Protein 4G7V (pdb70)

Structure (mmCIF, N/CA/C/O backbone):
data_4G7V
#
_entry.id   4G7V
#
_cell.length_a   120.250
_cell.length_b   120.250
_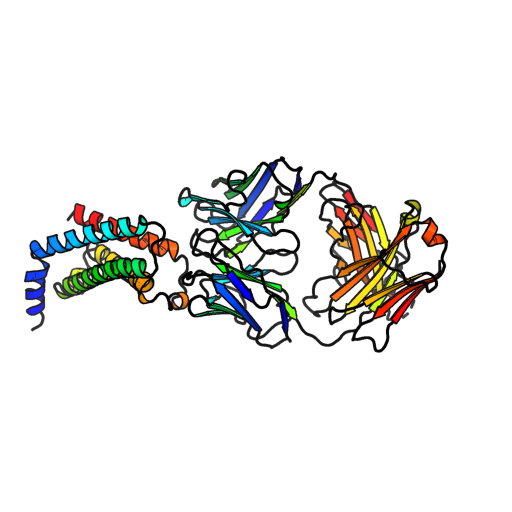cell.length_c   229.880
_cell.angle_alpha   90.00
_cell.angle_beta   90.00
_cell.angle_gamma   120.00
#
_symmetry.space_group_name_H-M   'P 65 2 2'
#
loop_
_entity.id
_entity.type
_entity.pdbx_description
1 polymer 'fragment antibody heavy chain'
2 polymer 'fragment antibody light chain'
3 polymer 'Voltage-sensor containing phosphatase'
4 non-polymer 'LAURYL DIMETHYLAMINE-N-OXIDE'
5 non-polymer 'CHLORIDE ION'
6 non-polymer 'SUCCINIC ACID'
7 water water
#
loop_
_atom_site.group_PDB
_atom_site.id
_atom_site.type_symbol
_atom_site.label_atom_id
_atom_site.label_alt_id
_atom_site.label_comp_id
_atom_site.label_asym_id
_atom_site.label_entity_id
_atom_site.label_seq_id
_atom_site.pdbx_PDB_ins_code
_atom_site.Cartn_x
_atom_site.Cartn_y
_atom_site.Cartn_z
_atom_site.occupancy
_atom_site.B_iso_or_equiv
_atom_site.auth_seq_id
_atom_site.auth_comp_id
_atom_site.auth_asym_id
_atom_site.auth_atom_id
_atom_site.pdbx_PDB_model_num
ATOM 1 N N . GLU A 1 1 ? 52.272 -10.000 7.849 1.00 57.88 1 GLU H N 1
ATOM 2 C CA . GLU A 1 1 ? 51.718 -8.975 6.967 1.00 51.53 1 GLU H CA 1
ATOM 3 C C . GLU A 1 1 ? 51.636 -9.442 5.497 1.00 49.57 1 GLU H C 1
ATOM 4 O O . GLU A 1 1 ? 51.141 -8.713 4.632 1.00 49.92 1 GLU H O 1
ATOM 10 N N . VAL A 1 2 ? 52.100 -10.665 5.234 1.00 43.81 2 VAL H N 1
ATOM 11 C CA . VAL A 1 2 ? 51.942 -11.304 3.927 1.00 42.31 2 VAL H CA 1
ATOM 12 C C . VAL A 1 2 ? 50.474 -11.566 3.557 1.00 41.02 2 VAL H C 1
ATOM 13 O O . VAL A 1 2 ? 49.731 -12.199 4.311 1.00 39.86 2 VAL H O 1
ATOM 17 N N . GLN A 1 3 ? 50.065 -11.078 2.387 1.00 42.99 3 GLN H N 1
ATOM 18 C CA . GLN A 1 3 ? 48.697 -11.266 1.905 1.00 42.29 3 GLN H CA 1
ATOM 19 C C . GLN A 1 3 ? 48.677 -11.560 0.410 1.00 37.36 3 GLN H C 1
ATOM 20 O O . GLN A 1 3 ? 49.502 -11.041 -0.349 1.00 34.87 3 GLN H O 1
ATOM 26 N N . LEU A 1 4 ? 47.727 -12.388 -0.005 1.00 36.10 4 LEU H N 1
ATOM 27 C CA . LEU A 1 4 ? 47.457 -12.625 -1.422 1.00 31.55 4 LEU H CA 1
ATOM 28 C C . LEU A 1 4 ? 45.959 -12.548 -1.592 1.00 38.96 4 LEU H C 1
ATOM 29 O O . LEU A 1 4 ? 45.218 -13.389 -1.050 1.00 41.78 4 LEU H O 1
ATOM 34 N N . VAL A 1 5 ? 45.505 -11.527 -2.316 1.00 38.14 5 VAL H N 1
ATOM 35 C CA . VAL A 1 5 ? 44.078 -11.325 -2.541 1.00 41.86 5 VAL H CA 1
ATOM 36 C C . VAL A 1 5 ? 43.744 -11.498 -4.015 1.00 42.40 5 VAL H C 1
ATOM 37 O O . VAL A 1 5 ? 44.070 -10.638 -4.843 1.00 42.16 5 VAL H O 1
ATOM 41 N N . GLU A 1 6 ? 43.108 -12.616 -4.348 1.00 42.30 6 GLU H N 1
ATOM 42 C CA . GLU A 1 6 ? 42.800 -12.885 -5.744 1.00 43.39 6 GLU H CA 1
ATOM 43 C C . GLU A 1 6 ? 41.362 -12.498 -6.121 1.00 42.12 6 GLU H C 1
ATOM 44 O O . GLU A 1 6 ? 40.464 -12.533 -5.278 1.00 45.48 6 GLU H O 1
ATOM 50 N N . SER A 1 7 ? 41.167 -12.086 -7.376 1.00 37.67 7 SER H N 1
ATOM 51 C CA . SER A 1 7 ? 39.838 -11.723 -7.880 1.00 39.49 7 SER H CA 1
ATOM 52 C C . SER A 1 7 ? 39.749 -11.949 -9.377 1.00 38.22 7 SER H C 1
ATOM 53 O O . SER A 1 7 ? 40.772 -12.128 -10.043 1.00 35.64 7 SER H O 1
ATOM 56 N N . GLY A 1 8 ? 38.531 -11.923 -9.908 1.00 37.08 8 GLY H N 1
ATOM 57 C CA . GLY A 1 8 ? 38.343 -12.037 -11.343 1.00 35.88 8 GLY H CA 1
ATOM 58 C C . GLY A 1 8 ? 37.697 -13.341 -11.765 1.00 39.38 8 GLY H C 1
ATOM 59 O O . GLY A 1 8 ? 37.410 -13.546 -12.949 1.00 43.58 8 GLY H O 1
ATOM 60 N N . GLY A 1 9 ? 37.454 -14.222 -10.798 1.00 36.45 9 GLY H N 1
ATOM 61 C CA . GLY A 1 9 ? 36.799 -15.485 -11.088 1.00 37.91 9 GLY H CA 1
ATOM 62 C C . GLY A 1 9 ? 35.339 -15.278 -11.445 1.00 43.70 9 GLY H C 1
ATOM 63 O O . GLY A 1 9 ? 34.830 -14.163 -11.345 1.00 52.35 9 GLY H O 1
ATOM 64 N N . GLY A 1 10 ? 34.657 -16.343 -11.862 1.00 41.03 10 GLY H N 1
ATOM 65 C CA . GLY A 1 10 ? 33.245 -16.242 -12.190 1.00 34.15 10 GLY H CA 1
ATOM 66 C C . GLY A 1 10 ? 32.751 -17.212 -13.251 1.00 34.90 10 GLY H C 1
ATOM 67 O O . GLY A 1 10 ? 33.480 -18.100 -13.699 1.00 38.17 10 GLY H O 1
ATOM 68 N N . LEU A 1 11 ? 31.489 -17.060 -13.635 1.00 35.43 11 LEU H N 1
ATOM 69 C CA . LEU A 1 11 ? 30.902 -17.887 -14.680 1.00 36.24 11 LEU H CA 1
ATOM 70 C C . LEU A 1 11 ? 31.401 -17.405 -16.038 1.00 38.65 11 LEU H C 1
ATOM 71 O O . LEU A 1 11 ? 31.440 -16.199 -16.306 1.00 38.96 11 LEU H O 1
ATOM 76 N N . VAL A 1 12 ? 31.797 -18.344 -16.888 1.00 32.79 12 VAL H N 1
ATOM 77 C CA . VAL A 1 12 ? 32.233 -18.015 -18.241 1.00 32.86 12 VAL H CA 1
ATOM 78 C C . VAL A 1 12 ? 31.787 -19.118 -19.200 1.00 35.27 12 VAL H C 1
ATOM 79 O O . VAL A 1 12 ? 31.660 -20.282 -18.803 1.00 36.43 12 VAL H O 1
ATOM 83 N N . GLN A 1 13 ? 31.517 -18.766 -20.452 1.00 36.34 13 GLN H N 1
ATOM 84 C CA . GLN A 1 13 ? 31.109 -19.779 -21.409 1.00 37.76 13 GLN H CA 1
ATOM 85 C C . GLN A 1 13 ? 32.327 -20.478 -21.983 1.00 36.45 13 GLN H C 1
ATOM 86 O O . GLN A 1 13 ? 33.391 -19.855 -22.108 1.00 35.86 13 GLN H O 1
ATOM 92 N N . PRO A 1 14 ? 32.177 -21.774 -22.324 1.00 35.98 14 PRO H N 1
ATOM 93 C CA . PRO A 1 14 ? 33.222 -22.526 -23.041 1.00 36.77 14 PRO H CA 1
ATOM 94 C C . PRO A 1 14 ? 33.677 -21.747 -24.293 1.00 38.29 14 PRO H C 1
ATOM 95 O O . PRO A 1 14 ? 32.829 -21.285 -25.071 1.00 38.78 14 PRO H O 1
ATOM 99 N N . GLY A 1 15 ? 34.987 -21.596 -24.469 1.00 34.49 15 GLY H N 1
ATOM 100 C CA . GLY A 1 15 ? 35.536 -20.801 -25.559 1.00 33.37 15 GLY H CA 1
ATOM 101 C C . GLY A 1 15 ? 35.835 -19.374 -25.120 1.00 35.82 15 GLY H C 1
ATOM 102 O O . GLY A 1 15 ? 36.652 -18.674 -25.735 1.00 32.26 15 GLY H O 1
ATOM 103 N N . GLY A 1 16 ? 35.163 -18.942 -24.054 1.00 31.73 16 GLY H N 1
ATOM 104 C CA . GLY A 1 16 ? 35.360 -17.613 -23.502 1.00 32.01 16 GLY H CA 1
ATOM 105 C C . GLY A 1 16 ? 36.670 -17.402 -22.742 1.00 33.98 16 GLY H C 1
ATOM 106 O O . GLY A 1 16 ? 37.535 -18.283 -22.670 1.00 26.67 16 GLY H O 1
ATOM 107 N N . SER A 1 17 ? 36.811 -16.213 -22.165 1.00 33.05 17 SER H N 1
ATOM 108 C CA . SER A 1 17 ? 38.074 -15.822 -21.560 1.00 34.86 17 SER H CA 1
ATOM 109 C C . SER A 1 17 ? 37.856 -15.152 -20.225 1.00 33.17 17 SER H C 1
ATOM 110 O O . SER A 1 17 ? 36.786 -14.593 -19.946 1.00 32.14 17 SER H O 1
ATOM 113 N N . LEU A 1 18 ? 38.902 -15.202 -19.413 1.00 30.80 18 LEU H N 1
ATOM 114 C CA . LEU A 1 18 ? 38.851 -14.698 -18.059 1.00 32.37 18 LEU H CA 1
ATOM 115 C C . LEU A 1 18 ? 40.255 -14.254 -17.641 1.00 30.47 18 LEU H C 1
ATOM 116 O O . LEU A 1 18 ? 41.257 -14.848 -18.063 1.00 32.33 18 LEU H O 1
ATOM 121 N N . ARG A 1 19 ? 40.331 -13.204 -16.831 1.00 27.52 19 ARG H N 1
ATOM 122 C CA . ARG A 1 19 ? 41.615 -12.730 -16.312 1.00 32.75 19 ARG H CA 1
ATOM 123 C C . ARG A 1 19 ? 41.573 -12.649 -14.770 1.00 34.61 19 AR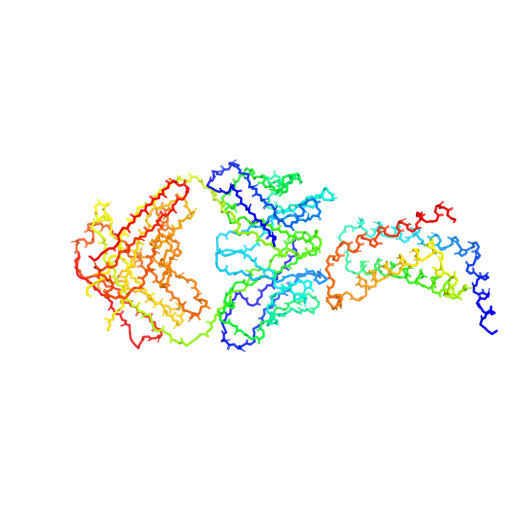G H C 1
ATOM 124 O O . ARG A 1 19 ? 40.836 -11.833 -14.202 1.00 32.06 19 ARG H O 1
ATOM 132 N N . LEU A 1 20 ? 42.336 -13.502 -14.091 1.00 31.51 20 LEU H N 1
ATOM 133 C CA . LEU A 1 20 ? 42.411 -13.411 -12.633 1.00 31.25 20 LEU H CA 1
ATOM 134 C C . LEU A 1 20 ? 43.558 -12.486 -12.247 1.00 32.53 20 LEU H C 1
ATOM 135 O O . LEU A 1 20 ? 44.504 -12.309 -13.021 1.00 31.74 20 LEU H O 1
ATOM 140 N N . SER A 1 21 ? 43.468 -11.887 -11.062 1.00 29.29 21 SER H N 1
ATOM 141 C CA . SER A 1 21 ? 44.560 -11.069 -10.549 1.00 34.60 21 SER H CA 1
ATOM 142 C C . SER A 1 21 ? 44.794 -11.375 -9.086 1.00 35.41 21 SER H C 1
ATOM 143 O O . SER A 1 21 ? 43.867 -11.775 -8.369 1.00 33.51 21 SER H O 1
ATOM 146 N N . CYS A 1 22 ? 46.044 -11.203 -8.662 1.00 34.27 22 CYS H N 1
ATOM 147 C CA . CYS A 1 22 ? 46.460 -11.528 -7.305 1.00 38.62 22 CYS H CA 1
ATOM 148 C C . CYS A 1 22 ? 47.221 -10.332 -6.748 1.00 38.14 22 CYS H C 1
ATOM 149 O O . CYS A 1 22 ? 48.358 -10.055 -7.163 1.00 39.04 22 CYS H O 1
ATOM 152 N N . ALA A 1 23 ? 46.600 -9.604 -5.826 1.00 36.46 23 ALA H N 1
ATOM 153 C CA . ALA A 1 23 ? 47.276 -8.453 -5.217 1.00 37.19 23 ALA H CA 1
ATOM 154 C C . ALA A 1 23 ? 48.159 -8.925 -4.072 1.00 35.10 23 ALA H C 1
ATOM 155 O O . ALA A 1 23 ? 47.648 -9.484 -3.102 1.00 36.17 23 ALA H O 1
ATOM 157 N N . ALA A 1 24 ? 49.468 -8.688 -4.182 1.00 35.61 24 ALA H N 1
ATOM 158 C CA . ALA A 1 24 ? 50.434 -9.072 -3.145 1.00 34.80 24 ALA H CA 1
ATOM 159 C C . ALA A 1 24 ? 50.774 -7.952 -2.145 1.00 41.72 24 ALA H C 1
ATOM 160 O O . ALA A 1 24 ? 51.100 -6.824 -2.547 1.00 37.33 24 ALA H O 1
ATOM 162 N N . SER A 1 25 ? 50.734 -8.289 -0.851 1.00 40.16 25 SER H N 1
ATOM 163 C CA . SER A 1 25 ? 51.200 -7.403 0.222 1.00 37.97 25 SER H CA 1
ATOM 164 C C . SER A 1 25 ? 52.244 -8.137 1.048 1.00 41.56 25 SER H C 1
ATOM 165 O O . SER A 1 25 ? 52.132 -9.345 1.251 1.00 41.64 25 SER H O 1
ATOM 168 N N . GLY A 1 26 ? 53.256 -7.420 1.533 1.00 45.44 26 GLY H N 1
ATOM 169 C CA . GLY A 1 26 ? 54.199 -8.001 2.476 1.00 39.20 26 GLY H CA 1
ATOM 170 C C . GLY A 1 26 ? 55.459 -8.603 1.886 1.00 43.21 26 GLY H C 1
ATOM 171 O O . GLY A 1 26 ? 56.313 -9.111 2.636 1.00 44.63 26 GLY H O 1
ATOM 172 N N . PHE A 1 27 ? 55.578 -8.558 0.555 1.00 38.54 27 PHE H N 1
ATOM 173 C CA . PHE A 1 27 ? 56.772 -9.055 -0.154 1.00 33.67 27 PHE H CA 1
ATOM 174 C C . PHE A 1 27 ? 56.749 -8.574 -1.604 1.00 38.67 27 PHE H C 1
ATOM 175 O O . PHE A 1 27 ? 55.695 -8.189 -2.130 1.00 37.40 27 PHE H O 1
ATOM 183 N N . ASN A 1 28 ? 57.900 -8.618 -2.263 1.00 38.43 28 ASN H N 1
ATOM 184 C CA . ASN A 1 28 ? 57.961 -8.180 -3.652 1.00 43.44 28 ASN H CA 1
ATOM 185 C C . ASN A 1 28 ? 57.775 -9.292 -4.672 1.00 39.21 28 ASN H C 1
ATOM 186 O O . ASN A 1 28 ? 58.583 -10.227 -4.751 1.00 39.72 28 ASN H O 1
ATOM 191 N N . VAL A 1 29 ? 56.719 -9.167 -5.463 1.00 33.01 29 VAL H N 1
ATOM 192 C CA . VAL A 1 29 ? 56.505 -10.058 -6.596 1.00 39.11 29 VAL H CA 1
ATOM 193 C C . VAL A 1 29 ? 57.745 -10.129 -7.498 1.00 37.07 29 VAL H C 1
ATOM 194 O O . VAL A 1 29 ? 58.070 -11.195 -8.026 1.00 37.73 29 VAL H O 1
ATOM 198 N N . SER A 1 30 ? 58.455 -9.005 -7.619 1.00 33.65 30 SER H N 1
ATOM 199 C CA . SER A 1 30 ? 59.612 -8.873 -8.514 1.00 39.85 30 SER H CA 1
ATOM 200 C C . SER A 1 30 ? 60.778 -9.805 -8.169 1.00 42.21 30 SER H C 1
ATOM 201 O O . SER A 1 30 ? 61.565 -10.180 -9.049 1.00 43.11 30 SER H O 1
ATOM 204 N N . SER A 1 31 ? 60.895 -10.167 -6.894 1.00 38.56 31 SER H N 1
ATOM 205 C CA . SER A 1 31 ? 62.012 -11.000 -6.441 1.00 42.85 31 SER H CA 1
ATOM 206 C C . SER A 1 31 ? 61.559 -12.350 -5.883 1.00 41.87 31 SER H C 1
ATOM 207 O O . SER A 1 31 ? 62.386 -13.129 -5.413 1.00 42.29 31 SER H O 1
ATOM 210 N N . SER A 1 32 ? 60.252 -12.614 -5.941 1.00 38.62 32 SER H N 1
ATOM 211 C CA . SER A 1 32 ? 59.668 -13.880 -5.475 1.00 38.55 32 SER H CA 1
ATOM 212 C C . SER A 1 32 ? 59.055 -14.702 -6.630 1.00 36.66 32 SER H C 1
ATOM 213 O O . SER A 1 32 ? 58.997 -14.234 -7.769 1.00 36.24 32 SER H O 1
ATOM 216 N N . SER A 1 33 ? 58.596 -15.917 -6.334 1.00 31.17 33 SER H N 1
ATOM 217 C CA . SER A 1 33 ? 57.855 -16.699 -7.320 1.00 31.52 33 SER H CA 1
ATOM 218 C C . SER A 1 33 ? 56.367 -16.665 -7.022 1.00 33.06 33 SER H C 1
ATOM 219 O O . SER A 1 33 ? 55.949 -16.862 -5.868 1.00 29.66 33 SER H O 1
ATOM 222 N N . ILE A 1 34 ? 55.560 -16.407 -8.052 1.00 27.32 34 ILE H N 1
ATOM 223 C CA . ILE A 1 34 ? 54.116 -16.512 -7.897 1.00 24.01 34 ILE H CA 1
ATOM 224 C C . ILE A 1 34 ? 53.600 -17.753 -8.623 1.00 29.13 34 ILE H C 1
ATOM 225 O O . ILE A 1 34 ? 54.098 -18.102 -9.704 1.00 31.90 34 ILE H O 1
ATOM 230 N N . HIS A 1 35 ? 52.618 -18.430 -8.027 1.00 27.20 35 HIS H N 1
ATOM 231 C CA . HIS A 1 35 ? 52.077 -19.659 -8.602 1.00 25.43 35 HIS H CA 1
ATOM 232 C C . HIS A 1 35 ? 50.560 -19.618 -8.671 1.00 27.91 35 HIS H C 1
ATOM 233 O O . HIS A 1 35 ? 49.898 -19.031 -7.806 1.00 28.44 35 HIS H O 1
ATOM 240 N N . TRP A 1 36 ? 49.998 -20.264 -9.684 1.00 25.78 36 TRP H N 1
ATOM 241 C CA . TRP A 1 36 ? 48.581 -20.555 -9.644 1.00 25.92 36 TRP H CA 1
ATOM 242 C C . TRP A 1 36 ? 48.414 -22.068 -9.543 1.00 27.72 36 TRP H C 1
ATOM 243 O O . TRP A 1 36 ? 49.092 -22.852 -10.243 1.00 25.14 36 TRP H O 1
ATOM 254 N N . VAL A 1 37 ? 47.543 -22.470 -8.628 1.00 23.61 37 VAL H N 1
ATOM 255 C CA . VAL A 1 37 ? 47.269 -23.876 -8.377 1.00 23.42 37 VAL H CA 1
ATOM 256 C C . VAL A 1 37 ? 45.760 -23.978 -8.401 1.00 26.25 37 VAL H C 1
ATOM 257 O O . VAL A 1 37 ? 45.062 -23.071 -7.913 1.00 30.20 37 VAL H O 1
ATOM 261 N N . ARG A 1 38 ? 45.230 -25.037 -9.000 1.00 24.81 38 ARG H N 1
ATOM 262 C CA . ARG A 1 38 ? 43.779 -25.157 -9.052 1.00 25.79 38 ARG H CA 1
ATOM 263 C C . ARG A 1 38 ? 43.260 -26.459 -8.445 1.00 29.25 38 ARG H C 1
ATOM 264 O O . ARG A 1 38 ? 43.976 -27.477 -8.365 1.00 27.12 38 ARG H O 1
ATOM 272 N N . GLN A 1 39 ? 41.997 -26.415 -8.033 1.00 27.88 39 GLN H N 1
ATOM 273 C CA . GLN A 1 39 ? 41.340 -27.548 -7.399 1.00 31.35 39 GLN H CA 1
ATOM 274 C C . GLN A 1 39 ? 39.919 -27.678 -7.954 1.00 28.55 39 GLN H C 1
ATOM 275 O O . GLN A 1 39 ? 39.048 -26.839 -7.672 1.00 27.00 39 GLN H O 1
ATOM 281 N N . ALA A 1 40 ? 39.683 -28.720 -8.746 1.00 26.52 40 ALA H N 1
ATOM 282 C CA . ALA A 1 40 ? 38.331 -29.006 -9.228 1.00 34.36 40 ALA H CA 1
ATOM 283 C C . ALA A 1 40 ? 37.488 -29.426 -8.020 1.00 37.76 40 ALA H C 1
ATOM 284 O O . ALA A 1 40 ? 38.017 -29.992 -7.054 1.00 34.09 40 ALA H O 1
ATOM 286 N N . PRO A 1 41 ? 36.180 -29.130 -8.051 1.00 44.40 41 PRO H N 1
ATOM 287 C CA . PRO A 1 41 ? 35.353 -29.413 -6.865 1.00 44.82 41 PRO H CA 1
ATOM 288 C C . PRO A 1 41 ? 35.416 -30.891 -6.468 1.00 47.34 41 PRO H C 1
ATOM 289 O O . PRO A 1 41 ? 35.205 -31.773 -7.315 1.00 45.77 41 PRO H O 1
ATOM 293 N N . GLY A 1 42 ? 35.752 -31.141 -5.199 1.00 51.08 42 GLY H N 1
ATOM 294 C CA . GLY A 1 42 ? 35.927 -32.489 -4.678 1.00 45.69 42 GLY H CA 1
ATOM 295 C C . GLY A 1 42 ? 37.138 -33.241 -5.221 1.00 47.69 42 GLY H C 1
ATOM 296 O O . GLY A 1 42 ? 37.104 -34.469 -5.352 1.00 48.42 42 GLY H O 1
ATOM 297 N N . LYS A 1 43 ? 38.209 -32.522 -5.550 1.00 42.53 43 LYS H N 1
ATOM 298 C CA . LYS A 1 43 ? 39.397 -33.181 -6.090 1.00 39.12 43 LYS H CA 1
ATOM 299 C C . LYS A 1 43 ? 40.660 -32.594 -5.500 1.00 35.48 43 LYS H C 1
ATOM 300 O O . LYS A 1 43 ? 40.600 -31.703 -4.648 1.00 31.76 43 LYS H O 1
ATOM 306 N N . GLY A 1 44 ? 41.803 -33.089 -5.964 1.00 33.30 44 GLY H N 1
ATOM 307 C CA . GLY A 1 44 ? 43.078 -32.664 -5.420 1.00 32.13 44 GLY H CA 1
ATOM 308 C C . GLY A 1 44 ? 43.594 -31.365 -6.008 1.00 35.35 44 GLY H C 1
ATOM 309 O O . GLY A 1 44 ? 42.840 -30.590 -6.618 1.00 32.56 44 GLY H O 1
ATOM 310 N N . LEU A 1 45 ? 44.892 -31.133 -5.832 1.00 31.28 45 LEU H N 1
ATOM 311 C CA . LEU A 1 45 ? 45.500 -29.874 -6.218 1.00 29.32 45 LEU H CA 1
ATOM 312 C C . LEU A 1 45 ? 46.290 -30.080 -7.502 1.00 31.37 45 LEU H C 1
ATOM 313 O O . LEU A 1 45 ? 46.962 -31.105 -7.666 1.00 31.98 45 LEU H O 1
ATOM 318 N N . GLU A 1 46 ? 46.200 -29.123 -8.424 1.00 25.99 46 GLU H N 1
ATOM 319 C CA . GLU A 1 46 ? 46.935 -29.226 -9.681 1.00 28.20 46 GLU H CA 1
ATOM 320 C C . GLU A 1 46 ? 47.660 -27.907 -9.953 1.00 26.05 46 GLU H C 1
ATOM 321 O O . GLU A 1 46 ? 47.014 -26.864 -10.125 1.00 25.51 46 GLU H O 1
ATOM 327 N N . TRP A 1 47 ? 48.994 -27.945 -9.965 1.00 24.93 47 TRP H N 1
ATOM 328 C CA . TRP A 1 47 ? 49.792 -26.770 -10.331 1.00 27.13 47 TRP H CA 1
ATOM 329 C C . TRP A 1 47 ? 49.491 -26.327 -11.787 1.00 30.30 47 TRP H C 1
ATOM 330 O O . TRP A 1 47 ? 49.445 -27.149 -12.707 1.00 30.79 47 TRP H O 1
ATOM 341 N N . VAL A 1 48 ? 49.270 -25.030 -11.975 1.00 27.37 48 VAL H N 1
ATOM 342 C CA . VAL A 1 48 ? 48.877 -24.490 -13.272 1.00 29.05 48 VAL H CA 1
ATOM 343 C C . VAL A 1 48 ? 50.029 -23.701 -13.913 1.00 26.63 48 VAL H C 1
ATOM 344 O O . VAL A 1 48 ? 50.367 -23.913 -15.082 1.00 28.51 48 VAL H O 1
ATOM 348 N N . ALA A 1 49 ? 50.638 -22.797 -13.150 1.00 23.86 49 ALA H N 1
ATOM 349 C CA . ALA A 1 49 ? 51.649 -21.906 -13.716 1.00 26.85 49 ALA H CA 1
ATOM 350 C C . ALA A 1 49 ? 52.495 -21.182 -12.666 1.00 27.65 49 ALA H C 1
ATOM 351 O O . ALA A 1 49 ? 52.064 -21.008 -11.524 1.00 25.33 49 ALA H O 1
ATOM 353 N N . SER A 1 50 ? 53.682 -20.732 -13.076 1.00 27.68 50 SER H N 1
ATOM 354 C CA . SER A 1 50 ? 54.569 -19.955 -12.206 1.00 31.59 50 SER H CA 1
ATOM 355 C C . SER A 1 50 ? 55.305 -18.853 -12.946 1.00 30.55 50 SER H C 1
ATOM 356 O O . SER A 1 50 ? 55.661 -19.009 -14.118 1.00 30.62 50 SER H O 1
ATOM 359 N N . ILE A 1 51 ? 55.558 -17.755 -12.243 1.00 27.95 51 ILE H N 1
ATOM 360 C CA . ILE A 1 51 ? 56.432 -16.714 -12.756 1.00 30.42 51 ILE H CA 1
ATOM 361 C C . ILE A 1 51 ? 57.450 -16.362 -11.687 1.00 31.12 51 ILE H C 1
ATOM 362 O O . ILE A 1 51 ? 57.090 -16.087 -10.546 1.00 30.72 51 ILE H O 1
ATOM 367 N N . SER A 1 52 ? 58.724 -16.404 -12.052 1.00 30.49 52 SER H N 1
ATOM 368 C CA . SER A 1 52 ? 59.772 -15.834 -11.222 1.00 28.65 52 SER H CA 1
ATOM 369 C C . SER A 1 52 ? 60.360 -14.692 -12.026 1.00 32.59 52 SER H C 1
ATOM 370 O O . SER A 1 52 ? 61.273 -14.900 -12.839 1.00 33.64 52 SER H O 1
ATOM 373 N N . SER A 1 53 ? 59.803 -13.497 -11.812 1.00 33.38 53 SER H N 1
ATOM 374 C CA . SER A 1 53 ? 60.120 -12.300 -12.597 1.00 37.77 53 SER H CA 1
ATOM 375 C C . SER A 1 53 ? 61.607 -11.986 -12.658 1.00 40.11 53 SER H C 1
ATOM 376 O O . SER A 1 53 ? 62.107 -11.499 -13.677 1.00 37.23 53 SER H O 1
ATOM 379 N N . TYR A 1 54 ? 62.303 -12.258 -11.557 1.00 36.61 54 TYR H N 1
ATOM 380 C CA . TYR A 1 54 ? 63.716 -11.963 -11.451 1.00 38.02 54 TYR H CA 1
ATOM 381 C C . TYR A 1 54 ? 64.560 -12.687 -12.517 1.00 43.19 54 TYR H C 1
ATOM 382 O O . TYR A 1 54 ? 65.646 -12.221 -12.882 1.00 38.34 54 TYR H O 1
ATOM 391 N N . TYR A 1 55 ? 64.063 -13.823 -13.009 1.00 39.74 55 TYR H N 1
ATOM 392 C CA . TYR A 1 55 ? 64.772 -14.597 -14.031 1.00 39.55 55 TYR H CA 1
ATOM 393 C C . TYR A 1 55 ? 64.143 -14.475 -15.422 1.00 35.49 55 TYR H C 1
ATOM 394 O O . TYR A 1 55 ? 64.593 -15.150 -16.352 1.00 38.85 55 TYR H O 1
ATOM 403 N N . GLY A 1 56 ? 63.107 -13.645 -15.562 1.00 33.86 56 GLY H N 1
ATOM 404 C CA . GLY A 1 56 ? 62.304 -13.614 -16.777 1.00 29.59 56 GLY H CA 1
ATOM 405 C C . GLY A 1 56 ? 61.738 -15.006 -17.032 1.00 42.32 56 GLY H C 1
ATOM 406 O O . GLY A 1 56 ? 61.690 -15.479 -18.176 1.00 47.98 56 GLY H O 1
ATOM 407 N N . TYR A 1 57 ? 61.306 -15.668 -15.959 1.00 36.26 57 TYR H N 1
ATOM 408 C CA . TYR A 1 57 ? 61.057 -17.101 -15.991 1.00 29.96 57 TYR H CA 1
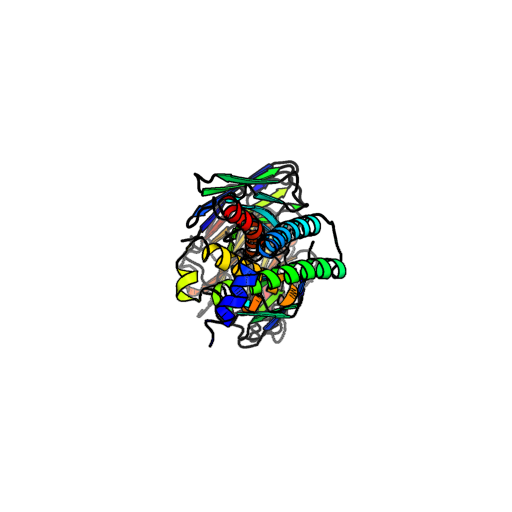ATOM 409 C C . TYR A 1 57 ? 59.603 -17.425 -15.677 1.00 32.56 57 TYR H C 1
ATOM 410 O O . TYR A 1 57 ? 59.151 -17.239 -14.545 1.00 35.48 57 TYR H O 1
ATOM 419 N N . THR A 1 58 ? 58.876 -17.904 -16.685 1.00 26.06 58 THR H N 1
ATOM 420 C CA . THR A 1 58 ? 57.543 -18.435 -16.475 1.00 29.20 58 THR H CA 1
ATOM 421 C C . THR A 1 58 ? 57.509 -19.877 -16.922 1.00 30.30 58 THR H C 1
ATOM 422 O O . THR A 1 58 ? 58.364 -20.334 -17.682 1.00 28.89 58 THR H O 1
ATOM 426 N N . SER A 1 59 ? 56.494 -20.585 -16.450 1.00 32.64 59 SER H N 1
ATOM 427 C CA . SER A 1 59 ? 56.422 -22.020 -16.596 1.00 29.62 59 SER H CA 1
ATOM 428 C C . SER A 1 59 ? 54.950 -22.428 -16.571 1.00 26.99 59 SER H C 1
ATOM 429 O O . SER A 1 59 ? 54.140 -21.773 -15.904 1.00 27.90 59 SER H O 1
ATOM 432 N N . TYR A 1 60 ? 54.598 -23.494 -17.292 1.00 25.30 60 TYR H N 1
ATOM 433 C CA . TYR A 1 60 ? 53.192 -23.888 -17.435 1.00 28.68 60 TYR H CA 1
ATOM 434 C C . TYR A 1 60 ? 53.011 -25.391 -17.404 1.00 30.57 60 TYR H C 1
ATOM 435 O O . TYR A 1 60 ? 53.878 -26.148 -17.868 1.00 31.18 60 TYR H O 1
ATOM 444 N N . ALA A 1 61 ? 51.878 -25.812 -16.855 1.00 23.62 61 ALA H N 1
ATOM 445 C CA . ALA A 1 61 ? 51.452 -27.201 -16.935 1.00 29.92 61 ALA H CA 1
ATOM 446 C C . ALA A 1 61 ? 50.969 -27.446 -18.361 1.00 31.54 61 ALA H C 1
ATOM 447 O O . ALA A 1 61 ? 50.383 -26.546 -18.975 1.00 30.43 61 ALA H O 1
ATOM 449 N N . ASP A 1 62 ? 51.195 -28.647 -18.888 1.00 32.34 62 ASP H N 1
ATOM 450 C CA . ASP A 1 62 ? 50.748 -28.963 -20.251 1.00 37.95 62 ASP H CA 1
ATOM 451 C C . ASP A 1 62 ? 49.244 -28.823 -20.444 1.00 34.11 62 ASP H C 1
ATOM 452 O O . ASP A 1 62 ? 48.779 -28.518 -21.539 1.00 34.61 62 ASP H O 1
ATOM 457 N N . SER A 1 63 ? 48.488 -29.013 -19.370 1.00 33.52 63 SER H N 1
ATOM 458 C CA . SER A 1 63 ? 47.025 -28.970 -19.455 1.00 33.55 63 SER H CA 1
ATOM 459 C C . SER A 1 63 ? 46.480 -27.575 -19.779 1.00 32.80 63 SER H C 1
ATOM 460 O O . SER A 1 63 ? 45.288 -27.432 -20.066 1.00 36.77 63 SER H O 1
ATOM 463 N N . VAL A 1 64 ? 47.339 -26.553 -19.716 1.00 30.35 64 VAL H N 1
ATOM 464 C CA . VAL A 1 64 ? 46.909 -25.170 -19.949 1.00 32.44 64 VAL H CA 1
ATOM 465 C C . VAL A 1 64 ? 47.845 -24.429 -20.906 1.00 29.96 64 VAL H C 1
ATOM 466 O O . VAL A 1 64 ? 47.623 -23.264 -21.243 1.00 31.54 64 VAL H O 1
ATOM 470 N N . LYS A 1 65 ? 48.898 -25.109 -21.331 1.00 28.81 65 LYS H N 1
ATOM 471 C CA . LYS A 1 65 ? 49.888 -24.521 -22.224 1.00 32.99 65 LYS H CA 1
ATOM 472 C C . LYS A 1 65 ? 49.236 -24.003 -23.512 1.00 39.14 65 LYS H C 1
ATOM 473 O O . LYS A 1 65 ? 48.416 -24.705 -24.124 1.00 35.81 65 LYS H O 1
ATOM 479 N N . GLY A 1 66 ? 49.575 -22.769 -23.900 1.00 35.40 66 GLY H N 1
ATOM 480 C CA . GLY A 1 66 ? 48.970 -22.150 -25.066 1.00 33.57 66 GLY H CA 1
ATOM 481 C C . GLY A 1 66 ? 47.687 -21.378 -24.787 1.00 39.40 66 GLY H C 1
ATOM 482 O O . GLY A 1 66 ? 47.356 -20.443 -25.519 1.00 41.38 66 GLY H O 1
ATOM 483 N N . ARG A 1 67 ? 46.953 -21.761 -23.744 1.00 38.39 67 ARG H N 1
ATOM 484 C CA . ARG A 1 67 ? 45.703 -21.072 -23.415 1.00 32.52 67 ARG H CA 1
ATOM 485 C C . ARG A 1 67 ? 45.835 -20.099 -22.242 1.00 32.97 67 ARG H C 1
ATOM 486 O O . ARG A 1 67 ? 45.181 -19.061 -22.228 1.00 32.44 67 ARG H O 1
ATOM 494 N N . PHE A 1 68 ? 46.673 -20.436 -21.261 1.00 33.01 68 PHE H N 1
ATOM 495 C CA . PHE A 1 68 ? 46.865 -19.570 -20.098 1.00 31.52 68 PHE H CA 1
ATOM 496 C C . PHE A 1 68 ? 48.199 -18.859 -20.197 1.00 30.07 68 PHE H C 1
ATOM 497 O O . PHE A 1 68 ? 49.123 -19.340 -20.854 1.00 33.40 68 PHE H O 1
ATOM 505 N N . THR A 1 69 ? 48.288 -17.709 -19.534 1.00 30.23 69 THR H N 1
ATOM 506 C CA . THR A 1 69 ? 49.487 -16.891 -19.543 1.00 26.66 69 THR H CA 1
ATOM 507 C C . THR A 1 69 ? 49.572 -16.229 -18.193 1.00 26.36 69 THR H C 1
ATOM 508 O O . THR A 1 69 ? 48.611 -15.591 -17.743 1.00 29.94 69 THR H O 1
ATOM 512 N N . ILE A 1 70 ? 50.709 -16.393 -17.531 1.00 26.96 70 ILE H N 1
ATOM 513 C CA . ILE A 1 70 ? 50.900 -15.795 -16.218 1.00 29.05 70 ILE H CA 1
ATOM 514 C C . ILE A 1 70 ? 51.813 -14.587 -16.382 1.00 28.89 70 ILE H C 1
ATOM 515 O O . ILE A 1 70 ? 52.703 -14.595 -17.234 1.00 29.71 70 ILE H O 1
ATOM 520 N N . SER A 1 71 ? 51.591 -13.541 -15.595 1.00 25.21 71 SER H N 1
ATOM 521 C CA . SER A 1 71 ? 52.474 -12.391 -15.665 1.00 29.54 71 SER H CA 1
ATOM 522 C C . SER A 1 71 ? 52.374 -11.560 -14.412 1.00 32.35 71 SER H C 1
ATOM 523 O O . SER A 1 71 ? 51.524 -11.814 -13.551 1.00 32.79 71 SER H O 1
ATOM 526 N N . ALA A 1 72 ? 53.233 -10.549 -14.330 1.00 33.42 72 ALA H N 1
ATOM 527 C CA . ALA A 1 72 ? 53.273 -9.692 -13.160 1.00 37.80 72 ALA H CA 1
ATOM 528 C C . ALA A 1 72 ? 53.537 -8.239 -13.517 1.00 38.01 72 ALA H C 1
ATOM 529 O O . ALA A 1 72 ? 54.292 -7.942 -14.452 1.00 36.34 72 ALA H O 1
ATOM 531 N N . ASP A 1 73 ? 52.894 -7.354 -12.757 1.00 39.93 73 ASP H N 1
ATOM 532 C CA . ASP A 1 73 ? 53.179 -5.925 -12.755 1.00 39.01 73 ASP H CA 1
ATOM 533 C C . ASP A 1 73 ? 53.891 -5.629 -11.436 1.00 44.24 73 ASP H C 1
ATOM 534 O O . ASP A 1 73 ? 53.253 -5.524 -10.381 1.00 42.53 73 ASP H O 1
ATOM 539 N N . THR A 1 74 ? 55.214 -5.515 -11.505 1.00 43.59 74 THR H N 1
ATOM 540 C CA . THR A 1 74 ? 56.054 -5.277 -10.334 1.00 43.20 74 THR H CA 1
ATOM 541 C C . THR A 1 74 ? 55.716 -3.953 -9.621 1.00 53.65 74 THR H C 1
ATOM 542 O O . THR A 1 74 ? 55.879 -3.831 -8.400 1.00 51.86 74 THR H O 1
ATOM 546 N N . SER A 1 75 ? 55.229 -2.975 -10.386 1.00 49.19 75 SER H N 1
ATOM 547 C CA . SER A 1 75 ? 54.858 -1.667 -9.840 1.00 47.20 75 SER H CA 1
ATOM 548 C C . SER A 1 75 ? 53.544 -1.704 -9.072 1.00 48.67 75 SER H C 1
ATOM 549 O O . SER A 1 75 ? 53.358 -0.967 -8.106 1.00 50.39 75 SER H O 1
ATOM 552 N N . LYS A 1 76 ? 52.617 -2.547 -9.505 1.00 47.56 76 LYS H N 1
ATOM 553 C CA . LYS A 1 76 ? 51.391 -2.723 -8.747 1.00 42.26 76 LYS H CA 1
ATOM 554 C C . LYS A 1 76 ? 51.537 -3.835 -7.707 1.00 42.96 76 LYS H C 1
ATOM 555 O O . LYS A 1 76 ? 50.619 -4.071 -6.918 1.00 41.48 76 LYS H O 1
ATOM 561 N N . ASN A 1 77 ? 52.681 -4.522 -7.726 1.00 42.67 77 ASN H N 1
ATOM 562 C CA . ASN A 1 77 ? 52.885 -5.719 -6.913 1.00 40.13 77 ASN H CA 1
ATOM 563 C C . ASN A 1 77 ? 51.733 -6.713 -7.078 1.00 39.23 77 ASN H C 1
ATOM 564 O O . ASN A 1 77 ? 51.145 -7.182 -6.087 1.00 39.57 77 ASN H O 1
ATOM 569 N N . THR A 1 78 ? 51.415 -7.026 -8.331 1.00 35.50 78 THR H N 1
ATOM 570 C CA . THR A 1 78 ? 50.247 -7.849 -8.662 1.00 36.91 78 THR H CA 1
ATOM 571 C C . THR A 1 78 ? 50.605 -8.918 -9.706 1.00 34.74 78 THR H C 1
ATOM 572 O O . THR A 1 78 ? 51.407 -8.670 -10.620 1.00 32.26 78 THR H O 1
ATOM 576 N N . ALA A 1 79 ? 50.043 -10.116 -9.571 1.00 31.37 79 ALA H N 1
ATOM 577 C CA . ALA A 1 79 ? 50.248 -11.114 -10.620 1.00 28.29 79 ALA H CA 1
ATOM 578 C C . ALA A 1 79 ? 48.941 -11.336 -11.391 1.00 26.99 79 ALA H C 1
ATOM 579 O O . ALA A 1 79 ? 47.860 -10.942 -10.931 1.00 24.98 79 ALA H O 1
ATOM 581 N N . TYR A 1 80 ? 49.040 -11.948 -12.566 1.00 27.49 80 TYR H N 1
ATOM 582 C CA . TYR A 1 80 ? 47.871 -12.102 -13.436 1.00 27.45 80 TYR H CA 1
ATOM 583 C C . TYR A 1 80 ? 47.871 -13.462 -14.073 1.00 26.72 80 TYR H C 1
ATOM 584 O O . TYR A 1 80 ? 48.933 -13.985 -14.403 1.00 30.76 80 TYR H O 1
ATOM 593 N N . LEU A 1 81 ? 46.681 -14.032 -14.253 1.00 27.54 81 LEU H N 1
ATOM 594 C CA . LEU A 1 81 ? 46.524 -15.246 -15.044 1.00 28.65 81 LEU H CA 1
ATOM 595 C C . LEU A 1 81 ? 45.504 -14.987 -16.145 1.00 32.65 81 LEU H C 1
ATOM 596 O O . LEU A 1 81 ? 44.289 -14.919 -15.883 1.00 33.74 81 LEU H O 1
ATOM 601 N N . GLN A 1 82 ? 45.979 -14.834 -17.376 1.00 28.26 82 GLN H N 1
ATOM 602 C CA . GLN A 1 82 ? 45.052 -14.673 -18.500 1.00 29.50 82 GLN H CA 1
ATOM 603 C C . GLN A 1 82 ? 44.625 -16.048 -19.010 1.00 31.10 82 GLN H C 1
ATOM 604 O O . GLN A 1 82 ? 45.474 -16.858 -19.421 1.00 31.63 82 GLN H O 1
ATOM 610 N N . MET A 1 83 ? 43.319 -16.311 -19.004 1.00 30.71 83 MET H N 1
ATOM 611 C CA . MET A 1 83 ? 42.801 -17.640 -19.362 1.00 30.46 83 MET H CA 1
ATOM 612 C C . MET A 1 83 ? 41.910 -17.618 -20.613 1.00 29.41 83 MET H C 1
ATOM 613 O O . MET A 1 83 ? 40.784 -17.117 -20.565 1.00 32.27 83 MET H O 1
ATOM 618 N N . ASN A 1 84 ? 42.398 -18.160 -21.725 1.00 28.39 84 ASN H N 1
ATOM 619 C CA . ASN A 1 84 ? 41.609 -18.168 -22.963 1.00 33.62 84 ASN H CA 1
ATOM 620 C C . ASN A 1 84 ? 41.115 -19.567 -23.361 1.00 34.52 84 ASN H C 1
ATOM 621 O O . ASN A 1 84 ? 41.639 -20.569 -22.877 1.00 38.70 84 ASN H O 1
ATOM 626 N N . SER A 1 85 ? 40.121 -19.623 -24.246 1.00 30.34 85 SER H N 1
ATOM 627 C CA . SER A 1 85 ? 39.595 -20.882 -24.749 1.00 35.76 85 SER H CA 1
ATOM 628 C C . SER A 1 85 ? 39.273 -21.807 -23.596 1.00 35.67 85 SER H C 1
ATOM 629 O O . SER A 1 85 ? 39.755 -22.945 -23.548 1.00 36.85 85 SER H O 1
ATOM 632 N N . LEU A 1 86 ? 38.487 -21.311 -22.654 1.00 33.79 86 LEU H N 1
ATOM 633 C CA . LEU A 1 86 ? 38.190 -22.085 -21.459 1.00 34.08 86 LEU H CA 1
ATOM 634 C C . LEU A 1 86 ? 37.325 -23.299 -21.790 1.00 36.42 86 LEU H C 1
ATOM 635 O O . LEU A 1 86 ? 36.540 -23.269 -22.744 1.00 30.42 86 LEU H O 1
ATOM 640 N N . ARG A 1 87 ? 37.495 -24.366 -21.010 1.00 35.69 87 ARG H N 1
ATOM 641 C CA . ARG A 1 87 ? 36.752 -25.609 -21.203 1.00 36.23 87 ARG H CA 1
ATOM 642 C C . ARG A 1 87 ? 36.110 -26.032 -19.895 1.00 37.28 87 ARG H C 1
ATOM 643 O O . ARG A 1 87 ? 36.552 -25.616 -18.814 1.00 34.42 87 ARG H O 1
ATOM 651 N N . ALA A 1 88 ? 35.089 -26.881 -20.004 1.00 36.41 88 ALA H N 1
ATOM 652 C CA . ALA A 1 88 ? 34.387 -27.447 -18.850 1.00 39.01 88 ALA H CA 1
ATOM 653 C C . ALA A 1 88 ? 35.337 -27.918 -17.745 1.00 35.80 88 ALA H C 1
ATOM 654 O O . ALA A 1 88 ? 35.155 -27.561 -16.574 1.00 32.86 88 ALA H O 1
ATOM 656 N N . GLU A 1 89 ? 36.357 -28.686 -18.143 1.00 37.94 89 GLU H N 1
ATOM 657 C CA . GLU A 1 89 ? 37.390 -29.221 -17.246 1.00 36.29 89 GLU H CA 1
ATOM 658 C C . GLU A 1 89 ? 38.260 -28.160 -16.561 1.00 36.72 89 GLU H C 1
ATOM 659 O O . GLU A 1 89 ? 39.080 -28.509 -15.720 1.00 39.08 89 GLU H O 1
ATOM 665 N N . ASP A 1 90 ? 38.149 -26.892 -16.957 1.00 34.21 90 ASP H N 1
ATOM 666 C CA . ASP A 1 90 ? 38.937 -25.829 -16.318 1.00 38.33 90 ASP H CA 1
ATOM 667 C C . ASP A 1 90 ? 38.232 -25.286 -15.075 1.00 32.25 90 ASP H C 1
ATOM 668 O O . ASP A 1 90 ? 38.804 -24.483 -14.326 1.00 31.74 90 ASP H O 1
ATOM 673 N N . THR A 1 91 ? 36.991 -25.725 -14.873 1.00 27.39 91 THR H N 1
ATOM 674 C CA . THR A 1 91 ? 36.228 -25.355 -13.680 1.00 31.47 91 THR H CA 1
ATOM 675 C C . THR A 1 91 ? 36.979 -25.767 -12.413 1.00 29.78 91 THR H C 1
ATOM 676 O O . THR A 1 91 ? 37.337 -26.935 -12.246 1.00 35.56 91 THR H O 1
ATOM 680 N N . ALA A 1 92 ? 37.243 -24.800 -11.538 1.00 29.89 92 ALA H N 1
ATOM 681 C CA . ALA A 1 92 ? 38.002 -25.051 -10.314 1.00 26.54 92 ALA H CA 1
ATOM 682 C C . ALA A 1 92 ? 38.068 -23.816 -9.451 1.00 28.70 92 ALA H C 1
ATOM 683 O O . ALA A 1 92 ? 37.718 -22.715 -9.898 1.00 29.74 92 ALA H O 1
ATOM 685 N N . VAL A 1 93 ? 38.535 -24.003 -8.218 1.00 27.90 93 VAL H N 1
ATOM 686 C CA . VAL A 1 93 ? 39.006 -22.885 -7.417 1.00 29.75 93 VAL H CA 1
ATOM 687 C C . VAL A 1 93 ? 40.453 -22.650 -7.804 1.00 24.36 93 VAL H C 1
ATOM 688 O O . VAL A 1 93 ? 41.256 -23.582 -7.791 1.00 25.99 93 VAL H O 1
ATOM 692 N N . TYR A 1 94 ? 40.779 -21.415 -8.178 1.00 24.13 94 TYR H N 1
ATOM 693 C CA . TYR A 1 94 ? 42.137 -21.067 -8.581 1.00 23.46 94 TYR H CA 1
ATOM 694 C C . TYR A 1 94 ? 42.805 -20.315 -7.443 1.00 31.45 94 TYR H C 1
ATOM 695 O O . TYR A 1 94 ? 42.297 -19.263 -7.001 1.00 30.42 94 TYR H O 1
ATOM 704 N N . TYR A 1 95 ? 43.911 -20.872 -6.945 1.00 24.23 95 TYR H N 1
ATOM 705 C CA . TYR A 1 95 ? 44.630 -20.246 -5.844 1.00 28.27 95 TYR H CA 1
ATOM 706 C C . TYR A 1 95 ? 45.866 -19.575 -6.381 1.00 25.47 95 TYR H C 1
ATOM 707 O O . TYR A 1 95 ? 46.584 -20.135 -7.208 1.00 30.37 95 TYR H O 1
ATOM 716 N N . CYS A 1 96 ? 46.110 -18.371 -5.896 1.00 23.14 96 CYS H N 1
ATOM 717 C CA . CYS A 1 96 ? 47.398 -17.722 -6.070 1.00 29.23 96 CYS H CA 1
ATOM 718 C C . CYS A 1 96 ? 48.258 -18.102 -4.851 1.00 25.79 96 CYS H C 1
ATOM 719 O O . CYS A 1 96 ? 47.751 -18.239 -3.744 1.00 23.04 96 CYS H O 1
ATOM 722 N N . ALA A 1 97 ? 49.549 -18.295 -5.057 1.00 24.49 97 ALA H N 1
ATOM 723 C CA . ALA A 1 97 ? 50.425 -18.689 -3.969 1.00 22.08 97 ALA H CA 1
ATOM 724 C C . ALA A 1 97 ? 51.840 -18.235 -4.267 1.00 26.49 97 ALA H C 1
ATOM 725 O O . ALA A 1 97 ? 52.161 -17.896 -5.412 1.00 28.65 97 ALA H O 1
ATOM 727 N N . ARG A 1 98 ? 52.685 -18.213 -3.241 1.00 27.07 98 ARG H N 1
ATOM 728 C CA . ARG A 1 98 ? 54.032 -17.682 -3.392 1.00 23.24 98 ARG H CA 1
ATOM 729 C C . ARG A 1 98 ? 55.057 -18.553 -2.703 1.00 29.33 98 ARG H C 1
ATOM 730 O O . ARG A 1 98 ? 54.760 -19.201 -1.688 1.00 31.63 98 ARG H O 1
ATOM 738 N N . SER A 1 99 ? 56.261 -18.578 -3.259 1.00 27.37 99 SER H N 1
ATOM 739 C CA . SER A 1 99 ? 57.401 -19.159 -2.566 1.00 27.68 99 SER H CA 1
ATOM 740 C C . SER A 1 99 ? 58.533 -18.149 -2.599 1.00 32.42 99 SER H C 1
ATOM 741 O O . SER A 1 99 ? 58.447 -17.147 -3.328 1.00 35.87 99 SER H O 1
ATOM 744 N N . TYR A 1 100 ? 59.589 -18.383 -1.824 1.00 31.49 100 TYR H N 1
ATOM 745 C CA . TYR A 1 100 ? 60.689 -17.423 -1.762 1.00 33.40 100 TYR H CA 1
ATOM 746 C C . TYR A 1 100 ? 61.380 -17.243 -3.131 1.00 36.74 100 TYR H C 1
ATOM 747 O O . TYR A 1 100 ? 61.852 -16.150 -3.479 1.00 32.67 100 TYR H O 1
ATOM 756 N N . SER A 1 101 ? 61.428 -18.335 -3.890 1.00 36.72 101 SER H N 1
ATOM 757 C CA . SER A 1 101 ? 61.919 -18.344 -5.263 1.00 32.17 101 SER H CA 1
ATOM 758 C C . SER A 1 101 ? 61.556 -19.702 -5.832 1.00 34.89 101 SER H C 1
ATOM 759 O O . SER A 1 101 ? 60.958 -20.520 -5.123 1.00 30.95 101 SER H O 1
ATOM 762 N N . TRP A 1 102 ? 61.921 -19.956 -7.088 1.00 33.80 102 TRP H N 1
ATOM 763 C CA . TRP A 1 102 ? 61.382 -21.116 -7.802 1.00 31.54 102 TRP H CA 1
ATOM 764 C C . TRP A 1 102 ? 61.762 -22.489 -7.250 1.00 30.16 102 TRP H C 1
ATOM 765 O O . TRP A 1 102 ? 61.028 -23.449 -7.452 1.00 31.52 102 TRP H O 1
ATOM 776 N N . SER A 1 103 ? 62.891 -22.593 -6.562 1.00 30.02 103 SER H N 1
ATOM 777 C CA . SER A 1 103 ? 63.294 -23.884 -6.010 1.00 30.06 103 SER H CA 1
ATOM 778 C C . SER A 1 103 ? 62.954 -23.990 -4.523 1.00 31.74 103 SER H C 1
ATOM 779 O O . SER A 1 103 ? 63.406 -24.913 -3.831 1.00 31.22 103 SER H O 1
ATOM 782 N N . TYR A 1 104 ? 62.145 -23.056 -4.035 1.00 27.41 104 TYR H N 1
ATOM 783 C CA . TYR A 1 104 ? 61.687 -23.100 -2.649 1.00 30.14 104 TYR H CA 1
ATOM 784 C C . TYR A 1 104 ? 60.226 -23.511 -2.543 1.00 27.95 104 TYR H C 1
ATOM 785 O O . TYR A 1 104 ? 59.425 -23.254 -3.441 1.00 30.99 104 TYR H O 1
ATOM 794 N N . ALA A 1 105 ? 59.881 -24.114 -1.412 1.00 32.22 105 ALA H N 1
ATOM 795 C CA . ALA A 1 105 ? 58.525 -24.569 -1.155 1.00 26.06 105 ALA H CA 1
ATOM 796 C C . ALA A 1 105 ? 57.556 -23.406 -1.150 1.00 26.67 105 ALA H C 1
ATOM 797 O O . ALA A 1 105 ? 57.854 -22.333 -0.598 1.00 27.59 105 ALA H O 1
ATOM 799 N N . ILE A 1 106 ? 56.391 -23.618 -1.757 1.00 26.22 106 ILE H N 1
ATOM 800 C CA . ILE A 1 106 ? 55.286 -22.668 -1.631 1.00 28.84 106 ILE H CA 1
ATOM 801 C C . ILE A 1 106 ? 54.914 -22.586 -0.155 1.00 29.01 106 ILE H C 1
ATOM 802 O O . ILE A 1 106 ? 54.667 -23.618 0.486 1.00 29.60 106 ILE H O 1
ATOM 807 N N . ASP A 1 107 ? 54.879 -21.370 0.385 1.00 30.17 107 ASP H N 1
ATOM 808 C CA . ASP A 1 107 ? 54.731 -21.183 1.826 1.00 27.77 107 ASP H CA 1
ATOM 809 C C . ASP A 1 107 ? 53.496 -20.378 2.239 1.00 27.81 107 ASP H C 1
ATOM 810 O O . ASP A 1 107 ? 53.164 -20.295 3.421 1.00 31.07 107 ASP H O 1
ATOM 815 N N . TYR A 1 108 ? 52.835 -19.765 1.265 1.00 30.79 108 TYR H N 1
ATOM 816 C CA . TYR A 1 108 ? 51.597 -19.031 1.518 1.00 27.61 108 TYR H CA 1
ATOM 817 C C . TYR A 1 108 ? 50.639 -19.149 0.338 1.00 26.80 108 TYR H C 1
ATOM 818 O O . TYR A 1 108 ? 51.061 -19.023 -0.811 1.00 31.79 108 TYR H O 1
ATOM 827 N N . TRP A 1 109 ? 49.357 -19.384 0.620 1.00 28.96 109 TRP H N 1
ATOM 828 C CA . TRP A 1 109 ? 48.320 -19.445 -0.419 1.00 29.01 109 TRP H CA 1
ATOM 829 C C . TRP A 1 109 ? 47.190 -18.477 -0.091 1.00 31.66 109 TRP H C 1
ATOM 830 O O . TRP A 1 109 ? 46.782 -18.368 1.075 1.00 31.89 109 TRP H O 1
ATOM 841 N N . GLY A 1 110 ? 46.660 -17.809 -1.112 1.00 28.08 110 GLY H N 1
ATOM 842 C CA . GLY A 1 110 ? 45.456 -17.010 -0.949 1.00 31.61 110 GLY H CA 1
ATOM 843 C C . GLY A 1 110 ? 44.229 -17.910 -0.860 1.00 31.72 110 GLY H C 1
ATOM 844 O O . GLY A 1 110 ? 44.329 -19.110 -1.117 1.00 31.95 110 GLY H O 1
ATOM 845 N N . GLN A 1 111 ? 43.073 -17.347 -0.519 1.00 27.25 111 GLN H N 1
ATOM 846 C CA . GLN A 1 111 ? 41.856 -18.142 -0.373 1.00 30.61 111 GLN H CA 1
ATOM 847 C C . GLN A 1 111 ? 41.220 -18.527 -1.718 1.00 39.03 111 GLN H C 1
ATOM 848 O O . GLN A 1 111 ? 40.236 -19.282 -1.764 1.00 35.50 111 GLN H O 1
ATOM 854 N N . GLY A 1 112 ? 41.768 -18.007 -2.813 1.00 31.88 112 GLY H N 1
ATOM 855 C CA . GLY A 1 112 ? 41.365 -18.480 -4.122 1.00 33.03 112 GLY H CA 1
ATOM 856 C C . GLY A 1 112 ? 40.118 -17.816 -4.690 1.00 37.00 112 GLY H C 1
ATOM 857 O O . GLY A 1 112 ? 39.402 -17.081 -3.994 1.00 37.86 112 GLY H O 1
ATOM 858 N N . THR A 1 113 ? 39.868 -18.064 -5.971 1.00 35.47 113 THR H N 1
ATOM 859 C CA . THR A 1 113 ? 38.665 -17.559 -6.629 1.00 34.42 113 THR H CA 1
ATOM 860 C C . THR A 1 113 ? 38.045 -18.649 -7.500 1.00 32.31 113 THR H C 1
ATOM 861 O O . THR A 1 113 ? 38.756 -19.358 -8.216 1.00 36.47 113 THR H O 1
ATOM 865 N N . LEU A 1 114 ? 36.729 -18.809 -7.422 1.00 29.02 114 LEU H N 1
ATOM 866 C CA . LEU A 1 114 ? 36.068 -19.892 -8.151 1.00 32.90 114 LEU H CA 1
ATOM 867 C C . LEU A 1 114 ? 35.783 -19.525 -9.615 1.00 35.99 114 LEU H C 1
ATOM 868 O O . LEU A 1 114 ? 35.191 -18.471 -9.901 1.00 36.58 114 LEU H O 1
ATOM 873 N N . VAL A 1 115 ? 36.203 -20.408 -10.522 1.00 30.52 115 VAL H N 1
ATOM 874 C CA . VAL A 1 115 ? 35.971 -20.270 -11.957 1.00 27.60 115 VAL H CA 1
ATOM 875 C C . VAL A 1 115 ? 35.039 -21.388 -12.460 1.00 33.34 115 VAL H C 1
ATOM 876 O O . VAL A 1 115 ? 35.342 -22.587 -12.324 1.00 29.78 115 VAL H O 1
ATOM 880 N N . THR A 1 116 ? 33.901 -20.992 -13.028 1.00 29.85 116 THR H N 1
ATOM 881 C CA . THR A 1 116 ? 32.903 -21.945 -13.501 1.00 29.22 116 THR H CA 1
ATOM 882 C C . THR A 1 116 ? 32.757 -21.783 -15.014 1.00 30.29 116 THR H C 1
ATOM 883 O O . THR A 1 116 ? 32.393 -20.705 -15.505 1.00 31.59 116 THR H O 1
ATOM 887 N N . VAL A 1 117 ? 33.076 -22.842 -15.753 1.00 31.24 117 VAL H N 1
ATOM 888 C CA . VAL A 1 117 ? 33.005 -22.805 -17.209 1.00 33.00 117 VAL H CA 1
ATOM 889 C C . VAL A 1 117 ? 31.764 -23.563 -17.640 1.00 34.78 117 VAL H C 1
ATOM 890 O O . VAL A 1 117 ? 31.703 -24.784 -17.517 1.00 34.91 117 VAL H O 1
ATOM 894 N N . SER A 1 118 ? 30.771 -22.845 -18.145 1.00 35.48 118 SER H N 1
ATOM 895 C CA . SER A 1 118 ? 29.485 -23.473 -18.415 1.00 39.76 118 SER H CA 1
ATOM 896 C C . SER A 1 118 ? 28.614 -22.611 -19.315 1.00 38.42 118 SER H C 1
ATOM 897 O O . SER A 1 118 ? 28.650 -21.374 -19.231 1.00 38.51 118 SER H O 1
ATOM 900 N N . SER A 1 119 ? 27.820 -23.266 -20.157 1.00 45.49 119 SER H N 1
ATOM 901 C CA . SER A 1 119 ? 26.869 -22.558 -21.027 1.00 52.78 119 SER H CA 1
ATOM 902 C C . SER A 1 119 ? 25.562 -22.218 -20.310 1.00 48.33 119 SER H C 1
ATOM 903 O O . SER A 1 119 ? 24.769 -21.420 -20.808 1.00 53.56 119 SER H O 1
ATOM 906 N N . ALA A 1 120 ? 25.338 -22.823 -19.145 1.00 47.24 120 ALA H N 1
ATOM 907 C CA . ALA A 1 120 ? 24.105 -22.594 -18.391 1.00 48.56 120 ALA H CA 1
ATOM 908 C C . ALA A 1 120 ? 24.008 -21.150 -17.890 1.00 45.70 120 ALA H C 1
ATOM 909 O O . ALA A 1 120 ? 25.024 -20.528 -17.574 1.00 44.95 120 ALA H O 1
ATOM 911 N N . SER A 1 121 ? 22.786 -20.626 -17.801 1.00 43.80 121 SER H N 1
ATOM 912 C CA . SER A 1 121 ? 22.582 -19.241 -17.379 1.00 48.46 121 SER H CA 1
ATOM 913 C C . SER A 1 121 ? 22.599 -19.076 -15.862 1.00 46.58 121 SER H C 1
ATOM 914 O O . SER A 1 121 ? 22.198 -19.971 -15.118 1.00 46.51 121 SER H O 1
ATOM 917 N N . THR A 1 122 ? 23.068 -17.915 -15.426 1.00 43.57 122 THR H N 1
ATOM 918 C CA . THR A 1 122 ? 22.950 -17.465 -14.050 1.00 41.64 122 THR H CA 1
ATOM 919 C C . THR A 1 122 ? 21.482 -17.474 -13.610 1.00 47.91 122 THR H C 1
ATOM 920 O O . THR A 1 122 ? 20.595 -17.105 -14.386 1.00 47.90 122 THR H O 1
ATOM 924 N N . LYS A 1 123 ? 21.222 -17.914 -12.379 1.00 44.83 123 LYS H N 1
ATOM 925 C CA . LYS A 1 123 ? 19.870 -17.880 -11.821 1.00 43.81 123 LYS H CA 1
ATOM 926 C C . LYS A 1 123 ? 19.897 -17.677 -10.316 1.00 43.79 123 LYS H C 1
ATOM 927 O O . LYS A 1 123 ? 20.515 -18.457 -9.595 1.00 48.43 123 LYS H O 1
ATOM 933 N N . GLY A 1 124 ? 19.229 -16.633 -9.838 1.00 47.15 124 GLY H N 1
ATOM 934 C CA . GLY A 1 124 ? 19.159 -16.365 -8.409 1.00 42.98 124 GLY H CA 1
ATOM 935 C C . GLY A 1 124 ? 18.310 -17.398 -7.677 1.00 45.90 124 GLY H C 1
ATOM 936 O O . GLY A 1 124 ? 17.463 -18.065 -8.280 1.00 44.52 124 GLY H O 1
ATOM 937 N N . PRO A 1 125 ? 18.528 -17.539 -6.366 1.00 44.75 125 PRO H N 1
ATOM 938 C CA . PRO A 1 125 ? 17.782 -18.544 -5.598 1.00 48.47 125 PRO H CA 1
ATOM 939 C C . PRO A 1 125 ? 16.443 -18.027 -5.062 1.00 48.06 125 PRO H C 1
ATOM 940 O O . PRO A 1 125 ? 16.292 -16.820 -4.855 1.00 46.56 125 PRO H O 1
ATOM 944 N N . SER A 1 126 ? 15.485 -18.923 -4.839 1.00 40.78 126 SER H N 1
ATOM 945 C CA . SER A 1 126 ? 14.352 -18.582 -3.984 1.00 41.37 126 SER H CA 1
ATOM 946 C C . SER A 1 126 ? 14.697 -19.010 -2.552 1.00 44.17 126 SER H C 1
ATOM 947 O O . SER A 1 126 ? 15.283 -20.076 -2.350 1.00 44.43 126 SER H O 1
ATOM 950 N N . VAL A 1 127 ? 14.353 -18.192 -1.559 1.00 42.12 127 VAL H N 1
ATOM 951 C CA . VAL A 1 127 ? 14.629 -18.549 -0.165 1.00 42.71 127 VAL H CA 1
ATOM 952 C C . VAL A 1 127 ? 13.332 -18.870 0.568 1.00 44.39 127 VAL H C 1
ATOM 953 O O . VAL A 1 127 ? 12.379 -18.092 0.513 1.00 48.24 127 VAL H O 1
ATOM 957 N N . PHE A 1 128 ? 13.293 -20.018 1.241 1.00 42.69 128 PHE H N 1
ATOM 958 C CA . PHE A 1 128 ? 12.108 -20.424 1.994 1.00 40.71 128 PHE H CA 1
ATOM 959 C C . PHE A 1 128 ? 12.470 -20.723 3.441 1.00 44.72 128 PHE H C 1
ATOM 960 O O . PHE A 1 128 ? 13.537 -21.278 3.723 1.00 40.64 128 PHE H O 1
ATOM 968 N N . PRO A 1 129 ? 11.570 -20.370 4.366 1.00 42.33 129 PRO H N 1
ATOM 969 C CA . PRO A 1 129 ? 11.808 -20.630 5.789 1.00 43.45 129 PRO H CA 1
ATOM 970 C C . PRO A 1 129 ? 11.624 -22.103 6.152 1.00 44.54 129 PRO H C 1
ATOM 971 O O . PRO A 1 129 ? 10.732 -22.780 5.629 1.00 45.04 129 PRO H O 1
ATOM 975 N N . LEU A 1 130 ? 12.498 -22.598 7.021 1.00 40.57 130 LEU H N 1
ATOM 976 C CA . LEU A 1 130 ? 12.257 -23.838 7.734 1.00 39.10 130 LEU H CA 1
ATOM 977 C C . LEU A 1 130 ? 11.830 -23.396 9.138 1.00 40.54 130 LEU H C 1
ATOM 978 O O . LEU A 1 130 ? 12.681 -23.118 9.991 1.00 35.25 130 LEU H O 1
ATOM 983 N N . ALA A 1 131 ? 10.517 -23.290 9.363 1.00 38.26 131 ALA H N 1
ATOM 984 C CA . ALA A 1 131 ? 9.992 -22.777 10.631 1.00 41.48 131 ALA H CA 1
ATOM 985 C C . ALA A 1 131 ? 10.196 -23.769 11.776 1.00 42.97 131 ALA H C 1
ATOM 986 O O . ALA A 1 131 ? 10.076 -24.987 11.590 1.00 41.60 131 ALA H O 1
ATOM 988 N N . PRO A 1 132 ? 10.479 -23.245 12.974 1.00 41.91 132 PRO H N 1
ATOM 989 C CA . PRO A 1 132 ? 10.601 -24.101 14.161 1.00 43.57 132 PRO H CA 1
ATOM 990 C C . PRO A 1 132 ? 9.264 -24.752 14.541 1.00 50.97 132 PRO H C 1
ATOM 991 O O . PRO A 1 132 ? 8.215 -24.107 14.437 1.00 52.43 132 PRO H O 1
ATOM 995 N N . SER A 1 133 ? 9.318 -26.016 14.960 1.00 55.23 133 SER H N 1
ATOM 996 C CA . SER A 1 133 ? 8.145 -26.795 15.399 1.00 67.71 133 SER H CA 1
ATOM 997 C C . SER A 1 133 ? 7.497 -26.254 16.703 1.00 76.29 133 SER H C 1
ATOM 998 O O . SER A 1 133 ? 7.902 -25.207 17.224 1.00 68.31 133 SER H O 1
ATOM 1001 N N . SER A 1 134 ? 6.495 -26.968 17.224 1.00 78.65 134 SER H N 1
ATOM 1002 C CA . SER A 1 134 ? 5.842 -26.589 18.483 1.00 79.65 134 SER H CA 1
ATOM 1003 C C . SER A 1 134 ? 5.972 -27.675 19.555 1.00 76.32 134 SER H C 1
ATOM 1004 O O . SER A 1 134 ? 7.056 -28.220 19.789 1.00 73.62 134 SER H O 1
ATOM 1007 N N . GLY A 1 139 ? 13.847 -27.262 29.755 1.00 86.14 139 GLY H N 1
ATOM 1008 C CA . GLY A 1 139 ? 14.292 -26.104 28.997 1.00 89.52 139 GLY H CA 1
ATOM 1009 C C . GLY A 1 139 ? 13.754 -26.086 27.574 1.00 90.22 139 GLY H C 1
ATOM 1010 O O . GLY A 1 139 ? 12.588 -25.721 27.344 1.00 87.22 139 GLY H O 1
ATOM 1011 N N . GLY A 1 140 ? 14.609 -26.469 26.621 1.00 79.97 140 GLY H N 1
ATOM 1012 C CA . GLY A 1 140 ? 14.218 -26.595 25.226 1.00 68.27 140 GLY H CA 1
ATOM 1013 C C . GLY A 1 140 ? 15.228 -26.108 24.195 1.00 63.12 140 GLY H C 1
ATOM 1014 O O . GLY A 1 140 ? 15.803 -25.022 24.317 1.00 55.91 140 GLY H O 1
ATOM 1015 N N . THR A 1 141 ? 15.431 -26.923 23.163 1.00 64.35 141 THR H N 1
ATOM 1016 C CA . THR A 1 141 ? 16.246 -26.547 22.011 1.00 56.97 141 THR H CA 1
ATOM 1017 C C . THR A 1 141 ? 15.421 -26.677 20.732 1.00 53.48 141 THR H C 1
ATOM 1018 O O . THR A 1 141 ? 14.961 -27.768 20.403 1.00 55.64 141 THR H O 1
ATOM 1022 N N . ALA A 1 142 ? 15.227 -25.576 20.013 1.00 45.38 142 ALA H N 1
ATOM 1023 C CA . ALA A 1 142 ? 14.496 -25.636 18.748 1.00 48.32 142 ALA H CA 1
ATOM 1024 C C . ALA A 1 142 ? 15.446 -25.571 17.555 1.00 43.35 142 ALA H C 1
ATOM 1025 O O . ALA A 1 142 ? 16.558 -25.038 17.657 1.00 40.74 142 ALA H O 1
ATOM 1027 N N . ALA A 1 143 ? 15.014 -26.123 16.427 1.00 38.62 143 ALA H N 1
ATOM 1028 C CA . ALA A 1 143 ? 15.757 -25.949 15.182 1.00 37.55 143 ALA H CA 1
ATOM 1029 C C . ALA A 1 143 ? 14.941 -25.141 14.187 1.00 37.14 143 ALA H C 1
ATOM 1030 O O . ALA A 1 143 ? 13.731 -25.343 14.048 1.00 40.44 143 ALA H O 1
ATOM 1032 N N . LEU A 1 144 ? 15.614 -24.227 13.499 1.00 35.32 144 LEU H N 1
ATOM 1033 C CA . LEU A 1 144 ? 15.016 -23.478 12.402 1.00 36.12 144 LEU H CA 1
ATOM 1034 C C . LEU A 1 144 ? 16.067 -23.239 11.312 1.00 38.46 144 LEU H C 1
ATOM 1035 O O . LEU A 1 144 ? 17.275 -23.390 11.541 1.00 40.38 144 LEU H O 1
ATOM 1040 N N . GLY A 1 145 ? 15.620 -22.863 10.124 1.00 36.54 145 GLY H N 1
ATOM 1041 C CA . GLY A 1 145 ? 16.562 -22.631 9.053 1.00 36.83 145 GLY H CA 1
ATOM 1042 C C . GLY A 1 145 ? 15.954 -21.967 7.844 1.00 39.28 145 GLY H C 1
ATOM 1043 O O . GLY A 1 145 ? 14.806 -21.519 7.886 1.00 39.02 145 GLY H O 1
ATOM 1044 N N . CYS A 1 146 ? 16.730 -21.864 6.772 1.00 38.17 146 CYS H N 1
ATOM 1045 C CA . CYS A 1 146 ? 16.141 -21.498 5.498 1.00 40.84 146 CYS H CA 1
ATOM 1046 C C . CYS A 1 146 ? 16.636 -22.399 4.383 1.00 36.15 146 CYS H C 1
ATOM 1047 O O . CYS A 1 146 ? 17.740 -22.931 4.429 1.00 38.30 146 CYS H O 1
ATOM 1050 N N . LEU A 1 147 ? 15.780 -22.599 3.396 1.00 38.69 147 LEU H N 1
ATOM 1051 C CA . LEU A 1 147 ? 16.113 -23.442 2.271 1.00 38.62 147 LEU H CA 1
ATOM 1052 C C . LEU A 1 147 ? 16.397 -22.528 1.076 1.00 40.85 147 LEU H C 1
ATOM 1053 O O . LEU A 1 147 ? 15.552 -21.719 0.679 1.00 42.52 147 LEU H O 1
ATOM 1058 N N . VAL A 1 148 ? 17.601 -22.627 0.529 1.00 35.73 148 VAL H N 1
ATOM 1059 C CA . VAL A 1 148 ? 18.006 -21.773 -0.577 1.00 35.06 148 VAL H CA 1
ATOM 1060 C C . VAL A 1 148 ? 17.944 -22.597 -1.867 1.00 40.05 148 VAL H C 1
ATOM 1061 O O . VAL A 1 148 ? 18.768 -23.485 -2.091 1.00 41.26 148 VAL H O 1
ATOM 1065 N N . LYS A 1 149 ? 16.948 -22.322 -2.703 1.00 38.77 149 LYS H N 1
ATOM 1066 C CA . LYS A 1 149 ? 16.572 -23.265 -3.757 1.00 43.61 149 LYS H CA 1
ATOM 1067 C C . LYS A 1 149 ? 16.718 -22.733 -5.190 1.00 44.79 149 LYS H C 1
ATOM 1068 O O . LYS A 1 149 ? 16.412 -21.567 -5.478 1.00 44.08 149 LYS H O 1
ATOM 1074 N N . ASP A 1 150 ? 17.185 -23.610 -6.076 1.00 43.78 150 ASP H N 1
ATOM 1075 C CA . ASP A 1 150 ? 17.197 -23.358 -7.519 1.00 48.13 150 ASP H CA 1
ATOM 1076 C C . ASP A 1 150 ? 18.093 -22.210 -7.992 1.00 47.52 150 ASP H C 1
ATOM 1077 O O . ASP A 1 150 ? 17.607 -21.265 -8.614 1.00 50.49 150 ASP H O 1
ATOM 1082 N N . TYR A 1 151 ? 19.395 -22.310 -7.732 1.00 44.47 151 TYR H N 1
ATOM 1083 C CA . TYR A 1 151 ? 20.337 -21.282 -8.171 1.00 44.74 151 TYR H CA 1
ATOM 1084 C C . TYR A 1 151 ? 21.496 -21.837 -9.000 1.00 43.97 151 TYR H C 1
ATOM 1085 O O . TYR A 1 151 ? 21.817 -23.030 -8.943 1.00 43.19 151 TYR H O 1
ATOM 1094 N N . PHE A 1 152 ? 22.098 -20.951 -9.787 1.00 40.65 152 PHE H N 1
ATOM 1095 C CA . PHE A 1 152 ? 23.281 -21.269 -10.566 1.00 38.58 152 PHE H CA 1
ATOM 1096 C C . PHE A 1 152 ? 24.011 -19.971 -10.883 1.00 40.19 152 PHE H C 1
ATOM 1097 O O . PHE A 1 152 ? 23.378 -18.940 -11.114 1.00 44.19 152 PHE H O 1
ATOM 1105 N N . PRO A 1 153 ? 25.350 -19.996 -10.849 1.00 41.29 153 PRO H N 1
ATOM 1106 C CA . PRO A 1 153 ? 26.160 -21.120 -10.381 1.00 45.15 153 PRO H CA 1
ATOM 1107 C C . PRO A 1 153 ? 26.465 -20.962 -8.886 1.00 42.87 153 PRO H C 1
ATOM 1108 O O . PRO A 1 153 ? 25.885 -20.097 -8.204 1.00 32.54 153 PRO H O 1
ATOM 1112 N N . GLU A 1 154 ? 27.411 -21.751 -8.386 1.00 42.54 154 GLU H N 1
ATOM 1113 C CA . GLU A 1 154 ? 27.927 -21.571 -7.031 1.00 38.66 154 GLU H CA 1
ATOM 1114 C C . GLU A 1 154 ? 28.761 -20.291 -6.982 1.00 43.79 154 GLU H C 1
ATOM 1115 O O . GLU A 1 154 ? 29.282 -19.856 -8.009 1.00 44.37 154 GLU H O 1
ATOM 1121 N N . PRO A 1 155 ? 28.869 -19.667 -5.809 1.00 40.11 155 PRO H N 1
ATOM 1122 C CA . PRO A 1 155 ? 28.326 -20.209 -4.561 1.00 44.58 155 PRO H CA 1
ATOM 1123 C C . PRO A 1 155 ? 27.572 -19.156 -3.748 1.00 46.55 155 PRO H C 1
ATOM 1124 O O . PRO A 1 155 ? 27.807 -17.958 -3.909 1.00 44.10 155 PRO H O 1
ATOM 1128 N N . VAL A 1 156 ? 26.669 -19.616 -2.888 1.00 45.40 156 VAL H N 1
ATOM 1129 C CA . VAL A 1 156 ? 25.819 -18.749 -2.091 1.00 42.99 156 VAL H CA 1
ATOM 1130 C C . VAL A 1 156 ? 26.465 -18.635 -0.721 1.00 44.22 156 VAL H C 1
ATOM 1131 O O . VAL A 1 156 ? 27.048 -19.603 -0.233 1.00 45.00 156 VAL H O 1
ATOM 1135 N N . THR A 1 157 ? 26.401 -17.455 -0.114 1.00 40.06 157 THR H N 1
ATOM 1136 C CA . THR A 1 157 ? 26.759 -17.327 1.287 1.00 40.63 157 THR H CA 1
ATOM 1137 C C . THR A 1 157 ? 25.478 -17.110 2.083 1.00 47.95 157 THR H C 1
ATOM 1138 O O . THR A 1 157 ? 24.546 -16.448 1.600 1.00 45.27 157 THR H O 1
ATOM 1142 N N . VAL A 1 158 ? 25.425 -17.680 3.287 1.00 44.67 158 VAL H N 1
ATOM 1143 C CA . VAL A 1 158 ? 24.274 -17.509 4.163 1.00 35.89 158 VAL H CA 1
ATOM 1144 C C . VAL A 1 158 ? 24.808 -17.097 5.515 1.00 38.41 158 VAL H C 1
ATOM 1145 O O . VAL A 1 158 ? 25.725 -17.723 6.050 1.00 36.93 158 VAL H O 1
ATOM 1149 N N . SER A 1 159 ? 24.253 -16.030 6.067 1.00 37.80 159 SER H N 1
ATOM 1150 C CA . SER A 1 159 ? 24.578 -15.672 7.433 1.00 39.79 159 SER H CA 1
ATOM 1151 C C . SER A 1 159 ? 23.267 -15.552 8.176 1.00 37.51 159 SER H C 1
ATOM 1152 O O . SER A 1 159 ? 22.196 -15.489 7.561 1.00 35.53 159 SER H O 1
ATOM 1155 N N . TRP A 1 160 ? 23.351 -15.539 9.498 1.00 38.66 160 TRP H N 1
ATOM 1156 C CA . TRP A 1 160 ? 22.167 -15.415 10.335 1.00 39.09 160 TRP H CA 1
ATOM 1157 C C . TRP A 1 160 ? 22.274 -14.114 11.107 1.00 36.45 160 TRP H C 1
ATOM 1158 O O . TRP A 1 160 ? 23.325 -13.829 11.677 1.00 34.91 160 TRP H O 1
ATOM 1169 N N . ASN A 1 161 ? 21.201 -13.323 11.097 1.00 36.50 161 ASN H N 1
ATOM 1170 C CA . ASN A 1 161 ? 21.167 -12.042 11.802 1.00 38.61 161 ASN H CA 1
ATOM 1171 C C . ASN A 1 161 ? 22.357 -11.156 11.447 1.00 41.57 161 ASN H C 1
ATOM 1172 O O . ASN A 1 161 ? 22.977 -10.563 12.337 1.00 39.68 161 ASN H O 1
ATOM 1177 N N . SER A 1 162 ? 22.685 -11.106 10.154 1.00 43.86 162 SER H N 1
ATOM 1178 C CA . SER A 1 162 ? 23.794 -10.295 9.641 1.00 45.57 162 SER H CA 1
ATOM 1179 C C . SER A 1 162 ? 25.138 -10.665 10.270 1.00 45.83 162 SER H C 1
ATOM 1180 O O . SER A 1 162 ? 26.003 -9.803 10.471 1.00 46.99 162 SER H O 1
ATOM 1183 N N . GLY A 1 163 ? 25.300 -11.946 10.597 1.00 45.33 163 GLY H N 1
ATOM 1184 C CA . GLY A 1 163 ? 26.564 -12.455 11.100 1.00 39.03 163 GLY H CA 1
ATOM 1185 C C . GLY A 1 163 ? 26.658 -12.524 12.613 1.00 42.58 163 GLY H C 1
ATOM 1186 O O . GLY A 1 163 ? 27.595 -13.127 13.138 1.00 46.07 163 GLY H O 1
ATOM 1187 N N . ALA A 1 164 ? 25.699 -11.914 13.314 1.00 38.04 164 ALA H N 1
ATOM 1188 C CA . ALA A 1 164 ? 25.720 -11.887 14.782 1.00 41.55 164 ALA H CA 1
ATOM 1189 C C . ALA A 1 164 ? 25.444 -13.253 15.387 1.00 39.84 164 ALA H C 1
ATOM 1190 O O . ALA A 1 164 ? 25.866 -13.543 16.515 1.00 45.48 164 ALA H O 1
ATOM 1192 N N . LEU A 1 165 ? 24.710 -14.079 14.648 1.00 37.91 165 LEU H N 1
ATOM 1193 C CA . LEU A 1 165 ? 24.403 -15.438 15.088 1.00 39.07 165 LEU H CA 1
ATOM 1194 C C . LEU A 1 165 ? 25.223 -16.460 14.290 1.00 40.06 165 LEU H C 1
ATOM 1195 O O . LEU A 1 165 ? 25.014 -16.645 13.083 1.00 45.76 165 LEU H O 1
ATOM 1200 N N . THR A 1 166 ? 26.158 -17.114 14.976 1.00 34.93 166 THR H N 1
ATOM 1201 C CA . THR A 1 166 ? 27.048 -18.096 14.352 1.00 44.75 166 THR H CA 1
ATOM 1202 C C . THR A 1 166 ? 27.031 -19.438 15.097 1.00 46.89 166 THR H C 1
ATOM 1203 O O . THR A 1 166 ? 27.267 -20.502 14.513 1.00 46.19 166 THR H O 1
ATOM 1207 N N . SER A 1 167 ? 26.750 -19.373 16.393 1.00 43.43 167 SER H N 1
ATOM 1208 C CA . SER A 1 167 ? 26.749 -20.557 17.238 1.00 45.16 167 SER H CA 1
ATOM 1209 C C . SER A 1 167 ? 25.550 -21.473 16.942 1.00 47.35 167 SER H C 1
ATOM 1210 O O . SER A 1 167 ? 24.405 -21.020 16.901 1.00 45.37 167 SER H O 1
ATOM 1213 N N . GLY A 1 168 ? 25.813 -22.762 16.736 1.00 45.78 168 GLY H N 1
ATOM 1214 C CA . GLY A 1 168 ? 24.753 -23.703 16.400 1.00 42.60 168 GLY H CA 1
ATOM 1215 C C . GLY A 1 168 ? 24.373 -23.706 14.923 1.00 43.33 168 GLY H C 1
ATOM 1216 O O . GLY A 1 168 ? 23.475 -24.446 14.512 1.00 43.11 168 GLY H O 1
ATOM 1217 N N . VAL A 1 169 ? 25.054 -22.883 14.126 1.00 40.82 169 VAL H N 1
ATOM 1218 C CA . VAL A 1 169 ? 24.738 -22.752 12.706 1.00 39.00 169 VAL H CA 1
ATOM 1219 C C . VAL A 1 169 ? 25.404 -23.833 11.861 1.00 39.45 169 VAL H C 1
ATOM 1220 O O . VAL A 1 169 ? 26.617 -24.064 11.969 1.00 39.39 169 VAL H O 1
ATOM 1224 N N . HIS A 1 170 ? 24.616 -24.483 11.007 1.00 37.12 170 HIS H N 1
ATOM 1225 C CA . HIS A 1 170 ? 25.173 -25.388 10.004 1.00 34.16 170 HIS H CA 1
ATOM 1226 C C . HIS A 1 170 ? 24.635 -25.008 8.653 1.00 35.31 170 HIS H C 1
ATOM 1227 O O . HIS A 1 170 ? 23.427 -25.120 8.412 1.00 30.93 170 HIS H O 1
ATOM 1234 N N . THR A 1 171 ? 25.527 -24.548 7.776 1.00 38.06 171 THR H N 1
ATOM 1235 C CA . THR A 1 171 ? 25.176 -24.305 6.380 1.00 33.68 171 THR H CA 1
ATOM 1236 C C . THR A 1 171 ? 25.696 -25.458 5.528 1.00 35.81 171 THR H C 1
ATOM 1237 O O . THR A 1 171 ? 26.898 -25.724 5.480 1.00 40.64 171 THR H O 1
ATOM 1241 N N . PHE A 1 172 ? 24.787 -26.144 4.853 1.00 37.93 172 PHE H N 1
ATOM 1242 C CA . PHE A 1 172 ? 25.124 -27.400 4.192 1.00 33.95 172 PHE H CA 1
ATOM 1243 C C . PHE A 1 172 ? 25.680 -27.226 2.788 1.00 40.98 172 PHE H C 1
ATOM 1244 O O . PHE A 1 172 ? 25.343 -26.263 2.094 1.00 40.61 172 PHE H O 1
ATOM 1252 N N . PRO A 1 173 ? 26.532 -28.172 2.365 1.00 38.38 173 PRO H N 1
ATOM 1253 C CA . PRO A 1 173 ? 27.016 -28.145 0.985 1.00 36.29 173 PRO H CA 1
ATOM 1254 C C . PRO A 1 173 ? 25.822 -28.178 0.023 1.00 40.13 173 PRO H C 1
ATOM 1255 O O . PRO A 1 173 ? 24.855 -28.902 0.286 1.00 39.45 173 PRO H O 1
ATOM 1259 N N . ALA A 1 174 ? 25.874 -27.385 -1.046 1.00 38.59 174 ALA H N 1
ATOM 1260 C CA . ALA A 1 174 ? 24.846 -27.423 -2.088 1.00 42.50 174 ALA H CA 1
ATOM 1261 C C . ALA A 1 174 ? 24.792 -28.806 -2.745 1.00 42.48 174 ALA H C 1
ATOM 1262 O O . ALA A 1 174 ? 25.823 -29.463 -2.897 1.00 38.48 174 ALA H O 1
ATOM 1264 N N . VAL A 1 175 ? 23.593 -29.241 -3.127 1.00 39.87 175 VAL H N 1
ATOM 1265 C CA . VAL A 1 175 ? 23.438 -30.428 -3.959 1.00 43.73 175 VAL H CA 1
ATOM 1266 C C . VAL A 1 175 ? 22.942 -30.001 -5.345 1.00 42.22 175 VAL H C 1
ATOM 1267 O O . VAL A 1 175 ? 22.304 -28.955 -5.479 1.00 41.30 175 VAL H O 1
ATOM 1271 N N . LEU A 1 176 ? 23.339 -30.751 -6.376 1.00 44.38 176 LEU H N 1
ATOM 1272 C CA . LEU A 1 176 ? 23.025 -30.433 -7.783 1.00 45.34 176 LEU H CA 1
ATOM 1273 C C . LEU A 1 176 ? 21.578 -30.514 -8.323 1.00 52.16 176 LEU H C 1
ATOM 1274 O O . LEU A 1 176 ? 21.135 -29.607 -9.029 1.00 65.15 176 LEU H O 1
ATOM 1279 N N . GLN A 1 177 ? 20.852 -31.585 -8.005 1.00 39.13 177 GLN H N 1
ATOM 1280 C CA . GLN A 1 177 ? 19.492 -31.789 -8.536 1.00 47.39 177 GLN H CA 1
ATOM 1281 C C . GLN A 1 177 ? 19.457 -32.348 -9.977 1.00 49.56 177 GLN H C 1
ATOM 1282 O O . GLN A 1 177 ? 20.503 -32.620 -10.566 1.00 40.96 177 GLN H O 1
ATOM 1288 N N . SER A 1 178 ? 18.252 -32.503 -10.535 1.00 51.95 178 SER H N 1
ATOM 1289 C CA . SER A 1 178 ? 18.065 -32.872 -11.938 1.00 53.81 178 SER H CA 1
ATOM 1290 C C . SER A 1 178 ? 17.968 -31.673 -12.878 1.00 55.07 178 SER H C 1
ATOM 1291 O O . SER A 1 178 ? 18.303 -31.780 -14.057 1.00 58.60 178 SER H O 1
ATOM 1294 N N . SER A 1 179 ? 17.505 -30.538 -12.358 1.00 50.20 179 SER H N 1
ATOM 1295 C CA . SER A 1 179 ? 17.337 -29.329 -13.172 1.00 52.42 179 SER H CA 1
ATOM 1296 C C . SER A 1 179 ? 18.673 -28.722 -13.598 1.00 49.16 179 SER H C 1
ATOM 1297 O O . SER A 1 179 ? 18.726 -27.901 -14.517 1.00 50.35 179 SER H O 1
ATOM 1300 N N . GLY A 1 180 ? 19.7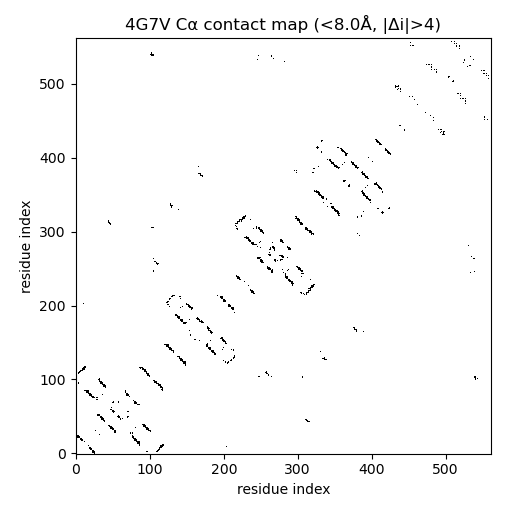49 -29.125 -12.929 1.00 44.16 180 GLY H N 1
ATOM 1301 C CA . GLY A 1 180 ? 21.053 -28.536 -13.171 1.00 42.48 180 GLY H CA 1
ATOM 1302 C C . GLY A 1 180 ? 21.210 -27.308 -12.298 1.00 41.92 180 GLY H C 1
ATOM 1303 O O . GLY A 1 180 ? 22.121 -26.518 -12.497 1.00 42.42 180 GLY H O 1
ATOM 1304 N N . LEU A 1 181 ? 20.302 -27.152 -11.336 1.00 43.73 181 LEU H N 1
ATOM 1305 C CA . LEU A 1 181 ? 20.323 -26.018 -10.412 1.00 47.24 181 LEU H CA 1
ATOM 1306 C C . LEU A 1 181 ? 20.653 -26.476 -8.982 1.00 44.13 181 LEU H C 1
ATOM 1307 O O . LEU A 1 181 ? 20.239 -27.545 -8.547 1.00 40.28 181 LEU H O 1
ATOM 1312 N N . TYR A 1 182 ? 21.371 -25.645 -8.244 1.00 42.67 182 TYR H N 1
ATOM 1313 C CA . TYR A 1 182 ? 21.743 -25.984 -6.884 1.00 37.59 182 TYR H CA 1
ATOM 1314 C C . TYR A 1 182 ? 20.642 -25.689 -5.875 1.00 41.94 182 TYR H C 1
ATOM 1315 O O . TYR A 1 182 ? 19.690 -24.951 -6.144 1.00 38.85 182 TYR H O 1
ATOM 1324 N N . SER A 1 183 ? 20.791 -26.286 -4.702 1.00 42.99 183 SER H N 1
ATOM 1325 C CA . SER A 1 183 ? 19.838 -26.128 -3.623 1.00 40.36 183 SER H CA 1
ATOM 1326 C C . SER A 1 183 ? 20.601 -26.404 -2.341 1.00 39.05 183 SER H C 1
ATOM 1327 O O . SER A 1 183 ? 21.398 -27.339 -2.287 1.00 42.75 183 SER H O 1
ATOM 1330 N N . LEU A 1 184 ? 20.401 -25.583 -1.318 1.00 42.57 184 LEU H N 1
ATOM 1331 C CA . LEU A 1 184 ? 20.967 -25.891 -0.005 1.00 38.14 184 LEU H CA 1
ATOM 1332 C C . LEU A 1 184 ? 20.076 -25.464 1.162 1.00 39.65 184 LEU H C 1
ATOM 1333 O O . LEU A 1 184 ? 19.060 -24.776 0.982 1.00 36.85 184 LEU H O 1
ATOM 1338 N N . SER A 1 185 ? 20.494 -25.863 2.360 1.00 38.73 185 SER H N 1
ATOM 1339 C CA . SER A 1 185 ? 19.829 -25.481 3.596 1.00 39.04 185 SER H CA 1
ATOM 1340 C C . SER A 1 185 ? 20.848 -24.924 4.560 1.00 34.62 185 SER H C 1
ATOM 1341 O O . SER A 1 185 ? 21.995 -25.387 4.619 1.00 31.53 185 SER H O 1
ATOM 1344 N N . SER A 1 186 ? 20.429 -23.917 5.308 1.00 33.47 186 SER H N 1
ATOM 1345 C CA . SER A 1 186 ? 21.196 -23.441 6.446 1.00 35.85 186 SER H CA 1
ATOM 1346 C C . SER A 1 186 ? 20.276 -23.579 7.655 1.00 37.02 186 SER H C 1
ATOM 1347 O O . SER A 1 186 ? 19.129 -23.133 7.622 1.00 35.20 186 SER H O 1
ATOM 1350 N N . VAL A 1 187 ? 20.763 -24.212 8.711 1.00 34.28 187 VAL H N 1
ATOM 1351 C CA . VAL A 1 187 ? 19.959 -24.381 9.916 1.00 37.77 187 VAL H CA 1
ATOM 1352 C C . VAL A 1 187 ? 20.701 -23.884 11.136 1.00 38.56 187 VAL H C 1
ATOM 1353 O O . VAL A 1 187 ? 21.937 -23.804 11.141 1.00 38.40 187 VAL H O 1
ATOM 1357 N N . VAL A 1 188 ? 19.934 -23.565 12.173 1.00 36.84 188 VAL H N 1
ATOM 1358 C CA . VAL A 1 188 ? 20.501 -23.141 13.436 1.00 38.37 188 VAL H CA 1
ATOM 1359 C C . VAL A 1 188 ? 19.637 -23.687 14.595 1.00 40.32 188 VAL H C 1
ATOM 1360 O O . VAL A 1 188 ? 18.410 -23.745 14.490 1.00 34.61 188 VAL H O 1
ATOM 1364 N N . THR A 1 189 ? 20.281 -24.130 15.673 1.00 33.50 189 THR H N 1
ATOM 1365 C CA . THR A 1 189 ? 19.546 -24.528 16.863 1.00 40.91 189 THR H CA 1
ATOM 1366 C C . THR A 1 189 ? 19.608 -23.417 17.896 1.00 43.49 189 THR H C 1
ATOM 1367 O O . THR A 1 189 ? 20.678 -22.881 18.189 1.00 42.06 189 THR H O 1
ATOM 1371 N N . VAL A 1 190 ? 18.441 -23.062 18.423 1.00 43.54 190 VAL H N 1
ATOM 1372 C CA . VAL A 1 190 ? 18.319 -21.955 19.362 1.00 46.52 190 VAL H CA 1
ATOM 1373 C C . VAL A 1 190 ? 17.508 -22.401 20.571 1.00 46.15 190 VAL H C 1
ATOM 1374 O O . VAL A 1 190 ? 16.784 -23.403 20.503 1.00 44.76 190 VAL H O 1
ATOM 1378 N N . PRO A 1 191 ? 17.648 -21.675 21.692 1.00 49.97 191 PRO H N 1
ATOM 1379 C CA . PRO A 1 191 ? 16.811 -21.977 22.862 1.00 51.71 191 PRO H CA 1
ATOM 1380 C C . PRO A 1 191 ? 15.340 -21.787 22.503 1.00 47.48 191 PRO H C 1
ATOM 1381 O O . PRO A 1 191 ? 15.000 -20.732 21.963 1.00 48.23 191 PRO H O 1
ATOM 1385 N N . SER A 1 192 ? 14.486 -22.768 22.788 1.00 45.89 192 SER H N 1
ATOM 1386 C CA . SER A 1 192 ? 13.073 -22.643 22.419 1.00 51.58 192 SER H CA 1
ATOM 1387 C C . SER A 1 192 ? 12.389 -21.452 23.109 1.00 49.03 192 SER H C 1
ATOM 1388 O O . SER A 1 192 ? 11.396 -20.920 22.608 1.00 48.60 192 SER H O 1
ATOM 1391 N N . SER A 1 193 ? 12.950 -21.011 24.232 1.00 44.76 193 SER H N 1
ATOM 1392 C CA . SER A 1 193 ? 12.418 -19.852 24.942 1.00 48.16 193 SER H CA 1
ATOM 1393 C C . SER A 1 193 ? 12.617 -18.531 24.175 1.00 51.80 193 SER H C 1
ATOM 1394 O O . SER A 1 193 ? 11.891 -17.562 24.410 1.00 51.52 193 SER H O 1
ATOM 1397 N N . SER A 1 194 ? 13.581 -18.493 23.252 1.00 49.98 194 SER H N 1
ATOM 1398 C CA . SER A 1 194 ? 13.836 -17.277 22.460 1.00 49.36 194 SER H CA 1
ATOM 1399 C C . SER A 1 194 ? 12.826 -17.045 21.321 1.00 51.58 194 SER H C 1
ATOM 1400 O O . SER A 1 194 ? 12.744 -15.945 20.772 1.00 49.53 194 SER H O 1
ATOM 1403 N N . LEU A 1 195 ? 12.080 -18.085 20.956 1.00 52.37 195 LEU H N 1
ATOM 1404 C CA . LEU A 1 195 ? 11.095 -17.985 19.880 1.00 52.95 195 LEU H CA 1
ATOM 1405 C C . LEU A 1 195 ? 10.000 -17.001 20.297 1.00 58.95 195 LEU H C 1
ATOM 1406 O O . LEU A 1 195 ? 9.572 -16.994 21.455 1.00 65.72 195 LEU H O 1
ATOM 1411 N N . GLY A 1 196 ? 9.566 -16.140 19.382 1.00 57.96 196 GLY H N 1
ATOM 1412 C CA . GLY A 1 196 ? 8.625 -15.092 19.763 1.00 70.76 196 GLY H CA 1
ATOM 1413 C C . GLY A 1 196 ? 9.266 -13.849 20.379 1.00 69.66 196 GLY H C 1
ATOM 1414 O O . GLY A 1 196 ? 8.815 -12.730 20.107 1.00 75.57 196 GLY H O 1
ATOM 1415 N N . THR A 1 197 ? 10.293 -14.045 21.215 1.00 58.07 197 THR H N 1
ATOM 1416 C CA . THR A 1 197 ? 11.154 -12.956 21.712 1.00 58.41 197 THR H CA 1
ATOM 1417 C C . THR A 1 197 ? 12.185 -12.454 20.681 1.00 59.98 197 THR H C 1
ATOM 1418 O O . THR A 1 197 ? 12.179 -11.282 20.284 1.00 61.33 197 THR H O 1
ATOM 1422 N N . GLN A 1 198 ? 13.082 -13.352 20.270 1.00 54.76 198 GLN H N 1
ATOM 1423 C CA . GLN A 1 198 ? 14.220 -13.014 19.417 1.00 45.09 198 GLN H CA 1
ATOM 1424 C C . GLN A 1 198 ? 13.932 -13.205 17.929 1.00 44.08 198 GLN H C 1
ATOM 1425 O O . GLN A 1 198 ? 13.357 -14.218 17.519 1.00 43.21 198 GLN H O 1
ATOM 1431 N N . THR A 1 199 ? 14.345 -12.231 17.122 1.00 42.69 199 THR H N 1
ATOM 1432 C CA . THR A 1 199 ? 14.152 -12.297 15.675 1.00 43.05 199 THR H CA 1
ATOM 1433 C C . THR A 1 199 ? 15.307 -13.034 14.971 1.00 44.36 199 THR H C 1
ATOM 1434 O O . THR A 1 199 ? 16.489 -12.751 15.212 1.00 44.16 199 THR H O 1
ATOM 1438 N N . TYR A 1 200 ? 14.954 -13.992 14.116 1.00 42.07 200 TYR H N 1
ATOM 1439 C CA . TYR A 1 200 ? 15.938 -14.727 13.324 1.00 43.12 200 TYR H CA 1
ATOM 1440 C C . TYR A 1 200 ? 15.748 -14.474 11.830 1.00 43.80 200 TYR H C 1
ATOM 1441 O O . TYR A 1 200 ? 14.668 -14.695 11.268 1.00 41.79 200 TYR H O 1
ATOM 1450 N N . ILE A 1 201 ? 16.805 -13.988 11.193 1.00 46.65 201 ILE H N 1
ATOM 1451 C CA . ILE A 1 201 ? 16.769 -13.677 9.771 1.00 42.76 201 ILE H CA 1
ATOM 1452 C C . ILE A 1 201 ? 17.939 -14.365 9.095 1.00 44.71 201 ILE H C 1
ATOM 1453 O O . ILE A 1 201 ? 19.074 -14.243 9.567 1.00 43.22 201 ILE H O 1
ATOM 1458 N N . CYS A 1 202 ? 17.687 -15.102 8.012 1.00 42.10 202 CYS H N 1
ATOM 1459 C CA . CYS A 1 202 ? 18.807 -15.570 7.208 1.00 45.65 202 CYS H CA 1
ATOM 1460 C C . CYS A 1 202 ? 19.102 -14.588 6.066 1.00 46.84 202 CYS H C 1
ATOM 1461 O O . CYS A 1 202 ? 18.199 -14.159 5.322 1.00 44.16 202 CYS H O 1
ATOM 1464 N N . ASN A 1 203 ? 20.372 -14.216 5.972 1.00 37.33 203 ASN H N 1
ATOM 1465 C CA . ASN A 1 203 ? 20.851 -13.327 4.934 1.00 39.88 203 ASN H CA 1
ATOM 1466 C C . ASN A 1 203 ? 21.542 -14.146 3.856 1.00 40.58 203 ASN H C 1
ATOM 1467 O O . ASN A 1 203 ? 22.619 -14.690 4.072 1.00 41.34 203 ASN H O 1
ATOM 1472 N N . VAL A 1 204 ? 20.897 -14.239 2.702 1.00 39.21 204 VAL H N 1
ATOM 1473 C CA . VAL A 1 204 ? 21.381 -15.033 1.587 1.00 41.90 204 VAL H CA 1
ATOM 1474 C C . VAL A 1 204 ? 21.981 -14.111 0.533 1.00 46.24 204 VAL H C 1
ATOM 1475 O O . VAL A 1 204 ? 21.364 -13.121 0.130 1.00 51.59 204 VAL H O 1
ATOM 1479 N N . ASN A 1 205 ? 23.190 -14.429 0.090 1.00 47.18 205 ASN H N 1
ATOM 1480 C CA . ASN A 1 205 ? 23.848 -13.621 -0.918 1.00 46.96 205 ASN H CA 1
ATOM 1481 C C . ASN A 1 205 ? 24.331 -14.523 -2.038 1.00 48.34 205 ASN H C 1
ATOM 1482 O O . ASN A 1 205 ? 25.144 -15.423 -1.812 1.00 52.41 205 ASN H O 1
ATOM 1487 N N . HIS A 1 206 ? 23.802 -14.302 -3.236 1.00 46.87 206 HIS H N 1
ATOM 1488 C CA . HIS A 1 206 ? 24.272 -14.987 -4.434 1.00 47.13 206 HIS H CA 1
ATOM 1489 C C . HIS A 1 206 ? 24.862 -13.936 -5.367 1.00 44.89 206 HIS H C 1
ATOM 1490 O O . HIS A 1 206 ? 24.160 -13.378 -6.209 1.00 43.54 206 HIS H O 1
ATOM 1497 N N . LYS A 1 207 ? 26.147 -13.659 -5.195 1.00 48.51 207 LYS H N 1
ATOM 1498 C CA . LYS A 1 207 ? 26.835 -12.661 -6.004 1.00 49.44 207 LYS H CA 1
ATOM 1499 C C . LYS A 1 207 ? 26.683 -12.800 -7.526 1.00 50.03 207 LYS H C 1
ATOM 1500 O O . LYS A 1 207 ? 26.383 -11.809 -8.192 1.00 52.65 207 LYS H O 1
ATOM 1506 N N . PRO A 1 208 ? 26.869 -14.017 -8.080 1.00 50.53 208 PRO H N 1
ATOM 1507 C CA . PRO A 1 208 ? 26.769 -14.130 -9.543 1.00 48.67 208 PRO H CA 1
ATOM 1508 C C . PRO A 1 208 ? 25.504 -13.499 -10.155 1.00 51.54 208 PRO H C 1
ATOM 1509 O O . PRO A 1 208 ? 25.553 -13.031 -11.292 1.00 55.18 208 PRO H O 1
ATOM 1513 N N . SER A 1 209 ? 24.405 -13.469 -9.410 1.00 48.01 209 SER H N 1
ATOM 1514 C CA . SER A 1 209 ? 23.158 -12.908 -9.919 1.00 49.44 209 SER H CA 1
ATOM 1515 C C . SER A 1 209 ? 22.794 -11.606 -9.222 1.00 48.87 209 SER H C 1
ATOM 1516 O O . SER A 1 209 ? 21.667 -11.133 -9.351 1.00 55.65 209 SER H O 1
ATOM 1519 N N . ASN A 1 210 ? 23.742 -11.032 -8.488 1.00 52.81 210 ASN H N 1
ATOM 1520 C CA . ASN A 1 210 ? 23.476 -9.838 -7.679 1.00 61.02 210 ASN H CA 1
ATOM 1521 C C . ASN A 1 210 ? 22.192 -9.959 -6.849 1.00 61.66 210 ASN H C 1
ATOM 1522 O O . ASN A 1 210 ? 21.386 -9.024 -6.791 1.00 61.01 210 ASN H O 1
ATOM 1527 N N . THR A 1 211 ? 21.999 -11.123 -6.229 1.00 55.92 211 THR H N 1
ATOM 1528 C CA . THR A 1 211 ? 20.803 -11.381 -5.428 1.00 58.05 211 THR H CA 1
ATOM 1529 C C . THR A 1 211 ? 21.149 -11.286 -3.943 1.00 57.54 211 THR H C 1
ATOM 1530 O O . THR A 1 211 ? 22.150 -11.839 -3.481 1.00 56.87 211 THR H O 1
ATOM 1534 N N . LYS A 1 212 ? 20.325 -10.559 -3.202 1.00 57.13 212 LYS H N 1
ATOM 1535 C CA . LYS A 1 212 ? 20.535 -10.375 -1.776 1.00 53.91 212 LYS H CA 1
ATOM 1536 C C . LYS A 1 212 ? 19.159 -10.483 -1.136 1.00 57.73 212 LYS H C 1
ATOM 1537 O O . LYS A 1 212 ? 18.325 -9.584 -1.298 1.00 58.05 212 LYS H O 1
ATOM 1543 N N . VAL A 1 213 ? 18.909 -11.594 -0.443 1.00 54.84 213 VAL H N 1
ATOM 1544 C CA . VAL A 1 213 ? 17.604 -11.840 0.168 1.00 48.01 213 VAL H CA 1
ATOM 1545 C C . VAL A 1 213 ? 17.724 -11.990 1.683 1.00 47.61 213 VAL H C 1
ATOM 1546 O O . VAL A 1 213 ? 18.633 -12.656 2.174 1.00 50.55 213 VAL H O 1
ATOM 1550 N N . ASP A 1 214 ? 16.824 -11.347 2.423 1.00 46.83 214 ASP H N 1
ATOM 1551 C CA . ASP A 1 214 ? 16.773 -11.498 3.877 1.00 47.45 214 ASP H CA 1
ATOM 1552 C C . ASP A 1 214 ? 15.437 -12.092 4.295 1.00 54.10 214 ASP H C 1
ATOM 1553 O O . ASP A 1 214 ? 14.377 -11.517 4.038 1.00 59.60 214 ASP H O 1
ATOM 1558 N N . LYS A 1 215 ? 15.486 -13.254 4.930 1.00 49.47 215 LYS H N 1
ATOM 1559 C CA . LYS A 1 215 ? 14.267 -13.970 5.267 1.00 49.83 215 LYS H CA 1
ATOM 1560 C C . LYS A 1 215 ? 14.087 -14.072 6.779 1.00 49.97 215 LYS H C 1
ATOM 1561 O O . LYS A 1 215 ? 14.896 -14.710 7.463 1.00 46.27 215 LYS H O 1
ATOM 1567 N N . LYS A 1 216 ? 13.038 -13.440 7.303 1.00 46.98 216 LYS H N 1
ATOM 1568 C CA . LYS A 1 216 ? 12.678 -13.635 8.701 1.00 44.26 216 LYS H CA 1
ATOM 1569 C C . LYS A 1 216 ? 12.046 -15.019 8.864 1.00 51.23 216 LYS H C 1
ATOM 1570 O O . LYS A 1 216 ? 11.061 -15.342 8.185 1.00 51.95 216 LYS H O 1
ATOM 1576 N N . VAL A 1 217 ? 12.639 -15.843 9.729 1.00 45.27 217 VAL H N 1
ATOM 1577 C CA . VAL A 1 217 ? 12.120 -17.180 9.999 1.00 49.73 217 VAL H CA 1
ATOM 1578 C C . VAL A 1 217 ? 11.458 -17.212 11.378 1.00 52.14 217 VAL H C 1
ATOM 1579 O O . VAL A 1 217 ? 12.074 -16.875 12.396 1.00 47.83 217 VAL H O 1
ATOM 1583 N N . GLU A 1 218 ? 10.196 -17.617 11.405 1.00 50.31 218 GLU H N 1
ATOM 1584 C CA . GLU A 1 218 ? 9.401 -17.520 12.621 1.00 56.54 218 GLU H CA 1
ATOM 1585 C C . GLU A 1 218 ? 8.465 -18.718 12.744 1.00 50.73 218 GLU H C 1
ATOM 1586 O O . GLU A 1 218 ? 8.245 -19.428 11.755 1.00 47.51 218 GLU H O 1
ATOM 1592 N N . PRO A 1 219 ? 7.921 -18.954 13.958 1.00 48.72 219 PRO H N 1
ATOM 1593 C CA . PRO A 1 219 ? 6.960 -20.055 14.141 1.00 46.47 219 PRO H CA 1
ATOM 1594 C C . PRO A 1 219 ? 5.695 -19.815 13.316 1.00 57.48 219 PRO H C 1
ATOM 1595 O O . PRO A 1 219 ? 5.133 -20.739 12.711 1.00 56.21 219 PRO H O 1
ATOM 1600 N N . ASP B 2 1 ? 55.843 -34.812 -14.381 1.00 60.02 1 ASP L N 1
ATOM 1601 C CA . ASP B 2 1 ? 55.216 -36.127 -14.420 1.00 47.13 1 ASP L CA 1
ATOM 1602 C C . ASP B 2 1 ? 55.740 -37.066 -13.305 1.00 48.63 1 ASP L C 1
ATOM 1603 O O . ASP B 2 1 ? 55.450 -38.273 -13.309 1.00 48.01 1 ASP L O 1
ATOM 1608 N N . ILE B 2 2 ? 56.510 -36.521 -12.358 1.00 41.38 2 ILE L N 1
ATOM 1609 C CA . ILE B 2 2 ? 56.791 -37.260 -11.130 1.00 42.49 2 ILE L CA 1
ATOM 1610 C C . ILE B 2 2 ? 55.456 -37.627 -10.494 1.00 38.16 2 ILE L C 1
ATOM 1611 O O . ILE B 2 2 ? 54.590 -36.766 -10.323 1.00 40.68 2 ILE L O 1
ATOM 1616 N N . GLN B 2 3 ? 55.266 -38.908 -10.192 1.00 42.22 3 GLN L N 1
ATOM 1617 C CA . GLN B 2 3 ? 54.056 -39.342 -9.502 1.00 41.33 3 GLN L CA 1
ATOM 1618 C C . GLN B 2 3 ? 54.374 -39.393 -8.019 1.00 40.76 3 GLN L C 1
ATOM 1619 O O . GLN B 2 3 ? 55.414 -39.938 -7.610 1.00 32.59 3 GLN L O 1
ATOM 1625 N N . MET B 2 4 ? 53.491 -38.785 -7.233 1.00 36.26 4 MET L N 1
ATOM 1626 C CA . MET B 2 4 ? 53.522 -38.880 -5.784 1.00 34.52 4 MET L CA 1
ATOM 1627 C C . MET B 2 4 ? 52.382 -39.806 -5.379 1.00 34.59 4 MET L C 1
ATOM 1628 O O . MET B 2 4 ? 51.196 -39.438 -5.456 1.00 36.55 4 MET L O 1
ATOM 1633 N N . THR B 2 5 ? 52.718 -41.019 -4.970 1.00 29.88 5 THR L N 1
ATOM 1634 C CA . THR B 2 5 ? 51.677 -41.956 -4.565 1.00 29.98 5 THR L CA 1
ATOM 1635 C C . THR B 2 5 ? 51.520 -41.929 -3.034 1.00 33.67 5 THR L C 1
ATOM 1636 O O . THR B 2 5 ? 52.426 -42.314 -2.272 1.00 29.59 5 THR L O 1
ATOM 1640 N N . GLN B 2 6 ? 50.359 -41.461 -2.599 1.00 27.08 6 GLN L N 1
ATOM 1641 C CA . GLN B 2 6 ? 50.122 -41.130 -1.207 1.00 33.41 6 GLN L CA 1
ATOM 1642 C C . GLN B 2 6 ? 49.090 -42.098 -0.631 1.00 36.87 6 GLN L C 1
ATOM 1643 O O . GLN B 2 6 ? 48.064 -42.371 -1.266 1.00 34.82 6 GLN L O 1
ATOM 1649 N N . SER B 2 7 ? 49.374 -42.639 0.551 1.00 29.10 7 SER L N 1
ATOM 1650 C CA . SER B 2 7 ? 48.436 -43.549 1.208 1.00 36.98 7 SER L CA 1
ATOM 1651 C C . SER B 2 7 ? 48.489 -43.366 2.718 1.00 29.90 7 SER L C 1
ATOM 1652 O O . SER B 2 7 ? 49.507 -42.931 3.243 1.00 32.92 7 SER L O 1
ATOM 1655 N N . PRO B 2 8 ? 47.392 -43.683 3.421 1.00 33.15 8 PRO L N 1
ATOM 1656 C CA . PRO B 2 8 ? 46.118 -44.154 2.846 1.00 31.40 8 PRO L CA 1
ATOM 1657 C C . PRO B 2 8 ? 45.347 -42.980 2.256 1.00 35.63 8 PRO L C 1
ATOM 1658 O O . PRO B 2 8 ? 45.774 -41.826 2.427 1.00 34.19 8 PRO L O 1
ATOM 1662 N N . SER B 2 9 ? 44.245 -43.261 1.567 1.00 30.33 9 SER L N 1
ATOM 1663 C CA . SER B 2 9 ? 43.447 -42.191 0.996 1.00 34.52 9 SER L CA 1
ATOM 1664 C C . SER B 2 9 ? 42.600 -41.542 2.096 1.00 33.30 9 SER L C 1
ATOM 1665 O O . SER B 2 9 ? 42.161 -40.393 1.977 1.00 32.97 9 SER L O 1
ATOM 1668 N N . SER B 2 10 ? 42.375 -42.279 3.173 1.00 29.73 10 SER L N 1
ATOM 1669 C CA . SER B 2 10 ? 41.683 -41.709 4.313 1.00 34.78 10 SER L CA 1
ATOM 1670 C C . SER B 2 10 ? 41.971 -42.545 5.547 1.00 34.39 10 SER L C 1
ATOM 1671 O O . SER B 2 10 ? 42.312 -43.730 5.447 1.00 33.72 10 SER L O 1
ATOM 1674 N N . LEU B 2 11 ? 41.869 -41.908 6.708 1.00 30.26 11 LEU L N 1
ATOM 1675 C CA . LEU B 2 11 ? 42.031 -42.608 7.965 1.00 33.42 11 LEU L CA 1
ATOM 1676 C C . LEU B 2 11 ? 41.238 -41.954 9.079 1.00 32.76 11 LEU L C 1
ATOM 1677 O O . LEU B 2 11 ? 40.814 -40.788 8.988 1.00 31.23 11 LEU L O 1
ATOM 1682 N N . SER B 2 12 ? 41.057 -42.722 10.140 1.00 33.22 12 SER L N 1
ATOM 1683 C CA . SER B 2 12 ? 40.251 -42.302 11.272 1.00 34.82 12 SER L CA 1
ATOM 1684 C C . SER B 2 12 ? 41.020 -42.679 12.536 1.00 32.82 12 SER L C 1
ATOM 1685 O O . SER B 2 12 ? 41.392 -43.839 12.710 1.00 36.68 12 SER L O 1
ATOM 1688 N N . ALA B 2 13 ? 41.286 -41.713 13.410 1.00 35.85 13 ALA L N 1
ATOM 1689 C CA . ALA B 2 13 ? 42.077 -41.998 14.611 1.00 32.85 13 ALA L CA 1
ATOM 1690 C C . ALA B 2 13 ? 41.631 -41.171 15.818 1.00 33.58 13 ALA L C 1
ATOM 1691 O O . ALA B 2 13 ? 41.039 -40.113 15.657 1.00 34.82 13 ALA L O 1
ATOM 1693 N N . SER B 2 14 ? 41.931 -41.650 17.021 1.00 34.21 14 SER L N 1
ATOM 1694 C CA . SER B 2 14 ? 41.529 -40.962 18.241 1.00 35.63 14 SER L CA 1
ATOM 1695 C C . SER B 2 14 ? 42.473 -39.813 18.611 1.00 35.50 14 SER L C 1
ATOM 1696 O O . SER B 2 14 ? 43.653 -39.787 18.200 1.00 29.09 14 SER L O 1
ATOM 1699 N N . VAL B 2 15 ? 41.950 -38.876 19.405 1.00 28.27 15 VAL L N 1
ATOM 1700 C CA . VAL B 2 15 ? 42.765 -37.826 20.006 1.00 29.72 15 VAL L CA 1
ATOM 1701 C C . VAL B 2 15 ? 43.928 -38.478 20.780 1.00 34.55 15 VAL L C 1
ATOM 1702 O O . VAL B 2 15 ? 43.723 -39.451 21.509 1.00 35.34 15 VAL L O 1
ATOM 1706 N N . GLY B 2 16 ? 45.150 -37.984 20.585 1.00 33.14 16 GLY L N 1
ATOM 1707 C CA . GLY B 2 16 ? 46.321 -38.562 21.230 1.00 25.55 16 GLY L CA 1
ATOM 1708 C C . GLY B 2 16 ? 47.008 -39.694 20.469 1.00 31.21 16 GLY L C 1
ATOM 1709 O O . GLY B 2 16 ? 48.124 -40.089 20.824 1.00 31.18 16 GLY L O 1
ATOM 1710 N N . ASP B 2 17 ? 46.362 -40.229 19.432 1.00 32.73 17 ASP L N 1
ATOM 1711 C CA . ASP B 2 17 ? 46.973 -41.296 18.617 1.00 34.79 17 ASP L CA 1
ATOM 1712 C C . ASP B 2 17 ? 48.123 -40.770 17.753 1.00 32.15 17 ASP L C 1
ATOM 1713 O O . ASP B 2 17 ? 48.178 -39.573 17.452 1.00 28.97 17 ASP L O 1
ATOM 1718 N N . ARG B 2 18 ? 49.053 -41.655 17.390 1.00 36.46 18 ARG L N 1
ATOM 1719 C CA . ARG B 2 18 ? 50.089 -41.341 16.399 1.00 36.36 18 ARG L CA 1
ATOM 1720 C C . ARG B 2 18 ? 49.569 -41.726 15.010 1.00 38.22 18 ARG L C 1
ATOM 1721 O O . ARG B 2 18 ? 49.133 -42.858 14.793 1.00 38.04 18 ARG L O 1
ATOM 1729 N N . VAL B 2 19 ? 49.597 -40.778 14.082 1.00 32.53 19 VAL L N 1
ATOM 1730 C CA . VAL B 2 19 ? 49.069 -40.991 12.744 1.00 33.47 19 VAL L CA 1
ATOM 1731 C C . VAL B 2 19 ? 50.213 -40.897 11.738 1.00 33.63 19 VAL L C 1
ATOM 1732 O O . VAL B 2 19 ? 51.066 -40.012 11.842 1.00 30.32 19 VAL L O 1
ATOM 1736 N N . THR B 2 20 ? 50.256 -41.810 10.775 1.00 31.81 20 THR L N 1
ATOM 1737 C CA . THR B 2 20 ? 51.302 -41.735 9.760 1.00 33.77 20 THR L CA 1
ATOM 1738 C C . THR B 2 20 ? 50.712 -41.720 8.367 1.00 30.46 20 THR L C 1
ATOM 1739 O O . THR B 2 20 ? 49.782 -42.480 8.059 1.00 27.24 20 THR L O 1
ATOM 1743 N N . ILE B 2 21 ? 51.242 -40.818 7.544 1.00 31.57 21 ILE L N 1
ATOM 1744 C CA . ILE B 2 21 ? 50.851 -40.707 6.145 1.00 26.65 21 ILE L CA 1
ATOM 1745 C C . ILE B 2 21 ? 52.105 -40.859 5.298 1.00 30.24 21 ILE L C 1
ATOM 1746 O O . ILE B 2 21 ? 53.143 -40.226 5.573 1.00 26.50 21 ILE L O 1
ATOM 1751 N N . THR B 2 22 ? 52.009 -41.707 4.277 1.00 31.50 22 THR L N 1
ATOM 1752 C CA . THR B 2 22 ? 53.159 -42.030 3.435 1.00 33.23 22 THR L CA 1
ATOM 1753 C C . THR B 2 22 ? 52.988 -41.520 2.006 1.00 35.96 22 THR L C 1
ATOM 1754 O O . THR B 2 22 ? 51.891 -41.579 1.431 1.00 34.82 22 THR L O 1
ATOM 1758 N N . CYS B 2 23 ? 54.079 -41.005 1.442 1.00 34.23 23 CYS L N 1
ATOM 1759 C CA . CYS B 2 23 ? 54.107 -40.602 0.042 1.00 40.25 23 CYS L CA 1
ATOM 1760 C C . CYS B 2 23 ? 55.304 -41.264 -0.621 1.00 36.17 23 CYS L C 1
ATOM 1761 O O . CYS B 2 23 ? 56.409 -41.239 -0.077 1.00 36.36 23 CYS L O 1
ATOM 1764 N N . ARG B 2 24 ? 55.103 -41.880 -1.776 1.00 36.73 24 ARG L N 1
ATOM 1765 C CA . ARG B 2 24 ? 56.245 -42.411 -2.507 1.00 35.99 24 ARG L CA 1
ATOM 1766 C C . ARG B 2 24 ? 56.416 -41.689 -3.850 1.00 38.47 24 ARG L C 1
ATOM 1767 O O . ARG B 2 24 ? 55.507 -41.676 -4.691 1.00 34.27 24 ARG L O 1
ATOM 1775 N N . ALA B 2 25 ? 57.5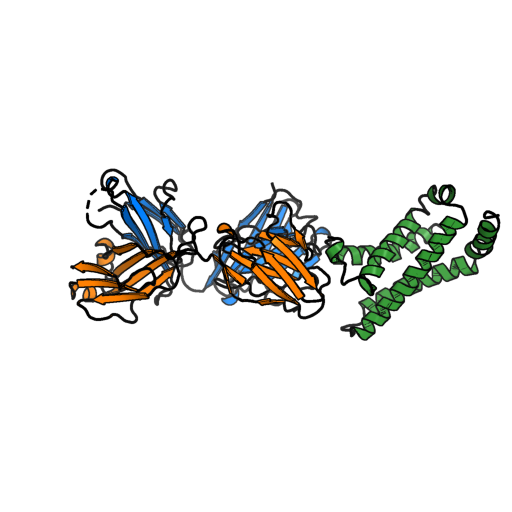74 -41.068 -4.033 1.00 36.53 25 ALA L N 1
ATOM 1776 C CA . ALA B 2 25 ? 57.899 -40.417 -5.300 1.00 37.75 25 ALA L CA 1
ATOM 1777 C C . ALA B 2 25 ? 58.333 -41.464 -6.330 1.00 34.83 25 ALA L C 1
ATOM 1778 O O . ALA B 2 25 ? 59.115 -42.371 -6.012 1.00 34.89 25 ALA L O 1
ATOM 1780 N N . SER B 2 26 ? 57.839 -41.321 -7.558 1.00 35.70 26 SER L N 1
ATOM 1781 C CA . SER B 2 26 ? 58.112 -42.273 -8.645 1.00 35.90 26 SER L CA 1
ATOM 1782 C C . SER B 2 26 ? 59.605 -42.392 -8.965 1.00 37.74 26 SER L C 1
ATOM 1783 O O . SER B 2 26 ? 60.051 -43.414 -9.494 1.00 42.42 26 SER L O 1
ATOM 1786 N N . GLN B 2 27 ? 60.364 -41.346 -8.644 1.00 35.52 27 GLN L N 1
ATOM 1787 C CA . GLN B 2 27 ? 61.828 -41.371 -8.731 1.00 41.61 27 GLN L CA 1
ATOM 1788 C C . GLN B 2 27 ? 62.383 -40.323 -7.753 1.00 34.77 27 GLN L C 1
ATOM 1789 O O . GLN B 2 27 ? 61.616 -39.572 -7.161 1.00 37.74 27 GLN L O 1
ATOM 1795 N N . SER B 2 28 ? 63.699 -40.275 -7.577 1.00 32.09 28 SER L N 1
ATOM 1796 C CA . SER B 2 28 ? 64.307 -39.407 -6.566 1.00 33.89 28 SER L CA 1
ATOM 1797 C C . SER B 2 28 ? 64.002 -37.916 -6.772 1.00 41.75 28 SER L C 1
ATOM 1798 O O . SER B 2 28 ? 63.984 -37.404 -7.910 1.00 38.04 28 SER L O 1
ATOM 1801 N N . VAL B 2 29 ? 63.757 -37.222 -5.663 1.00 41.28 29 VAL L N 1
ATOM 1802 C CA . VAL B 2 29 ? 63.483 -35.787 -5.704 1.00 35.28 29 VAL L CA 1
ATOM 1803 C C . VAL B 2 29 ? 64.311 -35.062 -4.649 1.00 36.01 29 VAL L C 1
ATOM 1804 O O . VAL B 2 29 ? 63.973 -33.947 -4.238 1.00 38.59 29 VAL L O 1
ATOM 1808 N N . SER B 2 30 ? 65.407 -35.697 -4.233 1.00 36.51 30 SER L N 1
ATOM 1809 C CA . SER B 2 30 ? 66.219 -35.197 -3.131 1.00 38.91 30 SER L CA 1
ATOM 1810 C C . SER B 2 30 ? 65.278 -35.026 -1.944 1.00 41.66 30 SER L C 1
ATOM 1811 O O . SER B 2 30 ? 64.435 -35.891 -1.695 1.00 37.38 30 SER L O 1
ATOM 1814 N N . SER B 2 31 ? 65.384 -33.896 -1.249 1.00 38.10 31 SER L N 1
ATOM 1815 C CA . SER B 2 31 ? 64.469 -33.589 -0.157 1.00 40.78 31 SER L CA 1
ATOM 1816 C C . SER B 2 31 ? 63.410 -32.541 -0.530 1.00 36.40 31 SER L C 1
ATOM 1817 O O . SER B 2 31 ? 62.740 -32.003 0.344 1.00 33.97 31 SER L O 1
ATOM 1820 N N . ALA B 2 32 ? 63.246 -32.250 -1.817 1.00 33.65 32 ALA L N 1
ATOM 1821 C CA . ALA B 2 32 ? 62.254 -31.252 -2.227 1.00 28.28 32 ALA L CA 1
ATOM 1822 C C . ALA B 2 32 ? 60.823 -31.809 -2.155 1.00 32.64 32 ALA L C 1
ATOM 1823 O O . ALA B 2 32 ? 60.135 -31.945 -3.178 1.00 29.11 32 ALA L O 1
ATOM 1825 N N . VAL B 2 33 ? 60.380 -32.119 -0.937 1.00 32.94 33 VAL L N 1
ATOM 1826 C CA . VAL B 2 33 ? 58.995 -32.492 -0.689 1.00 24.33 33 VAL L CA 1
ATOM 1827 C C . VAL B 2 33 ? 58.418 -31.585 0.398 1.00 27.05 33 VAL L C 1
ATOM 1828 O O . VAL B 2 33 ? 59.085 -31.277 1.401 1.00 30.48 33 VAL L O 1
ATOM 1832 N N . ALA B 2 34 ? 57.194 -31.125 0.178 1.00 26.05 34 ALA L N 1
ATOM 1833 C CA . ALA B 2 34 ? 56.499 -30.315 1.164 1.00 26.68 34 ALA L CA 1
ATOM 1834 C C . ALA B 2 34 ? 55.200 -31.018 1.552 1.00 27.43 34 ALA L C 1
ATOM 1835 O O . ALA B 2 34 ? 54.630 -31.774 0.746 1.00 28.65 34 ALA L O 1
ATOM 1837 N N . TRP B 2 35 ? 54.739 -30.778 2.781 1.00 23.55 35 TRP L N 1
ATOM 1838 C CA . TRP B 2 35 ? 53.430 -31.279 3.231 1.00 24.96 35 TRP L CA 1
ATOM 1839 C C . TRP B 2 35 ? 52.473 -30.142 3.535 1.00 20.42 35 TRP L C 1
ATOM 1840 O O . TRP B 2 35 ? 52.858 -29.160 4.173 1.00 21.27 35 TRP L O 1
ATOM 1851 N N . TYR B 2 36 ? 51.229 -30.276 3.092 1.00 21.58 36 TYR L N 1
ATOM 1852 C CA . TYR B 2 36 ? 50.227 -29.220 3.260 1.00 21.62 36 TYR L CA 1
ATOM 1853 C C . TYR B 2 36 ? 48.987 -29.755 3.950 1.00 25.57 36 TYR L C 1
ATOM 1854 O O . TYR B 2 36 ? 48.601 -30.913 3.746 1.00 23.85 36 TYR L O 1
ATOM 1863 N N . GLN B 2 37 ? 48.366 -28.905 4.761 1.00 21.55 37 GLN L N 1
ATOM 1864 C CA . GLN B 2 37 ? 47.127 -29.257 5.409 1.00 22.98 37 GLN L CA 1
ATOM 1865 C C . GLN B 2 37 ? 46.062 -28.348 4.822 1.00 26.14 37 GLN L C 1
ATOM 1866 O O . GLN B 2 37 ? 46.198 -27.118 4.829 1.00 27.96 37 GLN L O 1
ATOM 1872 N N . GLN B 2 38 ? 45.004 -28.943 4.299 1.00 22.38 38 GLN L N 1
ATOM 1873 C CA . GLN B 2 38 ? 43.899 -28.137 3.829 1.00 28.50 38 GLN L CA 1
ATOM 1874 C C . GLN B 2 38 ? 42.632 -28.457 4.605 1.00 24.90 38 GLN L C 1
ATOM 1875 O O . GLN B 2 38 ? 42.115 -29.571 4.534 1.00 27.26 38 GLN L O 1
ATOM 1881 N N . LYS B 2 39 ? 42.135 -27.475 5.341 1.00 27.09 39 LYS L N 1
ATOM 1882 C CA . LYS B 2 39 ? 40.852 -27.604 6.029 1.00 32.82 39 LYS L CA 1
ATOM 1883 C C . LYS B 2 39 ? 39.739 -27.182 5.070 1.00 34.55 39 LYS L C 1
ATOM 1884 O O . LYS B 2 39 ? 39.974 -26.379 4.172 1.00 41.83 39 LYS L O 1
ATOM 1890 N N . PRO B 2 40 ? 38.535 -27.745 5.244 1.00 41.96 40 PRO L N 1
ATOM 1891 C CA . PRO B 2 40 ? 37.392 -27.528 4.337 1.00 43.18 40 PRO L CA 1
ATOM 1892 C C . PRO B 2 40 ? 37.089 -26.055 4.031 1.00 45.01 40 PRO L C 1
ATOM 1893 O O . PRO B 2 40 ? 37.003 -25.236 4.955 1.00 40.80 40 PRO L O 1
ATOM 1897 N N . GLY B 2 41 ? 36.934 -25.728 2.745 1.00 44.97 41 GLY L N 1
ATOM 1898 C CA . GLY B 2 41 ? 36.659 -24.359 2.327 1.00 43.83 41 GLY L CA 1
ATOM 1899 C C . GLY B 2 41 ? 37.788 -23.352 2.539 1.00 46.19 41 GLY L C 1
ATOM 1900 O O . GLY B 2 41 ? 37.621 -22.154 2.280 1.00 44.82 41 GLY L O 1
ATOM 1901 N N . LYS B 2 42 ? 38.935 -23.828 3.016 1.00 40.81 42 LYS L N 1
ATOM 1902 C CA . LYS B 2 42 ? 40.090 -22.967 3.217 1.00 40.02 42 LYS L CA 1
ATOM 1903 C C . LYS B 2 42 ? 41.170 -23.332 2.215 1.00 36.59 42 LYS L C 1
ATOM 1904 O O . LYS B 2 42 ? 41.147 -24.418 1.625 1.00 35.28 42 LYS L O 1
ATOM 1910 N N . ALA B 2 43 ? 42.108 -22.412 2.022 1.00 34.80 43 ALA L N 1
ATOM 1911 C CA . ALA B 2 43 ? 43.294 -22.671 1.220 1.00 32.83 43 ALA L CA 1
ATOM 1912 C C . ALA B 2 43 ? 44.279 -23.520 2.031 1.00 30.95 43 ALA L C 1
ATOM 1913 O O . ALA B 2 43 ? 44.309 -23.439 3.264 1.00 30.59 43 ALA L O 1
ATOM 1915 N N . PRO B 2 44 ? 45.105 -24.318 1.335 1.00 32.97 44 PRO L N 1
ATOM 1916 C CA . PRO B 2 44 ? 46.106 -25.164 2.013 1.00 25.59 44 PRO L CA 1
ATOM 1917 C C . PRO B 2 44 ? 47.088 -24.322 2.838 1.00 28.85 44 PRO L C 1
ATOM 1918 O O . PRO B 2 44 ? 47.326 -23.163 2.482 1.00 29.50 44 PRO L O 1
ATOM 1922 N N . LYS B 2 45 ? 47.635 -24.890 3.915 1.00 24.27 45 LYS L N 1
ATOM 1923 C CA . LYS B 2 45 ? 48.729 -24.265 4.646 1.00 27.71 45 LYS L CA 1
ATOM 1924 C C . LYS B 2 45 ? 49.967 -25.172 4.685 1.00 26.41 45 LYS L C 1
ATOM 1925 O O . LYS B 2 45 ? 49.855 -26.395 4.868 1.00 26.35 45 LYS L O 1
ATOM 1931 N N . LEU B 2 46 ? 51.146 -24.577 4.515 1.00 23.85 46 LEU L N 1
ATOM 1932 C CA . LEU B 2 46 ? 52.407 -25.332 4.619 1.00 26.07 46 LEU L CA 1
ATOM 1933 C C . LEU B 2 46 ? 52.678 -25.839 6.053 1.00 26.41 46 LEU L C 1
ATOM 1934 O O . LEU B 2 46 ? 52.645 -25.059 7.018 1.00 29.24 46 LEU L O 1
ATOM 1939 N N . LEU B 2 47 ? 52.927 -27.139 6.190 1.00 22.70 47 LEU L N 1
ATOM 1940 C CA . LEU B 2 47 ? 53.300 -27.733 7.476 1.00 24.54 47 LEU L CA 1
ATOM 1941 C C . LEU B 2 47 ? 54.805 -27.988 7.523 1.00 28.35 47 LEU L C 1
ATOM 1942 O O . LEU B 2 47 ? 55.478 -27.571 8.466 1.00 26.53 47 LEU L O 1
ATOM 1947 N N . ILE B 2 48 ? 55.308 -28.677 6.493 1.00 24.16 48 ILE L N 1
ATOM 1948 C CA . ILE B 2 48 ? 56.688 -29.165 6.423 1.00 26.55 48 ILE L CA 1
ATOM 1949 C C . ILE B 2 48 ? 57.303 -28.860 5.038 1.00 27.48 48 ILE L C 1
ATOM 1950 O O . ILE B 2 48 ? 56.663 -29.093 4.006 1.00 22.96 48 ILE L O 1
ATOM 1955 N N . TYR B 2 49 ? 58.535 -28.348 5.017 1.00 27.57 49 TYR L N 1
ATOM 1956 C CA . TYR B 2 49 ? 59.265 -28.125 3.764 1.00 29.95 49 TYR L CA 1
ATOM 1957 C C . TYR B 2 49 ? 60.578 -28.891 3.844 1.00 29.74 49 TYR L C 1
ATOM 1958 O O . TYR B 2 49 ? 60.998 -29.265 4.946 1.00 28.64 49 TYR L O 1
ATOM 1967 N N . SER B 2 50 ? 61.209 -29.131 2.689 1.00 29.31 50 SER L N 1
ATOM 1968 C CA . SER B 2 50 ? 62.447 -29.917 2.602 1.00 28.05 50 SER L CA 1
ATOM 1969 C C . SER B 2 50 ? 62.355 -31.267 3.305 1.00 32.60 50 SER L C 1
ATOM 1970 O O . SER B 2 50 ? 63.314 -31.700 3.958 1.00 33.56 50 SER L O 1
ATOM 1973 N N . ALA B 2 51 ? 61.195 -31.913 3.165 1.00 27.98 51 ALA L N 1
ATOM 1974 C CA . ALA B 2 51 ? 60.953 -33.260 3.669 1.00 26.80 51 ALA L CA 1
ATOM 1975 C C . ALA B 2 51 ? 60.784 -33.361 5.186 1.00 30.53 51 ALA L C 1
ATOM 1976 O O . ALA B 2 51 ? 59.985 -34.165 5.668 1.00 26.42 51 ALA L O 1
ATOM 1978 N N . SER B 2 52 ? 61.535 -32.559 5.935 1.00 32.99 52 SER L N 1
ATOM 1979 C CA . SER B 2 52 ? 61.604 -32.740 7.384 1.00 35.70 52 SER L CA 1
ATOM 1980 C C . SER B 2 52 ? 61.780 -31.456 8.191 1.00 35.48 52 SER L C 1
ATOM 1981 O O . SER B 2 52 ? 61.913 -31.520 9.402 1.00 31.89 52 SER L O 1
ATOM 1984 N N . SER B 2 53 ? 61.804 -30.300 7.536 1.00 35.02 53 SER L N 1
ATOM 1985 C CA . SER B 2 53 ? 61.839 -29.039 8.283 1.00 28.27 53 SER L CA 1
ATOM 1986 C C . SER B 2 53 ? 60.430 -28.525 8.577 1.00 29.54 53 SER L C 1
ATOM 1987 O O . SER B 2 53 ? 59.595 -28.360 7.676 1.00 27.42 53 SER L O 1
ATOM 1990 N N . LEU B 2 54 ? 60.175 -28.283 9.857 1.00 30.10 54 LEU L N 1
ATOM 1991 C CA . LEU B 2 54 ? 58.903 -27.764 10.326 1.00 27.88 54 LEU L CA 1
ATOM 1992 C C . LEU B 2 54 ? 58.824 -26.285 9.966 1.00 27.38 54 LEU L C 1
ATOM 1993 O O . LEU B 2 54 ? 59.762 -25.526 10.246 1.00 33.52 54 LEU L O 1
ATOM 1998 N N . TYR B 2 55 ? 57.724 -25.870 9.339 1.00 24.14 55 TYR L N 1
ATOM 1999 C CA . TYR B 2 55 ? 57.534 -24.462 8.983 1.00 29.52 55 TYR L CA 1
ATOM 2000 C C . TYR B 2 55 ? 57.216 -23.638 10.227 1.00 32.79 55 TYR L C 1
ATOM 2001 O O . TYR B 2 55 ? 56.487 -24.095 11.116 1.00 31.11 55 TYR L O 1
ATOM 2010 N N . SER B 2 56 ? 57.744 -22.420 10.270 1.00 31.97 56 SER L N 1
ATOM 2011 C CA . SER B 2 56 ? 57.638 -21.571 11.456 1.00 35.33 56 SER L CA 1
ATOM 2012 C C . SER B 2 56 ? 56.186 -21.380 11.933 1.00 36.85 56 SER L C 1
ATOM 2013 O O . SER B 2 56 ? 55.294 -21.043 11.146 1.00 33.44 56 SER L O 1
ATOM 2016 N N . GLY B 2 57 ? 55.958 -21.634 13.222 1.00 35.36 57 GLY L N 1
ATOM 2017 C CA . GLY B 2 57 ? 54.643 -21.483 13.818 1.00 32.19 57 GLY L CA 1
ATOM 2018 C C . GLY B 2 57 ? 53.735 -22.706 13.799 1.00 32.59 57 GLY L C 1
ATOM 2019 O O . GLY B 2 57 ? 52.667 -22.692 14.421 1.00 35.00 57 GLY L O 1
ATOM 2020 N N . VAL B 2 58 ? 54.128 -23.756 13.081 1.00 30.64 58 VAL L N 1
ATOM 2021 C CA . VAL B 2 58 ? 53.328 -24.989 13.021 1.00 29.05 58 VAL L CA 1
ATOM 2022 C C . VAL B 2 58 ? 53.611 -25.817 14.285 1.00 29.66 58 VAL L C 1
ATOM 2023 O O . VAL B 2 58 ? 54.764 -25.884 14.734 1.00 29.18 58 VAL L O 1
ATOM 2027 N N . PRO B 2 59 ? 52.568 -26.427 14.876 1.00 28.37 59 PRO L N 1
ATOM 2028 C CA . PRO B 2 59 ? 52.768 -27.229 16.097 1.00 27.94 59 PRO L CA 1
ATOM 2029 C C . PRO B 2 59 ? 53.767 -28.369 15.867 1.00 31.05 59 PRO L C 1
ATOM 2030 O O . PRO B 2 59 ? 53.780 -28.934 14.757 1.00 30.91 59 PRO L O 1
ATOM 2034 N N . SER B 2 60 ? 54.570 -28.708 16.881 1.00 27.80 60 SER L N 1
ATOM 2035 C CA . SER B 2 60 ? 55.623 -29.716 16.725 1.00 29.96 60 SER L CA 1
ATOM 2036 C C . SER B 2 60 ? 55.067 -31.120 16.532 1.00 26.13 60 SER L C 1
ATOM 2037 O O . SER B 2 60 ? 55.820 -32.035 16.211 1.00 32.70 60 SER L O 1
ATOM 2040 N N . ARG B 2 61 ? 53.765 -31.291 16.737 1.00 23.14 61 ARG L N 1
ATOM 2041 C CA . ARG B 2 61 ? 53.130 -32.604 16.594 1.00 29.01 61 ARG L CA 1
ATOM 2042 C C . ARG B 2 61 ? 53.265 -33.122 15.154 1.00 30.60 61 ARG L C 1
ATOM 2043 O O . ARG B 2 61 ? 53.156 -34.324 14.907 1.00 32.92 61 ARG L O 1
ATOM 2051 N N . PHE B 2 62 ? 53.496 -32.212 14.209 1.00 26.85 62 PHE L N 1
ATOM 2052 C CA . PHE B 2 62 ? 53.694 -32.593 12.810 1.00 31.50 62 PHE L CA 1
ATOM 2053 C C . PHE B 2 62 ? 55.188 -32.741 12.511 1.00 31.98 62 PHE L C 1
ATOM 2054 O O . PHE B 2 62 ? 55.978 -31.807 12.728 1.00 30.85 62 PHE L O 1
ATOM 2062 N N . SER B 2 63 ? 55.586 -33.907 12.018 1.00 27.90 63 SER L N 1
ATOM 2063 C CA . SER B 2 63 ? 56.966 -34.067 11.582 1.00 31.31 63 SER L CA 1
ATOM 2064 C C . SER B 2 63 ? 57.052 -34.847 10.278 1.00 29.52 63 SER L C 1
ATOM 2065 O O . SER B 2 63 ? 56.201 -35.691 9.969 1.00 30.15 63 SER L O 1
ATOM 2068 N N . GLY B 2 64 ? 58.086 -34.545 9.508 1.00 31.46 64 GLY L N 1
ATOM 2069 C CA . GLY B 2 64 ? 58.265 -35.164 8.217 1.00 29.23 64 GLY L CA 1
ATOM 2070 C C . GLY B 2 64 ? 59.571 -35.916 8.244 1.00 31.54 64 GLY L C 1
ATOM 2071 O O . GLY B 2 64 ? 60.543 -35.497 8.880 1.00 28.91 64 GLY L O 1
ATOM 2072 N N . SER B 2 65 ? 59.607 -37.042 7.556 1.00 29.31 65 SER L N 1
ATOM 2073 C CA . SER B 2 65 ? 60.859 -37.744 7.432 1.00 36.45 65 SER L CA 1
ATOM 2074 C C . SER B 2 65 ? 60.939 -38.315 6.043 1.00 32.95 65 SER L C 1
ATOM 2075 O O . SER B 2 65 ? 59.943 -38.402 5.327 1.00 32.76 65 SER L O 1
ATOM 2078 N N . GLY B 2 66 ? 62.132 -38.697 5.641 1.00 38.70 66 GLY L N 1
ATOM 2079 C CA . GLY B 2 66 ? 62.207 -39.487 4.450 1.00 40.58 66 GLY L CA 1
ATOM 2080 C C . GLY B 2 66 ? 63.310 -40.514 4.453 1.00 40.23 66 GLY L C 1
ATOM 2081 O O . GLY B 2 66 ? 64.294 -40.405 5.189 1.00 38.76 66 GLY L O 1
ATOM 2082 N N . SER B 2 67 ? 63.100 -41.524 3.618 1.00 36.05 67 SER L N 1
ATOM 2083 C CA . SER B 2 67 ? 64.062 -42.567 3.326 1.00 41.18 67 SER L CA 1
ATOM 2084 C C . SER B 2 67 ? 63.983 -42.782 1.813 1.00 40.37 67 SER L C 1
ATOM 2085 O O . SER B 2 67 ? 62.962 -43.275 1.296 1.00 32.39 67 SER L O 1
ATOM 2088 N N . GLY B 2 68 ? 65.034 -42.382 1.097 1.00 41.80 68 GLY L N 1
ATOM 2089 C CA . GLY B 2 68 ? 65.042 -42.490 -0.357 1.00 42.65 68 GLY L CA 1
ATOM 2090 C C . GLY B 2 68 ? 63.902 -41.739 -1.036 1.00 40.98 68 GLY L C 1
ATOM 2091 O O . GLY B 2 68 ? 63.812 -40.511 -0.949 1.00 35.22 68 GLY L O 1
ATOM 2092 N N . THR B 2 69 ? 63.031 -42.479 -1.715 1.00 32.86 69 THR L N 1
ATOM 2093 C CA . THR B 2 69 ? 61.881 -41.893 -2.377 1.00 33.07 69 THR L CA 1
ATOM 2094 C C . THR B 2 69 ? 60.619 -42.004 -1.520 1.00 36.04 69 THR L C 1
ATOM 2095 O O . THR B 2 69 ? 59.523 -41.653 -1.970 1.00 38.18 69 THR L O 1
ATOM 2099 N N . ASP B 2 70 ? 60.770 -42.509 -0.301 1.00 33.27 70 ASP L N 1
ATOM 2100 C CA . ASP B 2 70 ? 59.627 -42.674 0.607 1.00 41.36 70 ASP L CA 1
ATOM 2101 C C . ASP B 2 70 ? 59.544 -41.533 1.603 1.00 35.38 70 ASP L C 1
ATOM 2102 O O . ASP B 2 70 ? 60.511 -41.251 2.318 1.00 34.01 70 ASP L O 1
ATOM 2107 N N . PHE B 2 71 ? 58.390 -40.882 1.656 1.00 31.56 71 PHE L N 1
ATOM 2108 C CA . PHE B 2 71 ? 58.230 -39.733 2.533 1.00 31.82 71 PHE L CA 1
ATOM 2109 C C . PHE B 2 71 ? 57.090 -39.958 3.502 1.00 32.72 71 PHE L C 1
ATOM 2110 O O . PHE B 2 71 ? 56.027 -40.470 3.129 1.00 33.69 71 PHE L O 1
ATOM 2118 N N . THR B 2 72 ? 57.312 -39.573 4.752 1.00 27.68 72 THR L N 1
ATOM 2119 C CA . THR B 2 72 ? 56.309 -39.788 5.778 1.00 29.15 72 THR L CA 1
ATOM 2120 C C . THR B 2 72 ? 55.978 -38.506 6.532 1.00 31.34 72 THR L C 1
ATOM 2121 O O . THR B 2 72 ? 56.876 -37.826 7.062 1.00 31.76 72 THR L O 1
ATOM 2125 N N . LEU B 2 73 ? 54.692 -38.167 6.563 1.00 26.37 73 LEU L N 1
ATOM 2126 C CA . LEU B 2 73 ? 54.202 -37.172 7.507 1.00 26.25 73 LEU L CA 1
ATOM 2127 C C . LEU B 2 73 ? 53.678 -37.938 8.721 1.00 29.76 73 LEU L C 1
ATOM 2128 O O . LEU B 2 73 ? 52.881 -38.871 8.585 1.00 28.21 73 LEU L O 1
ATOM 2133 N N . THR B 2 74 ? 54.146 -37.564 9.906 1.00 30.29 74 THR L N 1
ATOM 2134 C CA . THR B 2 74 ? 53.645 -38.154 11.142 1.00 27.54 74 THR L CA 1
ATOM 2135 C C . THR B 2 74 ? 52.952 -37.094 11.986 1.00 28.48 74 THR L C 1
ATOM 2136 O O . THR B 2 74 ? 53.524 -36.028 12.261 1.00 31.71 74 THR L O 1
ATOM 2140 N N . ILE B 2 75 ? 51.718 -37.361 12.393 1.00 27.13 75 ILE L N 1
ATOM 2141 C CA . ILE B 2 75 ? 51.103 -36.519 13.414 1.00 32.53 75 ILE L CA 1
ATOM 2142 C C . ILE B 2 75 ? 51.148 -37.277 14.734 1.00 34.70 75 ILE L C 1
ATOM 2143 O O . ILE B 2 75 ? 50.357 -38.198 14.963 1.00 34.79 75 ILE L O 1
ATOM 2148 N N . SER B 2 76 ? 52.092 -36.915 15.593 1.00 29.12 76 SER L N 1
ATOM 2149 C CA . SER B 2 76 ? 52.401 -37.769 16.736 1.00 37.40 76 SER L CA 1
ATOM 2150 C C . SER B 2 76 ? 51.428 -37.706 17.921 1.00 39.35 76 SER L C 1
ATOM 2151 O O . SER B 2 76 ? 51.448 -38.608 18.773 1.00 47.42 76 SER L O 1
ATOM 2154 N N . SER B 2 77 ? 50.575 -36.681 17.983 1.00 36.32 77 SER L N 1
ATOM 2155 C CA . SER B 2 77 ? 49.525 -36.625 19.028 1.00 30.56 77 SER L CA 1
ATOM 2156 C C . SER B 2 77 ? 48.253 -35.977 18.511 1.00 30.99 77 SER L C 1
ATOM 2157 O O . SER B 2 77 ? 48.002 -34.797 18.783 1.00 27.60 77 SER L O 1
ATOM 2160 N N . LEU B 2 78 ? 47.447 -36.751 17.784 1.00 32.39 78 LEU L N 1
ATOM 2161 C CA . LEU B 2 78 ? 46.311 -36.206 17.055 1.00 26.65 78 LEU L CA 1
ATOM 2162 C C . LEU B 2 78 ? 45.408 -35.346 17.931 1.00 33.55 78 LEU L C 1
ATOM 2163 O O . LEU B 2 78 ? 44.942 -35.785 18.999 1.00 30.02 78 LEU L O 1
ATOM 2168 N N . GLN B 2 79 ? 45.179 -34.119 17.461 1.00 28.99 79 GLN L N 1
ATOM 2169 C CA . GLN B 2 79 ? 44.334 -33.140 18.121 1.00 28.12 79 GLN L CA 1
ATOM 2170 C C . GLN B 2 79 ? 43.039 -33.046 17.322 1.00 33.17 79 GLN L C 1
ATOM 2171 O O . GLN B 2 79 ? 43.024 -33.385 16.139 1.00 32.29 79 GLN L O 1
ATOM 2177 N N . PRO B 2 80 ? 41.937 -32.619 17.967 1.00 36.27 80 PRO L N 1
ATOM 2178 C CA . PRO B 2 80 ? 40.677 -32.657 17.211 1.00 34.98 80 PRO L CA 1
ATOM 2179 C C . PRO B 2 80 ? 40.610 -31.620 16.091 1.00 36.03 80 PRO L C 1
ATOM 2180 O O . PRO B 2 80 ? 39.845 -31.811 15.133 1.00 38.44 80 PRO L O 1
ATOM 2184 N N . GLU B 2 81 ? 41.400 -30.556 16.190 1.00 32.03 81 GLU L N 1
ATOM 2185 C CA . GLU B 2 81 ? 41.476 -29.593 15.095 1.00 35.20 81 GLU L CA 1
ATOM 2186 C C . GLU B 2 81 ? 42.280 -30.122 13.893 1.00 34.26 81 GLU L C 1
ATOM 2187 O O . GLU B 2 81 ? 42.402 -29.437 12.886 1.00 36.65 81 GLU L O 1
ATOM 2193 N N . ASP B 2 82 ? 42.819 -31.333 13.993 1.00 30.14 82 ASP L N 1
ATOM 2194 C CA . ASP B 2 82 ? 43.654 -31.869 12.926 1.00 32.30 82 ASP L CA 1
ATOM 2195 C C . ASP B 2 82 ? 42.867 -32.535 11.789 1.00 33.34 82 ASP L C 1
ATOM 2196 O O . ASP B 2 82 ? 43.445 -32.992 10.795 1.00 29.60 82 ASP L O 1
ATOM 2201 N N . PHE B 2 83 ? 41.550 -32.585 11.946 1.00 29.11 83 PHE L N 1
ATOM 2202 C CA . PHE B 2 83 ? 40.676 -32.993 10.860 1.00 34.25 83 PHE L CA 1
ATOM 2203 C C . PHE B 2 83 ? 40.968 -32.118 9.645 1.00 32.30 83 PHE L C 1
ATOM 2204 O O . PHE B 2 83 ? 40.816 -30.895 9.715 1.00 25.19 83 PHE L O 1
ATOM 2212 N N . ALA B 2 84 ? 41.361 -32.753 8.542 1.00 26.73 84 ALA L N 1
ATOM 2213 C CA . ALA B 2 84 ? 41.768 -32.040 7.345 1.00 25.92 84 ALA L CA 1
ATOM 2214 C C . ALA B 2 84 ? 42.106 -33.022 6.237 1.00 27.27 84 ALA L C 1
ATOM 2215 O O . ALA B 2 84 ? 42.077 -34.245 6.442 1.00 25.58 84 ALA L O 1
ATOM 2217 N N . THR B 2 85 ? 42.423 -32.484 5.062 1.00 22.27 85 THR L N 1
ATOM 2218 C CA . THR B 2 85 ? 43.038 -33.277 4.007 1.00 24.20 85 THR L CA 1
ATOM 2219 C C . THR B 2 85 ? 44.512 -32.877 3.931 1.00 22.39 85 THR L C 1
ATOM 2220 O O . THR B 2 85 ? 44.848 -31.684 3.933 1.00 21.99 85 THR L O 1
ATOM 2224 N N . TYR B 2 86 ? 45.393 -33.868 3.874 1.00 21.65 86 TYR L N 1
ATOM 2225 C CA . TYR B 2 86 ? 46.831 -33.592 3.817 1.00 24.11 86 TYR L CA 1
ATOM 2226 C C . TYR B 2 86 ? 47.383 -34.013 2.477 1.00 24.58 86 TYR L C 1
ATOM 2227 O O . TYR B 2 86 ? 47.046 -35.087 1.975 1.00 23.80 86 TYR L O 1
ATOM 2236 N N . TYR B 2 87 ? 48.213 -33.155 1.893 1.00 26.74 87 TYR L N 1
ATOM 2237 C CA . TYR B 2 87 ? 48.812 -33.405 0.583 1.00 25.84 87 TYR L CA 1
ATOM 2238 C C . TYR B 2 87 ? 50.329 -33.344 0.682 1.00 25.94 87 TYR L C 1
ATOM 2239 O O . TYR B 2 87 ? 50.862 -32.386 1.242 1.00 26.22 87 TYR L O 1
ATOM 2248 N N . CYS B 2 88 ? 51.022 -34.349 0.146 1.00 24.40 88 CYS L N 1
ATOM 2249 C CA . CYS B 2 88 ? 52.457 -34.220 -0.092 1.00 28.56 88 CYS L CA 1
ATOM 2250 C C . CYS B 2 88 ? 52.616 -33.548 -1.462 1.00 29.68 88 CYS L C 1
ATOM 2251 O O . CYS B 2 88 ? 51.652 -33.469 -2.236 1.00 25.93 88 CYS L O 1
ATOM 2254 N N . GLN B 2 89 ? 53.811 -33.040 -1.750 1.00 26.90 89 GLN L N 1
ATOM 2255 C CA . GLN B 2 89 ? 54.060 -32.353 -3.018 1.00 26.80 89 GLN L CA 1
ATOM 2256 C C . GLN B 2 89 ? 55.550 -32.416 -3.291 1.00 27.69 89 GLN L C 1
ATOM 2257 O O . GLN B 2 89 ? 56.342 -32.202 -2.375 1.00 26.84 89 GLN L O 1
ATOM 2263 N N . GLN B 2 90 ? 55.948 -32.740 -4.522 1.00 30.04 90 GLN L N 1
ATOM 2264 C CA . GLN B 2 90 ? 57.366 -32.596 -4.869 1.00 25.39 90 GLN L CA 1
ATOM 2265 C C . GLN B 2 90 ? 57.524 -31.304 -5.621 1.00 25.87 90 GLN L C 1
ATOM 2266 O O . GLN B 2 90 ? 56.652 -30.923 -6.411 1.00 29.12 90 GLN L O 1
ATOM 2272 N N . TYR B 2 91 ? 58.628 -30.615 -5.367 1.00 28.95 91 TYR L N 1
ATOM 2273 C CA . TYR B 2 91 ? 58.916 -29.391 -6.088 1.00 27.09 91 TYR L CA 1
ATOM 2274 C C . TYR B 2 91 ? 60.335 -29.397 -6.619 1.00 28.96 91 TYR L C 1
ATOM 2275 O O . TYR B 2 91 ? 60.949 -28.342 -6.799 1.00 30.80 91 TYR L O 1
ATOM 2284 N N . PHE B 2 92 ? 60.859 -30.592 -6.868 1.00 31.69 92 PHE L N 1
ATOM 2285 C CA . PHE B 2 92 ? 62.191 -30.700 -7.448 1.00 28.97 92 PHE L CA 1
ATOM 2286 C C . PHE B 2 92 ? 62.175 -30.627 -8.980 1.00 34.43 92 PHE L C 1
ATOM 2287 O O . PHE B 2 92 ? 63.038 -29.995 -9.583 1.00 36.82 92 PHE L O 1
ATOM 2295 N N . TYR B 2 93 ? 61.186 -31.266 -9.599 1.00 33.73 93 TYR L N 1
ATOM 2296 C CA . TYR B 2 93 ? 61.048 -31.266 -11.047 1.00 28.71 93 TYR L CA 1
ATOM 2297 C C . TYR B 2 93 ? 59.795 -30.526 -11.482 1.00 36.65 93 TYR L C 1
ATOM 2298 O O . TYR B 2 93 ? 58.794 -30.475 -10.744 1.00 37.98 93 TYR L O 1
ATOM 2307 N N . TRP B 2 94 ? 59.854 -29.960 -12.687 1.00 31.61 94 TRP L N 1
ATOM 2308 C CA . TRP B 2 94 ? 58.686 -29.395 -13.343 1.00 33.80 94 TRP L CA 1
ATOM 2309 C C . TRP B 2 94 ? 57.992 -30.527 -14.094 1.00 34.87 94 TRP L C 1
ATOM 2310 O O . TRP B 2 94 ? 58.654 -31.310 -14.768 1.00 38.03 94 TRP L O 1
ATOM 2321 N N . PRO B 2 95 ? 56.658 -30.625 -13.986 1.00 34.81 95 PRO L N 1
ATOM 2322 C CA . PRO B 2 95 ? 55.812 -29.744 -13.168 1.00 33.14 95 PRO L CA 1
ATOM 2323 C C . PRO B 2 95 ? 55.711 -30.212 -11.711 1.00 32.51 95 PRO L C 1
ATOM 2324 O O . PRO B 2 95 ? 55.804 -31.416 -11.420 1.00 29.17 95 PRO L O 1
ATOM 2328 N N . ILE B 2 96 ? 55.536 -29.248 -10.810 1.00 29.78 96 ILE L N 1
ATOM 2329 C CA . ILE B 2 96 ? 55.266 -29.539 -9.417 1.00 27.77 96 ILE L CA 1
ATOM 2330 C C . ILE B 2 96 ? 54.042 -30.463 -9.369 1.00 27.88 96 ILE L C 1
ATOM 2331 O O . ILE B 2 96 ? 53.034 -30.229 -10.054 1.00 27.23 96 ILE L O 1
ATOM 2336 N N . THR B 2 97 ? 54.118 -31.526 -8.578 1.00 25.88 97 THR L N 1
ATOM 2337 C CA . THR B 2 97 ? 52.981 -32.439 -8.498 1.00 29.85 97 THR L CA 1
ATOM 2338 C C . THR B 2 97 ? 52.617 -32.772 -7.062 1.00 26.52 97 THR L C 1
ATOM 2339 O O . THR B 2 97 ? 53.466 -32.739 -6.172 1.00 24.05 97 THR L O 1
ATOM 2343 N N . PHE B 2 98 ? 51.345 -33.092 -6.860 1.00 29.79 98 PHE L N 1
ATOM 2344 C CA . PHE B 2 98 ? 50.818 -33.396 -5.540 1.00 28.31 98 PHE L CA 1
ATOM 2345 C C . PHE B 2 98 ? 50.371 -34.842 -5.485 1.00 33.29 98 PHE L C 1
ATOM 2346 O O . PHE B 2 98 ? 49.986 -35.428 -6.525 1.00 32.84 98 PHE L O 1
ATOM 2354 N N . GLY B 2 99 ? 50.404 -35.425 -4.285 1.00 26.59 99 GLY L N 1
ATOM 2355 C CA . GLY B 2 99 ? 49.731 -36.695 -4.060 1.00 25.66 99 GLY L CA 1
ATOM 2356 C C . GLY B 2 99 ? 48.226 -36.458 -4.068 1.00 25.77 99 GLY L C 1
ATOM 2357 O O . GLY B 2 99 ? 47.764 -35.311 -4.029 1.00 29.06 99 GLY L O 1
ATOM 2358 N N . GLN B 2 100 ? 47.442 -37.525 -4.103 1.00 33.14 100 GLN L N 1
ATOM 2359 C CA . GLN B 2 100 ? 45.989 -37.376 -4.153 1.00 30.71 100 GLN L CA 1
ATOM 2360 C C . GLN B 2 100 ? 45.363 -36.929 -2.832 1.00 33.30 100 GLN L C 1
ATOM 2361 O O . GLN B 2 100 ? 44.170 -36.623 -2.777 1.00 35.66 100 GLN L O 1
ATOM 2367 N N . GLY B 2 101 ? 46.165 -36.869 -1.770 1.00 31.47 101 GLY L N 1
ATOM 2368 C CA . GLY B 2 101 ? 45.666 -36.377 -0.502 1.00 27.17 101 GLY L CA 1
ATOM 2369 C C . GLY B 2 101 ? 45.227 -37.483 0.444 1.00 32.54 101 GLY L C 1
ATOM 2370 O O . GLY B 2 101 ? 44.881 -38.586 0.012 1.00 36.22 101 GLY L O 1
ATOM 2371 N N . THR B 2 102 ? 45.237 -37.187 1.743 1.00 31.29 102 THR L N 1
ATOM 2372 C CA . THR B 2 102 ? 44.763 -38.126 2.750 1.00 27.25 102 THR L CA 1
ATOM 2373 C C . THR B 2 102 ? 43.762 -37.419 3.618 1.00 27.03 102 THR L C 1
ATOM 2374 O O . THR B 2 102 ? 44.096 -36.427 4.258 1.00 29.48 102 THR L O 1
ATOM 2378 N N . LYS B 2 103 ? 42.536 -37.931 3.652 1.00 30.58 103 LYS L N 1
ATOM 2379 C CA . LYS B 2 103 ? 41.486 -37.325 4.460 1.00 31.25 103 LYS L CA 1
ATOM 2380 C C . LYS B 2 103 ? 41.546 -37.867 5.886 1.00 34.81 103 LYS L C 1
ATOM 2381 O O . LYS B 2 103 ? 41.336 -39.068 6.114 1.00 32.94 103 LYS L O 1
ATOM 2387 N N . VAL B 2 104 ? 41.853 -36.991 6.842 1.00 33.41 104 VAL L N 1
ATOM 2388 C CA . VAL B 2 104 ? 41.989 -37.400 8.242 1.00 29.44 104 VAL L CA 1
ATOM 2389 C C . VAL B 2 104 ? 40.733 -37.099 9.062 1.00 30.79 104 VAL L C 1
ATOM 2390 O O . VAL B 2 104 ? 40.304 -35.949 9.167 1.00 34.68 104 VAL L O 1
ATOM 2394 N N . GLU B 2 105 ? 40.141 -38.137 9.640 1.00 34.75 105 GLU L N 1
ATOM 2395 C CA . GLU B 2 105 ? 38.945 -37.959 10.463 1.00 36.53 105 GLU L CA 1
ATOM 2396 C C . GLU B 2 105 ? 39.271 -38.215 11.934 1.00 35.21 105 GLU L C 1
ATOM 2397 O O . GLU B 2 105 ? 40.015 -39.148 12.268 1.00 33.16 105 GLU L O 1
ATOM 2403 N N . ILE B 2 106 ? 38.718 -37.392 12.816 1.00 33.46 106 ILE L N 1
ATOM 2404 C CA . ILE B 2 106 ? 38.921 -37.585 14.245 1.00 30.83 106 ILE L CA 1
ATOM 2405 C C . ILE B 2 106 ? 37.880 -38.547 14.816 1.00 37.83 106 ILE L C 1
ATOM 2406 O O . ILE B 2 106 ? 36.674 -38.332 14.681 1.00 40.06 106 ILE L O 1
ATOM 2411 N N . LYS B 2 107 ? 38.345 -39.613 15.454 1.00 35.36 107 LYS L N 1
ATOM 2412 C CA . LYS B 2 107 ? 37.449 -40.586 16.087 1.00 42.26 107 LYS L CA 1
ATOM 2413 C C . LYS B 2 107 ? 37.066 -40.140 17.506 1.00 39.58 107 LYS L C 1
ATOM 2414 O O . LYS B 2 107 ? 37.943 -39.880 18.330 1.00 47.56 107 LYS L O 1
ATOM 2420 N N . ARG B 2 108 ? 35.768 -40.030 17.787 1.00 40.69 108 ARG L N 1
ATOM 2421 C CA . ARG B 2 108 ? 35.288 -39.644 19.128 1.00 40.70 108 ARG L CA 1
ATOM 2422 C C . ARG B 2 108 ? 34.279 -40.663 19.669 1.00 38.19 108 ARG L C 1
ATOM 2423 O O . ARG B 2 108 ? 34.076 -41.722 19.065 1.00 39.00 108 ARG L O 1
ATOM 2431 N N . THR B 2 109 ? 33.643 -40.338 20.795 1.00 36.29 109 THR L N 1
ATOM 2432 C CA . THR B 2 109 ? 32.586 -41.192 21.331 1.00 34.55 109 THR L CA 1
ATOM 2433 C C . THR B 2 109 ? 31.316 -41.034 20.514 1.00 35.61 109 THR L C 1
ATOM 2434 O O . THR B 2 109 ? 31.011 -39.945 19.987 1.00 33.33 109 THR L O 1
ATOM 2438 N N . VAL B 2 110 ? 30.592 -42.142 20.405 1.00 32.76 110 VAL L N 1
ATOM 2439 C CA . VAL B 2 110 ? 29.319 -42.177 19.713 1.00 30.47 110 VAL L CA 1
ATOM 2440 C C . VAL B 2 110 ? 28.378 -41.102 20.256 1.00 34.32 110 VAL L C 1
ATOM 2441 O O . VAL B 2 110 ? 28.211 -40.972 21.467 1.00 41.74 110 VAL L O 1
ATOM 2445 N N . ALA B 2 111 ? 27.813 -40.297 19.359 1.00 34.35 111 ALA L N 1
ATOM 2446 C CA . ALA B 2 111 ? 26.769 -39.339 19.725 1.00 33.23 111 ALA L CA 1
ATOM 2447 C C . ALA B 2 111 ? 25.596 -39.519 18.778 1.00 38.16 111 ALA L C 1
ATOM 2448 O O . ALA B 2 111 ? 25.770 -39.493 17.551 1.00 35.75 111 ALA L O 1
ATOM 2450 N N . ALA B 2 112 ? 24.408 -39.720 19.346 1.00 35.57 112 ALA L N 1
ATOM 2451 C CA . ALA B 2 112 ? 23.191 -39.826 18.554 1.00 33.40 112 ALA L CA 1
ATOM 2452 C C . ALA B 2 112 ? 22.786 -38.435 18.078 1.00 32.87 112 ALA L C 1
ATOM 2453 O O . ALA B 2 112 ? 22.981 -37.449 18.797 1.00 33.53 112 ALA L O 1
ATOM 2455 N N . PRO B 2 113 ? 22.201 -38.354 16.872 1.00 31.02 113 PRO L N 1
ATOM 2456 C CA . PRO B 2 113 ? 21.736 -37.074 16.321 1.00 35.81 113 PRO L CA 1
ATOM 2457 C C . PRO B 2 113 ? 20.458 -36.618 16.994 1.00 35.39 113 PRO L C 1
ATOM 2458 O O . PRO B 2 113 ? 19.703 -37.455 17.462 1.00 34.71 113 PRO L O 1
ATOM 2462 N N . SER B 2 114 ? 20.220 -35.313 17.035 1.00 37.96 114 SER L N 1
ATOM 2463 C CA . SER B 2 114 ? 18.897 -34.803 17.339 1.00 28.16 114 SER L CA 1
ATOM 2464 C C . SER B 2 114 ? 18.197 -34.654 15.994 1.00 35.46 114 SER L C 1
ATOM 2465 O O . SER B 2 114 ? 18.756 -34.067 15.052 1.00 32.13 114 SER L O 1
ATOM 2468 N N . VAL B 2 115 ? 16.975 -35.173 15.897 1.00 31.73 115 VAL L N 1
ATOM 2469 C CA . VAL B 2 115 ? 16.283 -35.222 14.619 1.00 34.84 115 VAL L CA 1
ATOM 2470 C C . VAL B 2 115 ? 15.149 -34.203 14.584 1.00 36.69 115 VAL L C 1
ATOM 2471 O O . VAL B 2 115 ? 14.335 -34.155 15.506 1.00 37.32 115 VAL L O 1
ATOM 2475 N N . PHE B 2 116 ? 15.109 -33.395 13.522 1.00 33.05 116 PHE L N 1
ATOM 2476 C CA . PHE B 2 116 ? 14.054 -32.401 13.319 1.00 33.68 116 PHE L CA 1
ATOM 2477 C C . PHE B 2 116 ? 13.463 -32.540 11.903 1.00 37.88 116 PHE L C 1
ATOM 2478 O O . PHE B 2 116 ? 14.213 -32.710 10.932 1.00 37.15 116 PHE L O 1
ATOM 2486 N N . ILE B 2 117 ? 12.135 -32.481 11.774 1.00 34.82 117 ILE L N 1
ATOM 2487 C CA . ILE B 2 117 ? 11.495 -32.503 10.456 1.00 32.33 117 ILE L CA 1
ATOM 2488 C C . ILE B 2 117 ? 10.835 -31.153 10.164 1.00 37.06 117 ILE L C 1
ATOM 2489 O O . ILE B 2 117 ? 10.270 -30.522 11.061 1.00 36.59 117 ILE L O 1
ATOM 2494 N N . PHE B 2 118 ? 10.944 -30.689 8.924 1.00 34.50 118 PHE L N 1
ATOM 2495 C CA . PHE B 2 118 ? 10.348 -29.410 8.543 1.00 35.75 118 PHE L CA 1
ATOM 2496 C C . PHE B 2 118 ? 9.417 -29.580 7.343 1.00 38.46 118 PHE L C 1
ATOM 2497 O O . PHE B 2 118 ? 9.850 -30.013 6.257 1.00 37.72 118 PHE L O 1
ATOM 2505 N N . PRO B 2 119 ? 8.128 -29.249 7.533 1.00 38.71 119 PRO L N 1
ATOM 2506 C CA . PRO B 2 119 ? 7.176 -29.266 6.417 1.00 39.30 119 PRO L CA 1
ATOM 25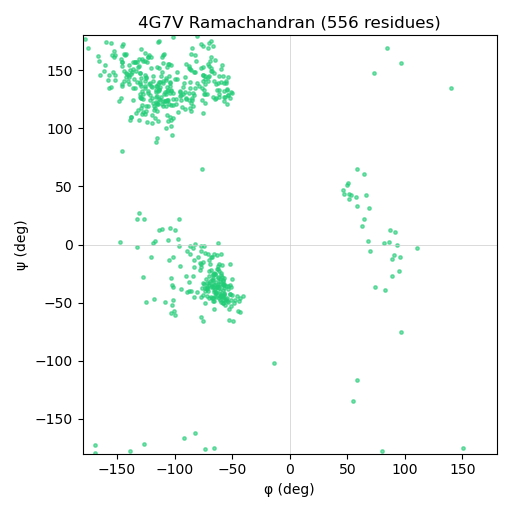07 C C . PRO B 2 119 ? 7.514 -28.153 5.430 1.00 41.85 119 PRO L C 1
ATOM 2508 O O . PRO B 2 119 ? 8.244 -27.210 5.789 1.00 39.93 119 PRO L O 1
ATOM 2512 N N . PRO B 2 120 ? 7.000 -28.255 4.197 1.00 38.65 120 PRO L N 1
ATOM 2513 C CA . PRO B 2 120 ? 7.259 -27.174 3.240 1.00 40.26 120 PRO L CA 1
ATOM 2514 C C . PRO B 2 120 ? 6.483 -25.922 3.627 1.00 41.35 120 PRO L C 1
ATOM 2515 O O . PRO B 2 120 ? 5.342 -26.035 4.090 1.00 40.98 120 PRO L O 1
ATOM 2519 N N . SER B 2 121 ? 7.102 -24.753 3.466 1.00 42.05 121 SER L N 1
ATOM 2520 C CA . SER B 2 121 ? 6.425 -23.480 3.699 1.00 48.26 121 SER L CA 1
ATOM 2521 C C . SER B 2 121 ? 5.292 -23.265 2.689 1.00 52.51 121 SER L C 1
ATOM 2522 O O . SER B 2 121 ? 5.280 -23.878 1.610 1.00 50.25 121 SER L O 1
ATOM 2525 N N . ASP B 2 122 ? 4.339 -22.405 3.041 1.00 54.09 122 ASP L N 1
ATOM 2526 C CA . ASP B 2 122 ? 3.237 -22.082 2.135 1.00 58.92 122 ASP L CA 1
ATOM 2527 C C . ASP B 2 122 ? 3.766 -21.327 0.919 1.00 55.15 122 ASP L C 1
ATOM 2528 O O . ASP B 2 122 ? 3.257 -21.488 -0.187 1.00 60.35 122 ASP L O 1
ATOM 2533 N N . GLU B 2 123 ? 4.798 -20.516 1.144 1.00 57.23 123 GLU L N 1
ATOM 2534 C CA . GLU B 2 123 ? 5.468 -19.738 0.102 1.00 55.34 123 GLU L CA 1
ATOM 2535 C C . GLU B 2 123 ? 5.947 -20.622 -1.035 1.00 56.74 123 GLU L C 1
ATOM 2536 O O . GLU B 2 123 ? 5.740 -20.306 -2.209 1.00 56.53 123 GLU L O 1
ATOM 2542 N N . GLN B 2 124 ? 6.596 -21.730 -0.678 1.00 52.91 124 GLN L N 1
ATOM 2543 C CA . GLN B 2 124 ? 7.141 -22.641 -1.674 1.00 50.68 124 GLN L CA 1
ATOM 2544 C C . GLN B 2 124 ? 6.023 -23.375 -2.396 1.00 57.27 124 GLN L C 1
ATOM 2545 O O . GLN B 2 124 ? 6.138 -23.686 -3.591 1.00 57.78 124 GLN L O 1
ATOM 2551 N N . LEU B 2 125 ? 4.938 -23.642 -1.673 1.00 53.70 125 LEU L N 1
ATOM 2552 C CA . LEU B 2 125 ? 3.803 -24.354 -2.255 1.00 57.52 125 LEU L CA 1
ATOM 2553 C C . LEU B 2 125 ? 3.087 -23.577 -3.379 1.00 63.46 125 LEU L C 1
ATOM 2554 O O . LEU B 2 125 ? 2.473 -24.193 -4.254 1.00 61.75 125 LEU L O 1
ATOM 2559 N N . LYS B 2 126 ? 3.179 -22.244 -3.369 1.00 60.05 126 LYS L N 1
ATOM 2560 C CA . LYS B 2 126 ? 2.670 -21.433 -4.485 1.00 65.58 126 LYS L CA 1
ATOM 2561 C C . LYS B 2 126 ? 3.462 -21.647 -5.788 1.00 67.21 126 LYS L C 1
ATOM 2562 O O . LYS B 2 126 ? 2.934 -21.448 -6.884 1.00 72.31 126 LYS L O 1
ATOM 2568 N N . SER B 2 127 ? 4.722 -22.059 -5.657 1.00 63.62 127 SER L N 1
ATOM 2569 C CA . SER B 2 127 ? 5.578 -22.379 -6.801 1.00 62.50 127 SER L CA 1
ATOM 2570 C C . SER B 2 127 ? 5.223 -23.723 -7.450 1.00 66.03 127 SER L C 1
ATOM 2571 O O . SER B 2 127 ? 5.683 -24.032 -8.562 1.00 59.24 127 SER L O 1
ATOM 2574 N N . GLY B 2 128 ? 4.435 -24.533 -6.741 1.00 53.39 128 GLY L N 1
ATOM 2575 C CA . GLY B 2 128 ? 4.008 -25.821 -7.260 1.00 51.16 128 GLY L CA 1
ATOM 2576 C C . GLY B 2 128 ? 4.913 -26.985 -6.897 1.00 54.96 128 GLY L C 1
ATOM 2577 O O . GLY B 2 128 ? 4.767 -28.094 -7.434 1.00 55.24 128 GLY L O 1
ATOM 2578 N N . THR B 2 129 ? 5.850 -26.737 -5.985 1.00 52.59 129 THR L N 1
ATOM 2579 C CA . THR B 2 129 ? 6.761 -27.775 -5.513 1.00 53.46 129 THR L CA 1
ATOM 2580 C C . THR B 2 129 ? 6.792 -27.788 -3.980 1.00 51.81 129 THR L C 1
ATOM 2581 O O . THR B 2 129 ? 6.600 -26.751 -3.338 1.00 51.63 129 THR L O 1
ATOM 2585 N N . ALA B 2 130 ? 6.993 -28.977 -3.409 1.00 47.48 130 ALA L N 1
ATOM 2586 C CA . ALA B 2 130 ? 7.047 -29.165 -1.960 1.00 48.96 130 ALA L CA 1
ATOM 2587 C C . ALA B 2 130 ? 8.343 -29.844 -1.545 1.00 44.41 130 ALA L C 1
ATOM 2588 O O . ALA B 2 130 ? 8.571 -31.012 -1.885 1.00 42.31 130 ALA L O 1
ATOM 2590 N N . SER B 2 131 ? 9.178 -29.123 -0.801 1.00 39.74 131 SER L N 1
ATOM 2591 C CA . SER B 2 131 ? 10.397 -29.703 -0.252 1.00 38.23 131 SER L CA 1
ATOM 2592 C C . SER B 2 131 ? 10.178 -30.027 1.224 1.00 41.69 131 SER L C 1
ATOM 2593 O O . SER B 2 131 ? 9.782 -29.153 2.010 1.00 40.85 131 SER L O 1
ATOM 2596 N N . VAL B 2 132 ? 10.419 -31.280 1.602 1.00 41.33 132 VAL L N 1
ATOM 2597 C CA . VAL B 2 132 ? 10.328 -31.676 3.005 1.00 34.25 132 VAL L CA 1
ATOM 2598 C C . VAL B 2 132 ? 11.735 -31.961 3.527 1.00 35.41 132 VAL L C 1
ATOM 2599 O O . VAL B 2 132 ? 12.451 -32.803 2.972 1.00 33.14 132 VAL L O 1
ATOM 2603 N N . VAL B 2 133 ? 12.132 -31.267 4.593 1.00 36.62 133 VAL L N 1
ATOM 2604 C CA . VAL B 2 133 ? 13.499 -31.381 5.098 1.00 33.47 133 VAL L CA 1
ATOM 2605 C C . VAL B 2 133 ? 13.610 -32.178 6.406 1.00 35.53 133 VAL L C 1
ATOM 2606 O O . VAL B 2 133 ? 12.850 -31.956 7.364 1.00 38.47 133 VAL L O 1
ATOM 2610 N N . CYS B 2 134 ? 14.559 -33.110 6.444 1.00 35.03 134 CYS L N 1
ATOM 2611 C CA . CYS B 2 134 ? 14.868 -33.834 7.677 1.00 36.23 134 CYS L CA 1
ATOM 2612 C C . CYS B 2 134 ? 16.283 -33.507 8.118 1.00 35.12 134 CYS L C 1
ATOM 2613 O O . CYS B 2 134 ? 17.247 -33.731 7.371 1.00 31.12 134 CYS L O 1
ATOM 2616 N N . LEU B 2 135 ? 16.403 -32.983 9.334 1.00 28.71 135 LEU L N 1
ATOM 2617 C CA . LEU B 2 135 ? 17.696 -32.556 9.862 1.00 33.51 135 LEU L CA 1
ATOM 2618 C C . LEU B 2 135 ? 18.188 -33.498 10.966 1.00 32.41 135 LEU L C 1
ATOM 2619 O O . LEU B 2 135 ? 17.487 -33.731 11.951 1.00 32.88 135 LEU L O 1
ATOM 2624 N N . LEU B 2 136 ? 19.386 -34.048 10.784 1.00 30.39 136 LEU L N 1
ATOM 2625 C CA . LEU B 2 136 ? 20.056 -34.824 11.828 1.00 32.30 136 LEU L CA 1
ATOM 2626 C C . LEU B 2 136 ? 21.195 -33.960 12.343 1.00 33.61 136 LEU L C 1
ATOM 2627 O O . LEU B 2 136 ? 22.106 -33.605 11.577 1.00 36.20 136 LEU L O 1
ATOM 2632 N N . ASN B 2 137 ? 21.158 -33.631 13.629 1.00 32.88 137 ASN L N 1
ATOM 2633 C CA . ASN B 2 137 ? 22.108 -32.672 14.185 1.00 35.73 137 ASN L CA 1
ATOM 2634 C C . ASN B 2 137 ? 23.122 -33.260 15.159 1.00 36.98 137 ASN L C 1
ATOM 2635 O O . ASN B 2 137 ? 22.752 -33.931 16.127 1.00 36.44 137 ASN L O 1
ATOM 2640 N N . ASN B 2 138 ? 24.399 -33.002 14.883 1.00 36.21 138 ASN L N 1
ATOM 2641 C CA . ASN B 2 138 ? 25.493 -33.261 15.826 1.00 37.40 138 ASN L CA 1
ATOM 2642 C C . ASN B 2 138 ? 25.645 -34.702 16.293 1.00 37.31 138 ASN L C 1
ATOM 2643 O O . ASN B 2 138 ? 25.516 -34.998 17.482 1.00 37.29 138 ASN L O 1
ATOM 2648 N N . PHE B 2 139 ? 25.977 -35.581 15.356 1.00 33.89 139 PHE L N 1
ATOM 2649 C CA . PHE B 2 139 ? 26.141 -36.988 15.659 1.00 33.38 139 PHE L CA 1
ATOM 2650 C C . PHE B 2 139 ? 27.538 -37.471 15.274 1.00 35.10 139 PHE L C 1
ATOM 2651 O O . PHE B 2 139 ? 28.257 -36.802 14.530 1.00 34.31 139 PHE L O 1
ATOM 2659 N N . TYR B 2 140 ? 27.917 -38.626 15.816 1.00 32.07 140 TYR L N 1
ATOM 2660 C CA . TYR B 2 140 ? 29.115 -39.339 15.410 1.00 29.68 140 TYR L CA 1
ATOM 2661 C C . TYR B 2 140 ? 28.836 -40.809 15.680 1.00 31.14 140 TYR L C 1
ATOM 2662 O O . TYR B 2 140 ? 28.230 -41.140 16.691 1.00 39.58 140 TYR L O 1
ATOM 2671 N N . PRO B 2 141 ? 29.280 -41.708 14.798 1.00 29.80 141 PRO L N 1
ATOM 2672 C CA . PRO B 2 141 ? 30.070 -41.501 13.577 1.00 32.85 141 PRO L CA 1
ATOM 2673 C C . PRO B 2 141 ? 29.236 -41.043 12.387 1.00 36.80 141 PRO L C 1
ATOM 2674 O O . PRO B 2 141 ? 28.013 -40.906 12.496 1.00 33.58 141 PRO L O 1
ATOM 2678 N N . ARG B 2 142 ? 29.902 -40.832 11.255 1.00 37.99 142 ARG L N 1
ATOM 2679 C CA . ARG B 2 142 ? 29.279 -40.203 10.091 1.00 42.12 142 ARG L CA 1
ATOM 2680 C C . ARG B 2 142 ? 28.187 -41.049 9.416 1.00 42.33 142 ARG L C 1
ATOM 2681 O O . ARG B 2 142 ? 27.241 -40.506 8.856 1.00 37.77 142 ARG L O 1
ATOM 2689 N N . GLU B 2 143 ? 28.318 -42.369 9.475 1.00 37.25 143 GLU L N 1
ATOM 2690 C CA . GLU B 2 143 ? 27.366 -43.263 8.830 1.00 39.14 143 GLU L CA 1
ATOM 2691 C C . GLU B 2 143 ? 25.982 -43.142 9.473 1.00 41.66 143 GLU L C 1
ATOM 2692 O O . GLU B 2 143 ? 25.827 -43.283 10.685 1.00 40.54 143 GLU L O 1
ATOM 2698 N N . ALA B 2 144 ? 24.982 -42.858 8.648 1.00 40.99 144 ALA L N 1
ATOM 2699 C CA . ALA B 2 144 ? 23.615 -42.662 9.106 1.00 39.06 144 ALA L CA 1
ATOM 2700 C C . ALA B 2 144 ? 22.699 -42.925 7.928 1.00 39.91 144 ALA L C 1
ATOM 2701 O O . ALA B 2 144 ? 23.051 -42.638 6.780 1.00 46.16 144 ALA L O 1
ATOM 2703 N N . LYS B 2 145 ? 21.527 -43.479 8.205 1.00 38.12 145 LYS L N 1
ATOM 2704 C CA . LYS B 2 145 ? 20.574 -43.776 7.156 1.00 33.46 145 LYS L CA 1
ATOM 2705 C C . LYS B 2 145 ? 19.269 -43.045 7.424 1.00 38.06 145 LYS L C 1
ATOM 2706 O O . LYS B 2 145 ? 18.681 -43.171 8.501 1.00 37.43 145 LYS L O 1
ATOM 2712 N N . VAL B 2 146 ? 18.843 -42.255 6.446 1.00 40.90 146 VAL L N 1
ATOM 2713 C CA . VAL B 2 146 ? 17.565 -41.573 6.502 1.00 41.90 146 VAL L CA 1
ATOM 2714 C C . VAL B 2 146 ? 16.603 -42.215 5.510 1.00 40.80 146 VAL L C 1
ATOM 2715 O O . VAL B 2 146 ? 16.885 -42.308 4.314 1.00 41.80 146 VAL L O 1
ATOM 2719 N N . GLN B 2 147 ? 15.461 -42.655 6.016 1.00 43.32 147 GLN L N 1
ATOM 2720 C CA . GLN B 2 147 ? 14.429 -43.238 5.183 1.00 38.10 147 GLN L CA 1
ATOM 2721 C C . GLN B 2 147 ? 13.152 -42.392 5.276 1.00 40.33 147 GLN L C 1
ATOM 2722 O O . GLN B 2 147 ? 12.611 -42.180 6.371 1.00 38.70 147 GLN L O 1
ATOM 2728 N N . TRP B 2 148 ? 12.683 -41.896 4.132 1.00 37.44 148 TRP L N 1
ATOM 2729 C CA . TRP B 2 148 ? 11.416 -41.162 4.049 1.00 36.25 148 TRP L CA 1
ATOM 2730 C C . TRP B 2 148 ? 10.209 -42.088 3.855 1.00 37.59 148 TRP L C 1
ATOM 2731 O O . TRP B 2 148 ? 10.277 -43.060 3.095 1.00 38.72 148 TRP L O 1
ATOM 2742 N N . LYS B 2 149 ? 9.111 -41.773 4.546 1.00 41.53 149 LYS L N 1
ATOM 2743 C CA . LYS B 2 149 ? 7.838 -42.482 4.399 1.00 39.05 149 LYS L CA 1
ATOM 2744 C C . LYS B 2 149 ? 6.727 -41.472 4.185 1.00 40.81 149 LYS L C 1
ATOM 2745 O O . LYS B 2 149 ? 6.682 -40.422 4.843 1.00 38.77 149 LYS L O 1
ATOM 2751 N N . VAL B 2 150 ? 5.822 -41.790 3.269 1.00 39.16 150 VAL L N 1
ATOM 2752 C CA . VAL B 2 150 ? 4.671 -40.933 3.012 1.00 40.41 150 VAL L CA 1
ATOM 2753 C C . VAL B 2 150 ? 3.446 -41.832 3.102 1.00 44.25 150 VAL L C 1
ATOM 2754 O O . VAL B 2 150 ? 3.276 -42.737 2.273 1.00 41.72 150 VAL L O 1
ATOM 2758 N N . ASP B 2 151 ? 2.620 -41.600 4.126 1.00 44.02 151 ASP L N 1
ATOM 2759 C CA . ASP B 2 151 ? 1.557 -42.539 4.515 1.00 45.93 151 ASP L CA 1
ATOM 2760 C C . ASP B 2 151 ? 2.051 -43.996 4.573 1.00 49.84 151 ASP L C 1
ATOM 2761 O O . ASP B 2 151 ? 1.405 -44.917 4.044 1.00 47.42 151 ASP L O 1
ATOM 2766 N N . ASN B 2 152 ? 3.209 -44.175 5.213 1.00 44.06 152 ASN L N 1
ATOM 2767 C CA . ASN B 2 152 ? 3.870 -45.476 5.353 1.00 47.45 152 ASN L CA 1
ATOM 2768 C C . ASN B 2 152 ? 4.459 -46.084 4.084 1.00 47.90 152 ASN L C 1
ATOM 2769 O O . ASN B 2 152 ? 5.122 -47.124 4.148 1.00 54.40 152 ASN L O 1
ATOM 2774 N N . ALA B 2 153 ? 4.232 -45.456 2.934 1.00 45.28 153 ALA L N 1
ATOM 2775 C CA . ALA B 2 153 ? 4.931 -45.893 1.722 1.00 48.07 153 ALA L CA 1
ATOM 2776 C C . ALA B 2 153 ? 6.397 -45.461 1.798 1.00 40.69 153 ALA L C 1
ATOM 2777 O O . ALA B 2 153 ? 6.691 -44.295 2.069 1.00 42.63 153 ALA L O 1
ATOM 2779 N N . LEU B 2 154 ? 7.316 -46.393 1.570 1.00 41.80 154 LEU L N 1
ATOM 2780 C CA . LEU B 2 154 ? 8.738 -46.049 1.553 1.00 44.62 154 LEU L CA 1
ATOM 2781 C C . LEU B 2 154 ? 9.124 -45.340 0.236 1.00 45.66 154 LEU L C 1
ATOM 2782 O O . LEU B 2 154 ? 8.900 -45.866 -0.859 1.00 47.80 154 LEU L O 1
ATOM 2787 N N . GLN B 2 155 ? 9.694 -44.144 0.353 1.00 43.58 155 GLN L N 1
ATOM 2788 C CA . GLN B 2 155 ? 10.122 -43.360 -0.803 1.00 44.11 155 GLN L CA 1
ATOM 2789 C C . GLN B 2 155 ? 11.498 -43.779 -1.323 1.00 46.32 155 GLN L C 1
ATOM 2790 O O . GLN B 2 155 ? 12.435 -43.964 -0.544 1.00 52.34 155 GLN L O 1
ATOM 2796 N N . ALA B 2 156 ? 11.619 -43.919 -2.641 1.00 48.80 156 ALA L N 1
ATOM 2797 C CA . ALA B 2 156 ? 12.926 -44.094 -3.276 1.00 51.98 156 ALA L CA 1
ATOM 2798 C C . ALA B 2 156 ? 13.040 -43.150 -4.470 1.00 50.49 156 ALA L C 1
ATOM 2799 O O . ALA B 2 156 ? 12.059 -42.947 -5.192 1.00 44.83 156 ALA L O 1
ATOM 2801 N N . GLY B 2 157 ? 14.224 -42.557 -4.646 1.00 51.50 157 GLY L N 1
ATOM 2802 C CA . GLY B 2 157 ? 14.546 -41.770 -5.827 1.00 47.86 157 GLY L CA 1
ATOM 2803 C C . GLY B 2 157 ? 14.159 -40.301 -5.830 1.00 48.27 157 GLY L C 1
ATOM 2804 O O . GLY B 2 157 ? 14.380 -39.612 -6.835 1.00 45.03 157 GLY L O 1
ATOM 2805 N N . ASN B 2 158 ? 13.592 -39.812 -4.727 1.00 45.17 158 ASN L N 1
ATOM 2806 C CA . ASN B 2 158 ? 13.063 -38.443 -4.693 1.00 37.22 158 ASN L CA 1
ATOM 2807 C C . ASN B 2 158 ? 13.607 -37.610 -3.532 1.00 36.85 158 ASN L C 1
ATOM 2808 O O . ASN B 2 158 ? 12.982 -36.626 -3.104 1.00 36.71 158 ASN L O 1
ATOM 2813 N N . SER B 2 159 ? 14.760 -38.020 -3.010 1.00 36.20 159 SER L N 1
ATOM 2814 C CA . SER B 2 159 ? 15.399 -37.298 -1.911 1.00 41.32 159 SER L CA 1
ATOM 2815 C C . SER B 2 159 ? 16.894 -37.106 -2.170 1.00 40.87 159 SER L C 1
ATOM 2816 O O . SER B 2 159 ? 17.491 -37.850 -2.953 1.00 38.56 159 SER L O 1
ATOM 2819 N N . GLN B 2 160 ? 17.480 -36.099 -1.518 1.00 38.77 160 GLN L N 1
ATOM 2820 C CA . GLN B 2 160 ? 18.912 -35.828 -1.616 1.00 41.20 160 GLN L CA 1
ATOM 2821 C C . GLN B 2 160 ? 19.476 -35.448 -0.243 1.00 36.42 160 GLN L C 1
ATOM 2822 O O . GLN B 2 160 ? 18.860 -34.688 0.503 1.00 36.74 160 GLN L O 1
ATOM 2828 N N . GLU B 2 161 ? 20.651 -35.976 0.078 1.00 37.57 161 GLU L N 1
ATOM 2829 C CA . GLU B 2 161 ? 21.311 -35.695 1.350 1.00 43.57 161 GLU L CA 1
ATOM 2830 C C . GLU B 2 161 ? 22.541 -34.835 1.152 1.00 41.63 161 GLU L C 1
ATOM 2831 O O . GLU B 2 161 ? 23.155 -34.844 0.087 1.00 41.91 161 GLU L O 1
ATOM 2837 N N . SER B 2 162 ? 22.919 -34.138 2.214 1.00 38.38 162 SER L N 1
ATOM 2838 C CA . SER B 2 162 ? 24.142 -33.365 2.241 1.00 36.06 162 SER L CA 1
ATOM 2839 C C . SER B 2 162 ? 24.667 -33.458 3.676 1.00 37.88 162 SER L C 1
ATOM 2840 O O . SER B 2 162 ? 23.884 -33.396 4.627 1.00 35.36 162 SER L O 1
ATOM 2843 N N . VAL B 2 163 ? 25.976 -33.633 3.838 1.00 41.89 163 VAL L N 1
ATOM 2844 C CA . VAL B 2 163 ? 26.581 -33.686 5.173 1.00 37.42 163 VAL L CA 1
ATOM 2845 C C . VAL B 2 163 ? 27.623 -32.586 5.364 1.00 35.74 163 VAL L C 1
ATOM 2846 O O . VAL B 2 163 ? 28.442 -32.331 4.475 1.00 34.28 163 VAL L O 1
ATOM 2850 N N . THR B 2 164 ? 27.591 -31.934 6.524 1.00 36.82 164 THR L N 1
ATOM 2851 C CA . THR B 2 164 ? 28.646 -30.992 6.900 1.00 36.87 164 THR L CA 1
ATOM 2852 C C . THR B 2 164 ? 29.962 -31.728 7.114 1.00 39.19 164 THR L C 1
ATOM 2853 O O . THR B 2 164 ? 30.006 -32.967 7.136 1.00 35.52 164 THR L O 1
ATOM 2857 N N . GLU B 2 165 ? 31.038 -30.966 7.265 1.00 43.14 165 GLU L N 1
ATOM 2858 C CA . GLU B 2 165 ? 32.339 -31.550 7.573 1.00 45.09 165 GLU L CA 1
ATOM 2859 C C . GLU B 2 165 ? 32.403 -31.724 9.076 1.00 44.73 165 GLU L C 1
ATOM 2860 O O . GLU B 2 165 ? 31.538 -31.219 9.798 1.00 47.92 165 GLU L O 1
ATOM 2866 N N . GLN B 2 166 ? 33.403 -32.448 9.559 1.00 43.96 166 GLN L N 1
ATOM 2867 C CA . GLN B 2 166 ? 33.501 -32.683 10.992 1.00 43.46 166 GLN L CA 1
ATOM 2868 C C . GLN B 2 166 ? 33.697 -31.352 11.712 1.00 41.00 166 GLN L C 1
ATOM 2869 O O . GLN B 2 166 ? 34.501 -30.539 11.285 1.00 46.61 166 GLN L O 1
ATOM 2875 N N . ASP B 2 167 ? 32.937 -31.115 12.778 1.00 45.36 167 ASP L N 1
ATOM 2876 C CA . ASP B 2 167 ? 33.146 -29.942 13.628 1.00 49.48 167 ASP L CA 1
ATOM 2877 C C . ASP B 2 167 ? 34.576 -29.979 14.179 1.00 59.65 167 ASP L C 1
ATOM 2878 O O . ASP B 2 167 ? 35.172 -31.054 14.292 1.00 57.81 167 ASP L O 1
ATOM 2883 N N . SER B 2 168 ? 35.135 -28.819 14.513 1.00 62.80 168 SER L N 1
ATOM 2884 C CA . SER B 2 168 ? 36.542 -28.758 14.914 1.00 67.93 168 SER L CA 1
ATOM 2885 C C . SER B 2 168 ? 36.722 -28.669 16.425 1.00 66.55 168 SER L C 1
ATOM 2886 O O . SER B 2 168 ? 37.840 -28.805 16.941 1.00 62.71 168 SER L O 1
ATOM 2889 N N . LYS B 2 169 ? 35.615 -28.431 17.124 1.00 64.27 169 LYS L N 1
ATOM 2890 C CA . LYS B 2 169 ? 35.601 -28.499 18.580 1.00 66.83 169 LYS L CA 1
ATOM 2891 C C . LYS B 2 169 ? 35.028 -29.844 19.050 1.00 66.28 169 LYS L C 1
ATOM 2892 O O . LYS B 2 169 ? 35.728 -30.624 19.711 1.00 63.27 169 LYS L O 1
ATOM 2898 N N . ASP B 2 170 ? 33.773 -30.135 18.694 1.00 60.84 170 ASP L N 1
ATOM 2899 C CA . ASP B 2 170 ? 33.151 -31.370 19.180 1.00 55.08 170 ASP L CA 1
ATOM 2900 C C . ASP B 2 170 ? 33.197 -32.582 18.227 1.00 46.93 170 ASP L C 1
ATOM 2901 O O . ASP B 2 170 ? 32.707 -33.656 18.581 1.00 37.60 170 ASP L O 1
ATOM 2906 N N . SER B 2 171 ? 33.778 -32.398 17.037 1.00 46.31 171 SER L N 1
ATOM 2907 C CA . SER B 2 171 ? 34.071 -33.502 16.112 1.00 42.38 171 SER L CA 1
ATOM 2908 C C . SER B 2 171 ? 32.859 -34.253 15.549 1.00 37.96 171 SER L C 1
ATOM 2909 O O . SER B 2 171 ? 32.990 -35.396 15.116 1.00 37.29 171 SER L O 1
ATOM 2912 N N . THR B 2 172 ? 31.689 -33.632 15.549 1.00 36.85 172 THR L N 1
ATOM 2913 C CA . THR B 2 172 ? 30.491 -34.315 15.078 1.00 33.12 172 THR L CA 1
ATOM 2914 C C . THR B 2 172 ? 30.125 -33.883 13.665 1.00 36.66 172 THR L C 1
ATOM 2915 O O . THR B 2 172 ? 30.782 -33.033 13.066 1.00 36.47 172 THR L O 1
ATOM 2919 N N . TYR B 2 173 ? 29.061 -34.474 13.146 1.00 32.87 173 TYR L N 1
ATOM 2920 C CA . TYR B 2 173 ? 28.555 -34.144 11.832 1.00 31.82 173 TYR L CA 1
ATOM 2921 C C . TYR B 2 173 ? 27.105 -33.723 11.958 1.00 33.51 173 TYR L C 1
ATOM 2922 O O . TYR B 2 173 ? 26.444 -34.034 12.953 1.00 34.67 173 TYR L O 1
ATOM 2931 N N . SER B 2 174 ? 26.602 -33.028 10.948 1.00 32.55 174 SER L N 1
ATOM 2932 C CA . SER B 2 174 ? 25.165 -32.848 10.821 1.00 33.26 174 SER L CA 1
ATOM 2933 C C . SER B 2 174 ? 24.765 -33.186 9.396 1.00 33.76 174 SER L C 1
ATOM 2934 O O . SER B 2 174 ? 25.583 -33.098 8.472 1.00 33.55 174 SER L O 1
ATOM 2937 N N . LEU B 2 175 ? 23.516 -33.598 9.220 1.00 34.23 175 LEU L N 1
ATOM 2938 C CA . LEU B 2 175 ? 23.055 -34.051 7.915 1.00 33.84 175 LEU L CA 1
ATOM 2939 C C . LEU B 2 175 ? 21.665 -33.513 7.616 1.00 35.04 175 LEU L C 1
ATOM 2940 O O . LEU B 2 175 ? 20.824 -33.360 8.511 1.00 36.73 175 LEU L O 1
ATOM 2945 N N . SER B 2 176 ? 21.437 -33.252 6.336 1.00 36.33 176 SER L N 1
ATOM 2946 C CA . SER B 2 176 ? 20.201 -32.671 5.840 1.00 36.15 176 SER L CA 1
ATOM 2947 C C . SER B 2 176 ? 19.726 -33.555 4.710 1.00 35.25 176 SER L C 1
ATOM 2948 O O . SER B 2 176 ? 20.488 -33.843 3.788 1.00 44.60 176 SER L O 1
ATOM 2951 N N . SER B 2 177 ? 18.484 -34.014 4.794 1.00 37.74 177 SER L N 1
ATOM 2952 C CA . SER B 2 177 ? 17.873 -34.797 3.727 1.00 36.34 177 SER L CA 1
ATOM 2953 C C . SER B 2 177 ? 16.639 -34.047 3.238 1.00 36.23 177 SER L C 1
ATOM 2954 O O . SER B 2 177 ? 15.781 -33.677 4.040 1.00 35.31 177 SER L O 1
ATOM 2957 N N . THR B 2 178 ? 16.564 -33.801 1.932 1.00 33.74 178 THR L N 1
ATOM 2958 C CA . THR B 2 178 ? 15.407 -33.121 1.349 1.00 34.95 178 THR L CA 1
ATOM 2959 C C . THR B 2 178 ? 14.575 -34.071 0.479 1.00 39.16 178 THR L C 1
ATOM 2960 O O . THR B 2 178 ? 15.087 -34.667 -0.479 1.00 37.98 178 THR L O 1
ATOM 2964 N N . LEU B 2 179 ? 13.300 -34.234 0.836 1.00 37.79 179 LEU L N 1
ATOM 2965 C CA . LEU B 2 179 ? 12.352 -34.960 -0.012 1.00 38.26 179 LEU L CA 1
ATOM 2966 C C . LEU B 2 179 ? 11.626 -33.930 -0.863 1.00 35.92 179 LEU L C 1
ATOM 2967 O O . LEU B 2 179 ? 11.104 -32.933 -0.342 1.00 35.29 179 LEU L O 1
ATOM 2972 N N . THR B 2 180 ? 11.607 -34.157 -2.171 1.00 38.04 180 THR L N 1
ATOM 2973 C CA . THR B 2 180 ? 10.988 -33.205 -3.099 1.00 40.29 180 THR L CA 1
ATOM 2974 C C . THR B 2 180 ? 9.773 -33.810 -3.791 1.00 40.76 180 THR L C 1
ATOM 2975 O O . THR B 2 180 ? 9.862 -34.899 -4.373 1.00 42.31 180 THR L O 1
ATOM 2979 N N . LEU B 2 181 ? 8.645 -33.105 -3.731 1.00 41.47 181 LEU L N 1
ATOM 2980 C CA . LEU B 2 181 ? 7.414 -33.571 -4.376 1.00 45.21 181 LEU L CA 1
ATOM 2981 C C . LEU B 2 181 ? 6.768 -32.457 -5.175 1.00 43.16 181 LEU L C 1
ATOM 2982 O O . LEU B 2 181 ? 6.985 -31.276 -4.894 1.00 46.69 181 LEU L O 1
ATOM 2987 N N . SER B 2 182 ? 5.952 -32.818 -6.159 1.00 49.09 182 SER L N 1
ATOM 2988 C CA . SER B 2 182 ? 5.071 -31.826 -6.768 1.00 50.23 182 SER L CA 1
ATOM 2989 C C . SER B 2 182 ? 4.049 -31.448 -5.705 1.00 49.06 182 SER L C 1
ATOM 2990 O O . SER B 2 182 ? 3.752 -32.247 -4.807 1.00 50.07 182 SER L O 1
ATOM 2993 N N . LYS B 2 183 ? 3.534 -30.227 -5.786 1.00 49.17 183 LYS L N 1
ATOM 2994 C CA . LYS B 2 183 ? 2.477 -29.775 -4.883 1.00 52.14 183 LYS L CA 1
ATOM 2995 C C . LYS B 2 183 ? 1.257 -30.708 -4.905 1.00 55.23 183 LYS L C 1
ATOM 2996 O O . LYS B 2 183 ? 0.621 -30.935 -3.874 1.00 56.38 183 LYS L O 1
ATOM 3002 N N . ALA B 2 184 ? 0.939 -31.264 -6.071 1.00 51.16 184 ALA L N 1
ATOM 3003 C CA . ALA B 2 184 ? -0.217 -32.147 -6.177 1.00 51.53 184 ALA L CA 1
ATOM 3004 C C . ALA B 2 184 ? -0.018 -33.437 -5.387 1.00 51.12 184 ALA L C 1
ATOM 3005 O O . ALA B 2 184 ? -0.905 -33.842 -4.623 1.00 56.21 184 ALA L O 1
ATOM 3007 N N . ASP B 2 185 ? 1.131 -34.087 -5.564 1.00 50.36 185 ASP L N 1
ATOM 3008 C CA . ASP B 2 185 ? 1.426 -35.313 -4.805 1.00 53.77 185 ASP L CA 1
ATOM 3009 C C . ASP B 2 185 ? 1.508 -35.072 -3.291 1.00 52.22 185 ASP L C 1
ATOM 3010 O O . ASP B 2 185 ? 1.079 -35.913 -2.491 1.00 54.00 185 ASP L O 1
ATOM 3015 N N . TYR B 2 186 ? 2.052 -33.923 -2.904 1.00 43.86 186 TYR L N 1
ATOM 3016 C CA . TYR B 2 186 ? 2.138 -33.559 -1.500 1.00 47.45 186 TYR L CA 1
ATOM 3017 C C . TYR B 2 186 ? 0.755 -33.484 -0.845 1.00 48.54 186 TYR L C 1
ATOM 3018 O O . TYR B 2 186 ? 0.550 -33.977 0.272 1.00 43.61 186 TYR L O 1
ATOM 3027 N N . GLU B 2 187 ? -0.194 -32.876 -1.548 1.00 50.57 187 GLU L N 1
ATOM 3028 C CA . GLU B 2 187 ? -1.529 -32.664 -1.001 1.00 49.63 187 GLU L CA 1
ATOM 3029 C C . GLU B 2 187 ? -2.424 -33.894 -1.147 1.00 52.54 187 GLU L C 1
ATOM 3030 O O . GLU B 2 187 ? -3.578 -33.867 -0.746 1.00 50.25 187 GLU L O 1
ATOM 3036 N N . LYS B 2 188 ? -1.884 -34.967 -1.722 1.00 50.56 188 LYS L N 1
ATOM 3037 C CA . LYS B 2 188 ? -2.568 -36.255 -1.737 1.00 50.02 188 LYS L CA 1
ATOM 3038 C C . LYS B 2 188 ? -2.290 -37.098 -0.486 1.00 56.94 188 LYS L C 1
ATOM 3039 O O . LYS B 2 188 ? -2.803 -38.220 -0.363 1.00 54.48 188 LYS L O 1
ATOM 3045 N N . HIS B 2 189 ? -1.467 -36.590 0.431 1.00 48.28 189 HIS L N 1
ATOM 3046 C CA . HIS B 2 189 ? -1.033 -37.420 1.561 1.00 45.64 189 HIS L CA 1
ATOM 3047 C C . HIS B 2 189 ? -0.985 -36.690 2.894 1.00 41.08 189 HIS L C 1
ATOM 3048 O O . HIS B 2 189 ? -0.823 -35.467 2.944 1.00 44.87 189 HIS L O 1
ATOM 3055 N N . LYS B 2 190 ? -1.121 -37.454 3.975 1.00 42.19 190 LYS L N 1
ATOM 3056 C CA . LYS B 2 190 ? -1.236 -36.875 5.312 1.00 45.71 190 LYS L CA 1
ATOM 3057 C C . LYS B 2 190 ? 0.057 -36.988 6.114 1.00 40.71 190 LYS L C 1
ATOM 3058 O O . LYS B 2 190 ? 0.624 -35.970 6.537 1.00 37.15 190 LYS L O 1
ATOM 3064 N N . VAL B 2 191 ? 0.522 -38.221 6.319 1.00 40.24 191 VAL L N 1
ATOM 3065 C CA . VAL B 2 191 ? 1.650 -38.467 7.222 1.00 40.56 191 VAL L CA 1
ATOM 3066 C C . VAL B 2 191 ? 3.007 -38.424 6.517 1.00 39.77 191 VAL L C 1
ATOM 3067 O O . VAL B 2 191 ? 3.300 -39.252 5.640 1.00 36.90 191 VAL L O 1
ATOM 3071 N N . TYR B 2 192 ? 3.832 -37.460 6.921 1.00 36.11 192 TYR L N 1
ATOM 3072 C CA . TYR B 2 192 ? 5.192 -37.339 6.401 1.00 35.95 192 TYR L CA 1
ATOM 3073 C C . TYR B 2 192 ? 6.196 -37.643 7.505 1.00 34.93 192 TYR L C 1
ATOM 3074 O O . TYR B 2 192 ? 6.157 -37.036 8.574 1.00 38.01 192 TYR L O 1
ATOM 3083 N N . ALA B 2 193 ? 7.077 -38.600 7.255 1.00 31.00 193 ALA L N 1
ATOM 3084 C CA . ALA B 2 193 ? 7.980 -39.082 8.291 1.00 32.52 193 ALA L CA 1
ATOM 3085 C C . ALA B 2 193 ? 9.364 -39.353 7.732 1.00 38.52 193 ALA L C 1
ATOM 3086 O O . ALA B 2 193 ? 9.502 -39.863 6.601 1.00 34.21 193 ALA L O 1
ATOM 3088 N N . CYS B 2 194 ? 10.391 -39.014 8.514 1.00 29.29 194 CYS L N 1
ATOM 3089 C CA . CYS B 2 194 ? 11.695 -39.594 8.247 1.00 35.33 194 CYS L CA 1
ATOM 3090 C C . CYS B 2 194 ? 12.140 -40.456 9.410 1.00 34.37 194 CYS L C 1
ATOM 3091 O O . CYS B 2 194 ? 12.028 -40.066 10.581 1.00 34.86 194 CYS L O 1
ATOM 3094 N N . GLU B 2 195 ? 12.618 -41.643 9.065 1.00 35.94 195 GLU L N 1
ATOM 3095 C CA . GLU B 2 195 ? 13.143 -42.573 10.038 1.00 36.13 195 GLU L CA 1
ATOM 3096 C C . GLU B 2 195 ? 14.663 -42.614 9.928 1.00 35.20 195 GLU L C 1
ATOM 3097 O O . GLU B 2 195 ? 15.206 -42.905 8.864 1.00 39.26 195 GLU L O 1
ATOM 3103 N N . VAL B 2 196 ? 15.338 -42.332 11.039 1.00 36.52 196 VAL L N 1
ATOM 3104 C CA . VAL B 2 196 ? 16.789 -42.234 11.085 1.00 31.90 196 VAL L CA 1
ATOM 3105 C C . VAL B 2 196 ? 17.413 -43.449 11.762 1.00 34.81 196 VAL L C 1
ATOM 3106 O O . VAL B 2 196 ? 17.067 -43.772 12.901 1.00 36.72 196 VAL L O 1
ATOM 3110 N N . THR B 2 197 ? 18.327 -44.121 11.065 1.00 33.23 197 THR L N 1
ATOM 3111 C CA . THR B 2 197 ? 19.100 -45.205 11.663 1.00 28.20 197 THR L CA 1
ATOM 3112 C C . THR B 2 197 ? 20.545 -44.764 11.885 1.00 35.74 197 THR L C 1
ATOM 3113 O O . THR B 2 197 ? 21.196 -44.222 10.982 1.00 35.44 197 THR L O 1
ATOM 3117 N N . HIS B 2 198 ? 21.044 -45.006 13.092 1.00 36.01 198 HIS L N 1
ATOM 3118 C CA . HIS B 2 198 ? 22.371 -44.556 13.491 1.00 36.46 198 HIS L CA 1
ATOM 3119 C C . HIS B 2 198 ? 22.852 -45.349 14.698 1.00 34.71 198 HIS L C 1
ATOM 3120 O O . HIS B 2 198 ? 22.053 -45.777 15.532 1.00 38.48 198 HIS L O 1
ATOM 3127 N N . GLN B 2 199 ? 24.160 -45.535 14.786 1.00 32.61 199 GLN L N 1
ATOM 3128 C CA . GLN B 2 199 ? 24.756 -46.362 15.821 1.00 34.92 199 GLN L CA 1
ATOM 3129 C C . GLN B 2 199 ? 24.406 -45.878 17.237 1.00 41.38 199 GLN L C 1
ATOM 3130 O O . GLN B 2 199 ? 24.214 -46.692 18.149 1.00 42.37 199 GLN L O 1
ATOM 3136 N N . GLY B 2 200 ? 24.292 -44.563 17.414 1.00 35.05 200 GLY L N 1
ATOM 3137 C CA . GLY B 2 200 ? 23.969 -43.995 18.716 1.00 35.56 200 GLY L CA 1
ATOM 3138 C C . GLY B 2 200 ? 22.508 -44.111 19.118 1.00 37.22 200 GLY L C 1
ATOM 3139 O O . GLY B 2 200 ? 22.128 -43.678 20.210 1.00 33.03 200 GLY L O 1
ATOM 3140 N N . LEU B 2 201 ? 21.691 -44.684 18.234 1.00 34.67 201 LEU L N 1
ATOM 3141 C CA . LEU B 2 201 ? 20.269 -44.880 18.507 1.00 37.61 201 LEU L CA 1
ATOM 3142 C C . LEU B 2 201 ? 20.014 -46.363 18.688 1.00 37.85 201 LEU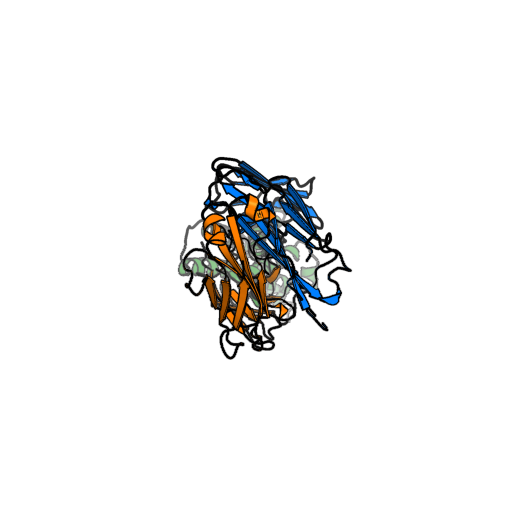 L C 1
ATOM 3143 O O . LEU B 2 201 ? 20.261 -47.151 17.771 1.00 35.65 201 LEU L O 1
ATOM 3148 N N . SER B 2 202 ? 19.529 -46.745 19.866 1.00 34.93 202 SER L N 1
ATOM 3149 C CA . SER B 2 202 ? 19.285 -48.153 20.152 1.00 34.89 202 SER L CA 1
ATOM 3150 C C . SER B 2 202 ? 18.329 -48.807 19.150 1.00 33.69 202 SER L C 1
ATOM 3151 O O . SER B 2 202 ? 18.468 -49.987 18.820 1.00 30.25 202 SER L O 1
ATOM 3154 N N . SER B 2 203 ? 17.362 -48.038 18.662 1.00 30.83 203 SER L N 1
ATOM 3155 C CA . SER B 2 203 ? 16.564 -48.475 17.519 1.00 36.89 203 SER L CA 1
ATOM 3156 C C . SER B 2 203 ? 16.204 -47.227 16.725 1.00 33.67 203 SER L C 1
ATOM 3157 O O . SER B 2 203 ? 16.266 -46.124 17.269 1.00 35.71 203 SER L O 1
ATOM 3160 N N . PRO B 2 204 ? 15.841 -47.389 15.440 1.00 36.52 204 PRO L N 1
ATOM 3161 C CA . PRO B 2 204 ? 15.588 -46.205 14.600 1.00 33.96 204 PRO L CA 1
ATOM 3162 C C . PRO B 2 204 ? 14.538 -45.234 15.170 1.00 40.11 204 PRO L C 1
ATOM 3163 O O . PRO B 2 204 ? 13.519 -45.658 15.730 1.00 38.50 204 PRO L O 1
ATOM 3167 N N . VAL B 2 205 ? 14.797 -43.935 15.024 1.00 37.98 205 VAL L N 1
ATOM 3168 C CA . VAL B 2 205 ? 13.872 -42.911 15.490 1.00 33.91 205 VAL L CA 1
ATOM 3169 C C . VAL B 2 205 ? 13.118 -42.297 14.319 1.00 37.55 205 VAL L C 1
ATOM 3170 O O . VAL B 2 205 ? 13.687 -42.072 13.254 1.00 37.29 205 VAL L O 1
ATOM 3174 N N . THR B 2 206 ? 11.828 -42.045 14.512 1.00 40.35 206 THR L N 1
ATOM 3175 C CA . THR B 2 206 ? 11.017 -41.378 13.499 1.00 33.09 206 THR L CA 1
ATOM 3176 C C . THR B 2 206 ? 10.552 -40.023 14.014 1.00 37.55 206 THR L C 1
ATOM 3177 O O . THR B 2 206 ? 10.087 -39.904 15.164 1.00 39.32 206 THR L O 1
ATOM 3181 N N . LYS B 2 207 ? 10.720 -38.996 13.180 1.00 35.07 207 LYS L N 1
ATOM 3182 C CA . LYS B 2 207 ? 10.008 -37.738 13.367 1.00 30.65 207 LYS L CA 1
ATOM 3183 C C . LYS B 2 207 ? 8.991 -37.637 12.244 1.00 36.07 207 LYS L C 1
ATOM 3184 O O . LYS B 2 207 ? 9.271 -38.046 11.104 1.00 35.15 207 LYS L O 1
ATOM 3190 N N . SER B 2 208 ? 7.800 -37.129 12.562 1.00 33.92 208 SER L N 1
ATOM 3191 C CA . SER B 2 208 ? 6.759 -36.982 11.547 1.00 32.02 208 SER L CA 1
ATOM 3192 C C . SER B 2 208 ? 5.900 -35.760 11.774 1.00 34.45 208 SER L C 1
ATOM 3193 O O . SER B 2 208 ? 6.000 -35.088 12.805 1.00 32.67 208 SER L O 1
ATOM 3196 N N . PHE B 2 209 ? 5.062 -35.477 10.782 1.00 35.55 209 PHE L N 1
ATOM 3197 C CA . PHE B 2 209 ? 4.011 -34.475 10.903 1.00 35.40 209 PHE L CA 1
ATOM 3198 C C . PHE B 2 209 ? 2.875 -34.863 9.960 1.00 38.25 209 PHE L C 1
ATOM 3199 O O . PHE B 2 209 ? 3.085 -35.661 9.028 1.00 35.87 209 PHE L O 1
ATOM 3207 N N . ASN B 2 210 ? 1.687 -34.301 10.203 1.00 38.70 210 ASN L N 1
ATOM 3208 C CA . ASN B 2 210 ? 0.537 -34.461 9.303 1.00 43.89 210 ASN L CA 1
ATOM 3209 C C . ASN B 2 210 ? 0.198 -33.193 8.480 1.00 43.27 210 ASN L C 1
ATOM 3210 O O . ASN B 2 210 ? 0.202 -32.091 9.045 1.00 43.83 210 ASN L O 1
ATOM 3215 N N . ARG B 2 211 ? -0.065 -33.381 7.172 1.00 43.73 211 ARG L N 1
ATOM 3216 C CA . ARG B 2 211 ? -0.727 -32.435 6.214 1.00 43.59 211 ARG L CA 1
ATOM 3217 C C . ARG B 2 211 ? 0.047 -32.175 4.895 1.00 45.54 211 ARG L C 1
ATOM 3218 O O . ARG B 2 211 ? -0.535 -32.128 3.783 1.00 44.30 211 ARG L O 1
ATOM 3226 N N . GLY C 3 23 ? 111.770 -27.819 9.845 1.00 30.00 101 GLY S N 1
ATOM 3227 C CA . GLY C 3 23 ? 110.685 -28.287 10.687 1.00 30.00 101 GLY S CA 1
ATOM 3228 C C . GLY C 3 23 ? 109.377 -27.581 10.391 1.00 30.00 101 GLY S C 1
ATOM 3229 O O . GLY C 3 23 ? 108.994 -26.642 11.087 1.00 30.00 101 GLY S O 1
ATOM 3230 N N . VAL C 3 24 ? 108.688 -28.037 9.350 1.00 109.91 102 VAL S N 1
ATOM 3231 C CA . VAL C 3 24 ? 107.415 -27.447 8.954 1.00 112.87 102 VAL S CA 1
ATOM 3232 C C . VAL C 3 24 ? 107.606 -26.433 7.832 1.00 116.21 102 VAL S C 1
ATOM 3233 O O . VAL C 3 24 ? 107.301 -26.716 6.673 1.00 113.95 102 VAL S O 1
ATOM 3237 N N . GLY C 3 25 ? 108.120 -25.259 8.185 1.00 115.75 103 GLY S N 1
ATOM 3238 C CA . GLY C 3 25 ? 108.386 -24.216 7.214 1.00 109.87 103 GLY S CA 1
ATOM 3239 C C . GLY C 3 25 ? 109.219 -24.724 6.055 1.00 112.41 103 GLY S C 1
ATOM 3240 O O . GLY C 3 25 ? 109.286 -24.093 5.002 1.00 111.24 103 GLY S O 1
ATOM 3241 N N . ARG C 3 26 ? 109.857 -25.873 6.254 1.00 30.00 104 ARG S N 1
ATOM 3242 C CA . ARG C 3 26 ? 110.652 -26.499 5.206 1.00 30.00 104 ARG S CA 1
ATOM 3243 C C . ARG C 3 26 ? 109.735 -27.143 4.174 1.00 30.00 104 ARG S C 1
ATOM 3244 O O . ARG C 3 26 ? 109.684 -26.715 3.021 1.00 30.00 104 ARG S O 1
ATOM 3252 N N . VAL C 3 27 ? 109.007 -28.170 4.600 1.00 117.08 105 VAL S N 1
ATOM 3253 C CA . VAL C 3 27 ? 108.036 -28.827 3.737 1.00 117.43 105 VAL S CA 1
ATOM 3254 C C . VAL C 3 27 ? 107.072 -27.792 3.172 1.00 115.56 105 VAL S C 1
ATOM 3255 O O . VAL C 3 27 ? 106.674 -27.865 2.011 1.00 117.20 105 VAL S O 1
ATOM 3259 N N . GLN C 3 28 ? 106.707 -26.823 4.005 1.00 113.05 106 GLN S N 1
ATOM 3260 C CA . GLN C 3 28 ? 105.826 -25.732 3.586 1.00 112.85 106 GLN S CA 1
ATOM 3261 C C . GLN C 3 28 ? 106.476 -24.970 2.421 1.00 113.31 106 GLN S C 1
ATOM 3262 O O . GLN C 3 28 ? 105.861 -24.113 1.781 1.00 110.55 106 GLN S O 1
ATOM 3268 N N . PHE C 3 29 ? 107.730 -25.312 2.149 1.00 114.22 107 PHE S N 1
ATOM 3269 C CA . PHE C 3 29 ? 108.512 -24.682 1.100 1.00 116.70 107 PHE S CA 1
ATOM 3270 C C . PHE C 3 29 ? 108.567 -25.566 -0.143 1.00 119.71 107 PHE S C 1
ATOM 3271 O O . PHE C 3 29 ? 108.568 -25.064 -1.270 1.00 120.41 107 PHE S O 1
ATOM 3279 N N . ARG C 3 30 ? 108.637 -26.876 0.071 1.00 119.61 108 ARG S N 1
ATOM 3280 C CA . ARG C 3 30 ? 108.698 -27.826 -1.030 1.00 123.61 108 ARG S CA 1
ATOM 3281 C C . ARG C 3 30 ? 107.345 -27.907 -1.717 1.00 121.31 108 ARG S C 1
ATOM 3282 O O . ARG C 3 30 ? 107.263 -28.029 -2.939 1.00 118.14 108 ARG S O 1
ATOM 3290 N N . VAL C 3 31 ? 106.284 -27.831 -0.923 1.00 118.92 109 VAL S N 1
ATOM 3291 C CA . VAL C 3 31 ? 104.931 -27.830 -1.469 1.00 119.16 109 VAL S CA 1
ATOM 3292 C C . VAL C 3 31 ? 104.731 -26.627 -2.391 1.00 122.48 109 VAL S C 1
ATOM 3293 O O . VAL C 3 31 ? 104.162 -26.768 -3.470 1.00 124.57 109 VAL S O 1
ATOM 3297 N N . ARG C 3 32 ? 105.219 -25.457 -1.978 1.00 121.33 110 ARG S N 1
ATOM 3298 C CA . ARG C 3 32 ? 105.163 -24.260 -2.819 1.00 122.69 110 ARG S CA 1
ATOM 3299 C C . ARG C 3 32 ? 106.049 -24.413 -4.056 1.00 124.39 110 ARG S C 1
ATOM 3300 O O . ARG C 3 32 ? 105.686 -23.963 -5.135 1.00 125.11 110 ARG S O 1
ATOM 3308 N N . ALA C 3 33 ? 107.197 -25.069 -3.900 1.00 125.79 111 ALA S N 1
ATOM 3309 C CA . ALA C 3 33 ? 108.102 -25.323 -5.024 1.00 125.61 111 ALA S CA 1
ATOM 3310 C C . ALA C 3 33 ? 107.454 -26.183 -6.121 1.00 127.49 111 ALA S C 1
ATOM 3311 O O . ALA C 3 33 ? 107.951 -26.246 -7.249 1.00 127.11 111 ALA S O 1
ATOM 3313 N N . VAL C 3 34 ? 106.350 -26.846 -5.772 1.00 127.04 112 VAL S N 1
ATOM 3314 C CA . VAL C 3 34 ? 105.513 -27.574 -6.729 1.00 126.41 112 VAL S CA 1
ATOM 3315 C C . VAL C 3 34 ? 104.277 -26.740 -7.104 1.00 125.67 112 VAL S C 1
ATOM 3316 O O . VAL C 3 34 ? 104.041 -26.457 -8.284 1.00 122.14 112 VAL S O 1
ATOM 3320 N N . ILE C 3 35 ? 103.504 -26.365 -6.082 1.00 125.31 113 ILE S N 1
ATOM 3321 C CA . ILE C 3 35 ? 102.326 -25.493 -6.198 1.00 124.46 113 ILE S CA 1
ATOM 3322 C C . ILE C 3 35 ? 102.537 -24.272 -7.112 1.00 126.70 113 ILE S C 1
ATOM 3323 O O . ILE C 3 35 ? 101.695 -23.971 -7.961 1.00 125.25 113 ILE S O 1
ATOM 3328 N N . ASP C 3 36 ? 103.664 -23.582 -6.939 1.00 129.98 114 ASP S N 1
ATOM 3329 C CA . ASP C 3 36 ? 103.981 -22.387 -7.732 1.00 132.76 114 ASP S CA 1
ATOM 3330 C C . ASP C 3 36 ? 104.140 -22.669 -9.223 1.00 131.27 114 ASP S C 1
ATOM 3331 O O . ASP C 3 36 ? 103.756 -21.848 -10.063 1.00 125.73 114 ASP S O 1
ATOM 3336 N N . HIS C 3 37 ? 104.703 -23.837 -9.531 1.00 128.95 115 HIS S N 1
ATOM 3337 C CA . HIS C 3 37 ? 105.203 -24.134 -10.867 1.00 126.31 115 HIS S CA 1
ATOM 3338 C C . HIS C 3 37 ? 104.166 -23.910 -11.960 1.00 124.09 115 HIS S C 1
ATOM 3339 O O . HIS C 3 37 ? 102.970 -24.146 -11.760 1.00 123.78 115 HIS S O 1
ATOM 3346 N N . LEU C 3 38 ? 104.644 -23.432 -13.105 1.00 121.50 116 LEU S N 1
ATOM 3347 C CA . LEU C 3 38 ? 103.793 -23.127 -14.245 1.00 120.86 116 LEU S CA 1
ATOM 3348 C C . LEU C 3 38 ? 102.997 -24.355 -14.674 1.00 116.93 116 LEU S C 1
ATOM 3349 O O . LEU C 3 38 ? 101.802 -24.258 -14.950 1.00 113.11 116 LEU S O 1
ATOM 3354 N N . GLY C 3 39 ? 103.663 -25.508 -14.704 1.00 117.47 117 GLY S N 1
ATOM 3355 C CA . GLY C 3 39 ? 103.035 -26.761 -15.088 1.00 112.78 117 GLY S CA 1
ATOM 3356 C C . GLY C 3 39 ? 101.820 -27.134 -14.257 1.00 108.14 117 GLY S C 1
ATOM 3357 O O . GLY C 3 39 ? 100.870 -27.717 -14.776 1.00 103.28 117 GLY S O 1
ATOM 3358 N N . MET C 3 40 ? 101.851 -26.799 -12.969 1.00 106.74 118 MET S N 1
ATOM 3359 C CA . MET C 3 40 ? 100.729 -27.056 -12.072 1.00 104.07 118 MET S CA 1
ATOM 3360 C C . MET C 3 40 ? 99.821 -25.833 -11.950 1.00 104.21 118 MET S C 1
ATOM 3361 O O . MET C 3 40 ? 98.673 -25.943 -11.520 1.00 97.72 118 MET S O 1
ATOM 3366 N N . ARG C 3 41 ? 100.347 -24.668 -12.321 1.00 107.72 119 ARG S N 1
ATOM 3367 C CA . ARG C 3 41 ? 99.531 -23.462 -12.438 1.00 107.07 119 ARG S CA 1
ATOM 3368 C C . ARG C 3 41 ? 98.631 -23.565 -13.668 1.00 102.13 119 ARG S C 1
ATOM 3369 O O . ARG C 3 41 ? 97.513 -23.053 -13.664 1.00 100.11 119 ARG S O 1
ATOM 3377 N N . VAL C 3 42 ? 99.122 -24.234 -14.713 1.00 102.64 120 VAL S N 1
ATOM 3378 C CA . VAL C 3 42 ? 98.381 -24.385 -15.971 1.00 96.59 120 VAL S CA 1
ATOM 3379 C C . VAL C 3 42 ? 97.484 -25.626 -15.997 1.00 92.31 120 VAL S C 1
ATOM 3380 O O . VAL C 3 42 ? 96.359 -25.566 -16.487 1.00 90.41 120 VAL S O 1
ATOM 3384 N N . PHE C 3 43 ? 97.981 -26.743 -15.472 1.00 92.40 121 PHE S N 1
ATOM 3385 C CA . PHE C 3 43 ? 97.230 -27.991 -15.454 1.00 84.67 121 PHE S CA 1
ATOM 3386 C C . PHE C 3 43 ? 96.018 -27.855 -14.541 1.00 83.83 121 PHE S C 1
ATOM 3387 O O . PHE C 3 43 ? 94.991 -28.502 -14.753 1.00 82.35 121 PHE S O 1
ATOM 3395 N N . GLY C 3 44 ? 96.143 -26.999 -13.530 1.00 85.28 122 GLY S N 1
ATOM 3396 C CA . GLY C 3 44 ? 95.014 -26.641 -12.691 1.00 83.69 122 GLY S CA 1
ATOM 3397 C C . GLY C 3 44 ? 94.033 -25.732 -13.416 1.00 81.33 122 GLY S C 1
ATOM 3398 O O . GLY C 3 44 ? 92.833 -25.745 -13.129 1.00 79.80 122 GLY S O 1
ATOM 3399 N N . VAL C 3 45 ? 94.548 -24.930 -14.347 1.00 79.17 123 VAL S N 1
ATOM 3400 C CA . VAL C 3 45 ? 93.704 -24.111 -15.213 1.00 79.96 123 VAL S CA 1
ATOM 3401 C C . VAL C 3 45 ? 93.014 -25.005 -16.247 1.00 76.61 123 VAL S C 1
ATOM 3402 O O . VAL C 3 45 ? 91.848 -24.801 -16.582 1.00 74.31 123 VAL S O 1
ATOM 3406 N N . PHE C 3 46 ? 93.729 -26.013 -16.734 1.00 75.96 124 PHE S N 1
ATOM 3407 C CA . PHE C 3 46 ? 93.145 -26.954 -17.677 1.00 72.43 124 PHE S CA 1
ATOM 3408 C C . PHE C 3 46 ? 92.037 -27.785 -17.037 1.00 71.07 124 PHE S C 1
ATOM 3409 O O . PHE C 3 46 ? 91.060 -28.135 -17.700 1.00 65.41 124 PHE S O 1
ATOM 3417 N N . LEU C 3 47 ? 92.191 -28.111 -15.757 1.00 69.61 125 LEU S N 1
ATOM 3418 C CA . LEU C 3 47 ? 91.148 -28.848 -15.047 1.00 68.81 125 LEU S CA 1
ATOM 3419 C C . LEU C 3 47 ? 89.871 -28.017 -14.892 1.00 64.27 125 LEU S C 1
ATOM 3420 O O . LEU C 3 47 ? 88.770 -28.566 -14.882 1.00 61.98 125 LEU S O 1
ATOM 3425 N N . ILE C 3 48 ? 90.015 -26.698 -14.798 1.00 61.58 126 ILE S N 1
ATOM 3426 C CA . ILE C 3 48 ? 88.854 -25.817 -14.698 1.00 61.94 126 ILE S CA 1
ATOM 3427 C C . ILE C 3 48 ? 88.030 -25.809 -15.991 1.00 64.58 126 ILE S C 1
ATOM 3428 O O . ILE C 3 48 ? 86.803 -25.910 -15.948 1.00 64.24 126 ILE S O 1
ATOM 3433 N N . PHE C 3 49 ? 88.698 -25.690 -17.135 1.00 64.23 127 PHE S N 1
ATOM 3434 C CA . PHE C 3 49 ? 88.017 -25.817 -18.419 1.00 62.73 127 PHE S CA 1
ATOM 3435 C C . PHE C 3 49 ? 87.344 -27.179 -18.545 1.00 58.59 127 PHE S C 1
ATOM 3436 O O . PHE C 3 49 ? 86.202 -27.280 -18.993 1.00 55.97 127 PHE S O 1
ATOM 3444 N N . LEU C 3 50 ? 88.062 -28.223 -18.149 1.00 56.57 128 LEU S N 1
ATOM 3445 C CA . LEU C 3 50 ? 87.545 -29.576 -18.221 1.00 58.35 128 LEU S CA 1
ATOM 3446 C C . LEU C 3 50 ? 86.258 -29.687 -17.408 1.00 58.62 128 LEU S C 1
ATOM 3447 O O . LEU C 3 50 ? 85.264 -30.252 -17.860 1.00 56.17 128 LEU S O 1
ATOM 3452 N N . ASP C 3 51 ? 86.287 -29.121 -16.210 1.00 56.90 129 ASP S N 1
ATOM 3453 C CA . ASP C 3 51 ? 85.154 -29.183 -15.297 1.00 60.14 129 ASP S CA 1
ATOM 3454 C C . ASP C 3 51 ? 83.896 -28.539 -15.891 1.00 58.20 129 ASP S C 1
ATOM 3455 O O . ASP C 3 51 ? 82.798 -29.097 -15.806 1.00 56.55 129 ASP S O 1
ATOM 3460 N N . ILE C 3 52 ? 84.067 -27.369 -16.500 1.00 53.01 130 ILE S N 1
ATOM 3461 C CA . ILE C 3 52 ? 82.981 -26.688 -17.184 1.00 50.77 130 ILE S CA 1
ATOM 3462 C C . ILE C 3 52 ? 82.485 -27.475 -18.402 1.00 50.90 130 ILE S C 1
ATOM 3463 O O . ILE C 3 52 ? 81.278 -27.614 -18.599 1.00 51.55 130 ILE S O 1
ATOM 3468 N N . ILE C 3 53 ? 83.411 -27.993 -19.205 1.00 48.47 131 ILE S N 1
ATOM 3469 C CA . ILE C 3 53 ? 83.060 -28.776 -20.389 1.00 50.15 131 ILE S CA 1
ATOM 3470 C C . ILE C 3 53 ? 82.201 -29.978 -20.010 1.00 48.56 131 ILE S C 1
ATOM 3471 O O . ILE C 3 53 ? 81.152 -30.219 -20.607 1.00 48.25 131 ILE S O 1
ATOM 3476 N N . LEU C 3 54 ? 82.677 -30.724 -19.020 1.00 47.86 132 LEU S N 1
ATOM 3477 C CA . LEU C 3 54 ? 81.939 -31.793 -18.363 1.00 47.75 132 LEU S CA 1
ATOM 3478 C C . LEU C 3 54 ? 80.496 -31.410 -18.073 1.00 46.29 132 LEU S C 1
ATOM 3479 O O . LEU C 3 54 ? 79.556 -32.083 -18.496 1.00 46.94 132 LEU S O 1
ATOM 3484 N N . MET C 3 55 ? 80.348 -30.330 -17.315 1.00 45.07 133 MET S N 1
ATOM 3485 C CA . MET C 3 55 ? 79.051 -29.775 -16.950 1.00 47.57 133 MET S CA 1
ATOM 3486 C C . MET C 3 55 ? 78.142 -29.529 -18.155 1.00 46.21 133 MET S C 1
ATOM 3487 O O . MET C 3 55 ? 76.954 -29.833 -18.103 1.00 45.43 133 MET S O 1
ATOM 3492 N N . ILE C 3 56 ? 78.702 -28.990 -19.237 1.00 42.71 134 ILE S N 1
ATOM 3493 C CA . ILE C 3 56 ? 77.906 -28.695 -20.416 1.00 45.47 134 ILE S CA 1
ATOM 3494 C C . ILE C 3 56 ? 77.402 -29.993 -21.017 1.00 45.54 134 ILE S C 1
ATOM 3495 O O . ILE C 3 56 ? 76.214 -30.124 -21.317 1.00 47.43 134 ILE S O 1
ATOM 3500 N N . ILE C 3 57 ? 78.305 -30.952 -21.193 1.00 42.43 135 ILE S N 1
ATOM 3501 C CA . ILE C 3 57 ? 77.913 -32.256 -21.720 1.00 43.84 135 ILE S CA 1
ATOM 3502 C C . ILE C 3 57 ? 76.842 -32.890 -20.825 1.00 41.05 135 ILE S C 1
ATOM 3503 O O . ILE C 3 57 ? 75.782 -33.307 -21.302 1.00 41.49 135 ILE S O 1
ATOM 3508 N N . ASP C 3 58 ? 77.106 -32.922 -19.527 1.00 37.55 136 ASP S N 1
ATOM 3509 C CA . ASP C 3 58 ? 76.148 -33.448 -18.563 1.00 43.22 136 ASP S CA 1
ATOM 3510 C C . ASP C 3 58 ? 74.764 -32.808 -18.710 1.00 41.28 136 ASP S C 1
ATOM 3511 O O . ASP C 3 58 ? 73.751 -33.502 -18.669 1.00 43.10 136 ASP S O 1
ATOM 3516 N N . LEU C 3 59 ? 74.722 -31.495 -18.901 1.00 37.13 137 LEU S N 1
ATOM 3517 C CA . LEU C 3 59 ? 73.448 -30.788 -19.041 1.00 39.11 137 LEU S CA 1
ATOM 3518 C C . LEU C 3 59 ? 72.825 -30.907 -20.439 1.00 38.76 137 LEU S C 1
ATOM 3519 O O . LEU C 3 59 ? 71.675 -30.537 -20.640 1.00 42.82 137 LEU S O 1
ATOM 3524 N N . SER C 3 60 ? 73.573 -31.428 -21.402 1.00 37.71 138 SER S N 1
ATOM 3525 C CA . SER C 3 60 ? 73.090 -31.468 -22.779 1.00 38.18 138 SER S CA 1
ATOM 3526 C C . SER C 3 60 ? 72.643 -32.858 -23.223 1.00 42.67 138 SER S C 1
ATOM 3527 O O . SER C 3 60 ? 72.005 -32.992 -24.263 1.00 47.58 138 SER S O 1
ATOM 3530 N N . LEU C 3 61 ? 72.984 -33.893 -22.457 1.00 39.85 139 LEU S N 1
ATOM 3531 C CA . LEU C 3 61 ? 72.602 -35.246 -22.851 1.00 38.10 139 LEU S CA 1
ATOM 3532 C C . LEU C 3 61 ? 71.204 -35.566 -22.328 1.00 38.23 139 LEU S C 1
ATOM 3533 O O . LEU C 3 61 ? 70.968 -35.588 -21.118 1.00 40.15 139 LEU S O 1
ATOM 3538 N N . PRO C 3 62 ? 70.260 -35.810 -23.253 1.00 46.98 140 PRO S N 1
ATOM 3539 C CA . PRO C 3 62 ? 68.854 -36.034 -22.877 1.00 45.33 140 PRO S CA 1
ATOM 3540 C C . PRO C 3 62 ? 68.624 -37.415 -22.257 1.00 44.60 140 PRO S C 1
ATOM 3541 O O . PRO C 3 62 ? 69.117 -38.421 -22.774 1.00 40.83 140 PRO S O 1
ATOM 3545 N N . GLY C 3 63 ? 67.902 -37.449 -21.142 1.00 44.55 141 GLY S N 1
ATOM 3546 C CA . GLY C 3 63 ? 67.461 -38.697 -20.550 1.00 38.92 141 GLY S CA 1
ATOM 3547 C C . GLY C 3 63 ? 68.534 -39.736 -20.280 1.00 39.85 141 GLY S C 1
ATOM 3548 O O . GLY C 3 63 ? 68.322 -40.930 -20.519 1.00 38.02 141 GLY S O 1
ATOM 3549 N N . LYS C 3 64 ? 69.679 -39.299 -19.768 1.00 36.44 142 LYS S N 1
ATOM 3550 C CA . LYS C 3 64 ? 70.724 -40.245 -19.403 1.00 36.23 142 LYS S CA 1
ATOM 3551 C C . LYS C 3 64 ? 70.316 -41.070 -18.177 1.00 35.75 142 LYS S C 1
ATOM 3552 O O . LYS C 3 64 ? 69.618 -40.585 -17.294 1.00 40.26 142 LYS S O 1
ATOM 3558 N N . SER C 3 65 ? 70.734 -42.331 -18.151 1.00 34.86 143 SER S N 1
ATOM 3559 C CA . SER C 3 65 ? 70.374 -43.255 -17.084 1.00 37.70 143 SER S CA 1
ATOM 3560 C C . SER C 3 65 ? 71.035 -42.845 -15.775 1.00 40.09 143 SER S C 1
ATOM 3561 O O . SER C 3 65 ? 71.846 -41.919 -15.745 1.00 41.11 143 SER S O 1
ATOM 3564 N N . GLU C 3 66 ? 70.705 -43.544 -14.696 1.00 38.26 144 GLU S N 1
ATOM 3565 C CA . GLU C 3 66 ? 71.311 -43.234 -13.400 1.00 45.10 144 GLU S CA 1
ATOM 3566 C C . GLU C 3 66 ? 72.760 -43.661 -13.425 1.00 42.94 144 GLU S C 1
ATOM 3567 O O . GLU C 3 66 ? 73.627 -42.936 -12.939 1.00 39.80 144 GLU S O 1
ATOM 3573 N N . SER C 3 67 ? 73.013 -44.820 -14.037 1.00 41.75 145 SER S N 1
ATOM 3574 C CA . SER C 3 67 ? 74.371 -45.298 -14.273 1.00 40.60 145 SER S CA 1
ATOM 3575 C C . SER C 3 67 ? 75.245 -44.230 -14.962 1.00 47.50 145 SER S C 1
ATOM 3576 O O . SER C 3 67 ? 76.322 -43.894 -14.465 1.00 49.44 145 SER S O 1
ATOM 3579 N N . SER C 3 68 ? 74.772 -43.685 -16.085 1.00 41.37 146 SER S N 1
ATOM 3580 C CA . SER C 3 68 ? 75.489 -42.607 -16.780 1.00 44.47 146 SER S CA 1
ATOM 3581 C C . SER C 3 68 ? 75.631 -41.364 -15.907 1.00 41.68 146 SER S C 1
ATOM 3582 O O . SER C 3 68 ? 76.701 -40.759 -15.845 1.00 41.74 146 SER S O 1
ATOM 3585 N N . GLN C 3 69 ? 74.536 -40.973 -15.263 1.00 36.36 147 GLN S N 1
ATOM 3586 C CA . GLN C 3 69 ? 74.542 -39.822 -14.371 1.00 43.88 147 GLN S CA 1
ATOM 3587 C C . GLN C 3 69 ? 75.578 -39.990 -13.264 1.00 42.28 147 GLN S C 1
ATOM 3588 O O . GLN C 3 69 ? 76.294 -39.041 -12.948 1.00 42.39 147 GLN S O 1
ATOM 3594 N N . SER C 3 70 ? 75.674 -41.197 -12.704 1.00 34.48 148 SER S N 1
ATOM 3595 C CA . SER C 3 70 ? 76.669 -41.490 -11.671 1.00 43.90 148 SER S CA 1
ATOM 3596 C C . SER C 3 70 ? 78.070 -41.282 -12.210 1.00 44.90 148 SER S C 1
ATOM 3597 O O . SER C 3 70 ? 78.980 -40.851 -11.497 1.00 39.95 148 SER S O 1
ATOM 3600 N N . PHE C 3 71 ? 78.238 -41.579 -13.487 1.00 48.21 149 PHE S N 1
ATOM 3601 C CA . PHE C 3 71 ? 79.540 -41.436 -14.100 1.00 47.06 149 PHE S CA 1
ATOM 3602 C C . PHE C 3 71 ? 79.909 -39.958 -14.246 1.00 43.44 149 PHE S C 1
ATOM 3603 O O . PHE C 3 71 ? 81.023 -39.561 -13.905 1.00 46.27 149 PHE S O 1
ATOM 3611 N N . TYR C 3 72 ? 78.979 -39.139 -14.730 1.00 38.77 150 TYR S N 1
ATOM 3612 C CA . TYR C 3 72 ? 79.247 -37.702 -14.867 1.00 43.32 150 TYR S CA 1
ATOM 3613 C C . TYR C 3 72 ? 79.333 -37.010 -13.497 1.00 43.98 150 TYR S C 1
ATOM 3614 O O . TYR C 3 72 ? 80.102 -36.057 -13.321 1.00 39.34 150 TYR S O 1
ATOM 3623 N N . ASP C 3 73 ? 78.529 -37.483 -12.544 1.00 37.06 151 ASP S N 1
ATOM 3624 C CA . ASP C 3 73 ? 78.601 -37.003 -11.163 1.00 42.50 151 ASP S CA 1
ATOM 3625 C C . ASP C 3 73 ? 79.947 -37.359 -10.536 1.00 41.47 151 ASP S C 1
ATOM 3626 O O . ASP C 3 73 ? 80.548 -36.539 -9.850 1.00 39.18 151 ASP S O 1
ATOM 3631 N N . GLY C 3 74 ? 80.417 -38.579 -10.795 1.00 39.32 152 GLY S N 1
ATOM 3632 C CA . GLY C 3 74 ? 81.721 -39.009 -10.328 1.00 42.26 152 GLY S CA 1
ATOM 3633 C C . GLY C 3 74 ? 82.850 -38.116 -10.813 1.00 45.88 152 GLY S C 1
ATOM 3634 O O . GLY C 3 74 ? 83.741 -37.740 -10.035 1.00 47.76 152 GLY S O 1
ATOM 3635 N N . MET C 3 75 ? 82.808 -37.764 -12.096 1.00 43.46 153 MET S N 1
ATOM 3636 C CA . MET C 3 75 ? 83.873 -36.974 -12.707 1.00 47.24 153 MET S CA 1
ATOM 3637 C C . MET C 3 75 ? 83.860 -35.548 -12.165 1.00 47.95 153 MET S C 1
ATOM 3638 O O . MET C 3 75 ? 84.898 -34.908 -12.075 1.00 54.09 153 MET S O 1
ATOM 3643 N N . ALA C 3 76 ? 82.680 -35.049 -11.809 1.00 44.94 154 ALA S N 1
ATOM 3644 C CA . ALA C 3 76 ? 82.579 -33.708 -11.242 1.00 47.71 154 ALA S CA 1
ATOM 3645 C C . ALA C 3 76 ? 83.135 -33.706 -9.826 1.00 49.20 154 ALA S C 1
ATOM 3646 O O . ALA C 3 76 ? 83.767 -32.741 -9.413 1.00 51.22 154 ALA S O 1
ATOM 3648 N N . LEU C 3 77 ? 82.901 -34.790 -9.088 1.00 42.37 155 LEU S N 1
ATOM 3649 C CA . LEU C 3 77 ? 83.390 -34.895 -7.717 1.00 46.33 155 LEU S CA 1
ATOM 3650 C C . LEU C 3 77 ? 84.908 -35.097 -7.674 1.00 52.74 155 LEU S C 1
ATOM 3651 O O . LEU C 3 77 ? 85.600 -34.456 -6.875 1.00 47.62 155 LEU S O 1
ATOM 3656 N N . ALA C 3 78 ? 85.411 -35.985 -8.531 1.00 45.97 156 ALA S N 1
ATOM 3657 C CA . ALA C 3 78 ? 86.852 -36.137 -8.738 1.00 49.54 156 ALA S CA 1
ATOM 3658 C C . ALA C 3 78 ? 87.545 -34.781 -8.874 1.00 54.33 156 ALA S C 1
ATOM 3659 O O . ALA C 3 78 ? 88.454 -34.457 -8.110 1.00 57.53 156 ALA S O 1
ATOM 3661 N N . LEU C 3 79 ? 87.104 -33.986 -9.841 1.00 49.39 157 LEU S N 1
ATOM 3662 C CA . LEU C 3 79 ? 87.683 -32.668 -10.053 1.00 52.29 157 LEU S CA 1
ATOM 3663 C C . LEU C 3 79 ? 87.529 -31.768 -8.830 1.00 56.27 157 LEU S C 1
ATOM 3664 O O . LEU C 3 79 ? 88.490 -31.135 -8.398 1.00 63.37 157 LEU S O 1
ATOM 3669 N N . SER C 3 80 ? 86.324 -31.716 -8.274 1.00 52.27 158 SER S N 1
ATOM 3670 C CA . SER C 3 80 ? 86.043 -30.868 -7.118 1.00 55.33 158 SER S CA 1
ATOM 3671 C C . SER C 3 80 ? 86.961 -31.198 -5.941 1.00 57.91 158 SER S C 1
ATOM 3672 O O . SER C 3 80 ? 87.393 -30.306 -5.209 1.00 56.32 158 SER S O 1
ATOM 3675 N N . CYS C 3 81 ? 87.253 -32.486 -5.776 1.00 52.49 159 CYS S N 1
ATOM 3676 C CA . CYS C 3 81 ? 88.159 -32.956 -4.738 1.00 55.61 159 CYS S CA 1
ATOM 3677 C C . CYS C 3 81 ? 89.586 -32.475 -4.969 1.00 62.82 159 CYS S C 1
ATOM 3678 O O . CYS C 3 81 ? 90.275 -32.090 -4.021 1.00 59.98 159 CYS S O 1
ATOM 3681 N N . TYR C 3 82 ? 90.023 -32.502 -6.227 1.00 58.95 160 TYR S N 1
ATOM 3682 C CA . TYR C 3 82 ? 91.341 -31.990 -6.591 1.00 61.28 160 TYR S CA 1
ATOM 3683 C C . TYR C 3 82 ? 91.513 -30.537 -6.159 1.00 62.65 160 TYR S C 1
ATOM 3684 O O . TYR C 3 82 ? 92.489 -30.193 -5.497 1.00 69.20 160 TYR S O 1
ATOM 3693 N N . PHE C 3 83 ? 90.564 -29.688 -6.539 1.00 57.83 161 PHE S N 1
ATOM 3694 C CA . PHE C 3 83 ? 90.631 -28.268 -6.204 1.00 61.64 161 PHE S CA 1
ATOM 3695 C C . PHE C 3 83 ? 90.573 -28.043 -4.694 1.00 62.51 161 PHE S C 1
ATOM 3696 O O . PHE C 3 83 ? 90.979 -26.995 -4.198 1.00 61.09 161 PHE S O 1
ATOM 3704 N N . MET C 3 84 ? 90.049 -29.030 -3.974 1.00 64.79 162 MET S N 1
ATOM 3705 C CA . MET C 3 84 ? 89.930 -28.961 -2.524 1.00 66.78 162 MET S CA 1
ATOM 3706 C C . MET C 3 84 ? 91.302 -29.203 -1.898 1.00 69.39 162 MET S C 1
ATOM 3707 O O . MET C 3 84 ? 91.663 -28.579 -0.897 1.00 66.46 162 MET S O 1
ATOM 3712 N N . LEU C 3 85 ? 92.066 -30.105 -2.511 1.00 66.82 163 LEU S N 1
ATOM 3713 C CA . LEU C 3 85 ? 93.421 -30.396 -2.062 1.00 72.54 163 LEU S CA 1
ATOM 3714 C C . LEU C 3 85 ? 94.371 -29.260 -2.422 1.00 71.90 163 LEU S C 1
ATOM 3715 O O . LEU C 3 85 ? 95.112 -28.769 -1.570 1.00 72.98 163 LEU S O 1
ATOM 3720 N N . ASP C 3 86 ? 94.335 -28.847 -3.684 1.00 69.09 164 ASP S N 1
ATOM 3721 C CA . ASP C 3 86 ? 95.077 -27.686 -4.153 1.00 71.66 164 ASP S CA 1
ATOM 3722 C C . ASP C 3 86 ? 94.902 -26.510 -3.192 1.00 77.55 164 ASP S C 1
ATOM 3723 O O . ASP C 3 86 ? 95.873 -25.837 -2.847 1.00 88.05 164 ASP S O 1
ATOM 3728 N N . LEU C 3 87 ? 93.665 -26.284 -2.750 1.00 71.23 165 LEU S N 1
ATOM 3729 C CA . LEU C 3 87 ? 93.357 -25.215 -1.801 1.00 72.20 165 LEU S CA 1
ATOM 3730 C C . LEU C 3 87 ? 93.979 -25.459 -0.430 1.00 81.22 165 LEU S C 1
ATOM 3731 O O . LEU C 3 87 ? 94.556 -24.547 0.164 1.00 89.73 165 LEU S O 1
ATOM 3736 N N . GLY C 3 88 ? 93.852 -26.685 0.074 1.00 77.78 166 GLY S N 1
ATOM 3737 C CA . GLY C 3 88 ? 94.398 -27.048 1.372 1.00 76.54 166 GLY S CA 1
ATOM 3738 C C . GLY C 3 88 ? 95.919 -27.012 1.458 1.00 86.35 166 GLY S C 1
ATOM 3739 O O . GLY C 3 88 ? 96.487 -27.162 2.540 1.00 91.45 166 GLY S O 1
ATOM 3740 N N . LEU C 3 89 ? 96.582 -26.817 0.322 1.00 85.47 167 LEU S N 1
ATOM 3741 C CA . LEU C 3 89 ? 98.031 -26.679 0.301 1.00 87.49 167 LEU S CA 1
ATOM 3742 C C . LEU C 3 89 ? 98.436 -25.213 0.180 1.00 94.20 167 LEU S C 1
ATOM 3743 O O . LEU C 3 89 ? 99.283 -24.744 0.932 1.00 97.39 167 LEU S O 1
ATOM 3748 N N . ARG C 3 90 ? 97.821 -24.486 -0.753 1.00 92.45 168 ARG S N 1
ATOM 3749 C CA . ARG C 3 90 ? 98.032 -23.040 -0.860 1.00 93.47 168 ARG S CA 1
ATOM 3750 C C . ARG C 3 90 ? 97.650 -22.327 0.448 1.00 100.70 168 ARG S C 1
ATOM 3751 O O . ARG C 3 90 ? 98.034 -21.180 0.677 1.00 107.58 168 ARG S O 1
ATOM 3759 N N . ILE C 3 91 ? 96.884 -23.013 1.292 1.00 94.36 169 ILE S N 1
ATOM 3760 C CA . ILE C 3 91 ? 96.611 -22.552 2.649 1.00 97.48 169 ILE S CA 1
ATOM 3761 C C . ILE C 3 91 ? 97.722 -23.058 3.572 1.00 100.22 169 ILE S C 1
ATOM 3762 O O . ILE C 3 91 ? 98.099 -22.397 4.540 1.00 101.79 169 ILE S O 1
ATOM 3767 N N . PHE C 3 92 ? 98.264 -24.225 3.247 1.00 100.03 170 PHE S N 1
ATOM 3768 C CA . PHE C 3 92 ? 99.348 -24.804 4.032 1.00 100.86 170 PHE S CA 1
ATOM 3769 C C . PHE C 3 92 ? 100.720 -24.261 3.622 1.00 101.02 170 PHE S C 1
ATOM 3770 O O . PHE C 3 92 ? 101.633 -24.212 4.437 1.00 104.37 170 PHE S O 1
ATOM 3778 N N . ALA C 3 93 ? 100.853 -23.843 2.365 1.00 102.79 171 ALA S N 1
ATOM 3779 C CA . ALA C 3 93 ? 102.149 -23.434 1.811 1.00 104.98 171 ALA S CA 1
ATOM 3780 C C . ALA C 3 93 ? 102.553 -21.989 2.119 1.00 111.34 171 ALA S C 1
ATOM 3781 O O . ALA C 3 93 ? 103.728 -21.636 1.998 1.00 115.86 171 ALA S O 1
ATOM 3783 N N . TYR C 3 94 ? 101.586 -21.150 2.485 1.00 111.00 172 TYR S N 1
ATOM 3784 C CA . TYR C 3 94 ? 101.884 -19.775 2.884 1.00 109.51 172 TYR S CA 1
ATOM 3785 C C . TYR C 3 94 ? 101.428 -19.583 4.313 1.00 106.45 172 TYR S C 1
ATOM 3786 O O . TYR C 3 94 ? 101.530 -18.489 4.869 1.00 107.40 172 TYR S O 1
ATOM 3795 N N . GLY C 3 95 ? 100.910 -20.655 4.902 1.00 102.53 173 GLY S N 1
ATOM 3796 C CA . GLY C 3 95 ? 100.334 -20.587 6.230 1.00 102.51 173 GLY S CA 1
ATOM 3797 C C . GLY C 3 95 ? 99.001 -19.866 6.209 1.00 103.83 173 GLY S C 1
ATOM 3798 O O . GLY C 3 95 ? 98.791 -18.962 5.393 1.00 102.97 173 GLY S O 1
ATOM 3799 N N . PRO C 3 96 ? 98.087 -20.270 7.105 1.00 103.56 174 PRO S N 1
ATOM 3800 C CA . PRO C 3 96 ? 96.738 -19.701 7.221 1.00 110.22 174 PRO S CA 1
ATOM 3801 C C . PRO C 3 96 ? 96.731 -18.169 7.277 1.00 115.43 174 PRO S C 1
ATOM 3802 O O . PRO C 3 96 ? 96.225 -17.531 6.347 1.00 112.68 174 PRO S O 1
ATOM 3806 N N . LYS C 3 97 ? 97.292 -17.611 8.351 1.00 115.11 175 LYS S N 1
ATOM 3807 C CA . LYS C 3 97 ? 97.369 -16.164 8.578 1.00 112.91 175 LYS S CA 1
ATOM 3808 C C . LYS C 3 97 ? 97.701 -15.328 7.334 1.00 112.04 175 LYS S C 1
ATOM 3809 O O . LYS C 3 97 ? 97.082 -14.289 7.088 1.00 109.38 175 LYS S O 1
ATOM 3815 N N . ASN C 3 98 ? 98.678 -15.794 6.560 1.00 109.47 176 ASN S N 1
ATOM 3816 C CA . ASN C 3 98 ? 99.205 -15.048 5.419 1.00 110.41 176 ASN S CA 1
ATOM 3817 C C . ASN C 3 98 ? 98.358 -15.150 4.142 1.00 112.85 176 ASN S C 1
ATOM 3818 O O . ASN C 3 98 ? 98.248 -14.182 3.384 1.00 110.37 176 ASN S O 1
ATOM 3823 N N . PHE C 3 99 ? 97.861 -16.356 3.878 1.00 113.76 177 PHE S N 1
ATOM 3824 C CA . PHE C 3 99 ? 96.966 -16.638 2.757 1.00 112.23 177 PHE S CA 1
ATOM 3825 C C . PHE C 3 99 ? 95.621 -15.933 2.895 1.00 111.62 177 PHE S C 1
ATOM 3826 O O . PHE C 3 99 ? 95.049 -15.452 1.917 1.00 110.51 177 PHE S O 1
ATOM 3834 N N . PHE C 3 100 ? 95.124 -15.892 4.126 1.00 109.32 178 PHE S N 1
ATOM 3835 C CA . PHE C 3 100 ? 93.786 -15.400 4.432 1.00 109.08 178 PHE S CA 1
ATOM 3836 C C . PHE C 3 100 ? 93.597 -13.937 4.052 1.00 110.99 178 PHE S C 1
ATOM 3837 O O . PHE C 3 100 ? 92.520 -13.536 3.610 1.00 106.98 178 PHE S O 1
ATOM 3845 N N . THR C 3 101 ? 94.642 -13.141 4.237 1.00 114.95 179 THR S N 1
ATOM 3846 C CA . THR C 3 101 ? 94.541 -11.697 4.078 1.00 117.92 179 THR S CA 1
ATOM 3847 C C . THR C 3 101 ? 94.124 -11.268 2.672 1.00 118.22 179 THR S C 1
ATOM 3848 O O . THR C 3 101 ? 93.334 -10.336 2.524 1.00 115.47 179 THR S O 1
ATOM 3852 N N . ASN C 3 102 ? 94.643 -11.928 1.640 1.00 117.89 180 ASN S N 1
ATOM 3853 C CA . ASN C 3 102 ? 94.299 -11.517 0.275 1.00 115.42 180 ASN S CA 1
ATOM 3854 C C . ASN C 3 102 ? 92.889 -11.954 -0.134 1.00 112.07 180 ASN S C 1
ATOM 3855 O O . ASN C 3 102 ? 92.614 -13.152 -0.253 1.00 109.60 180 ASN S O 1
ATOM 3860 N N . PRO C 3 103 ? 91.991 -10.972 -0.337 1.00 112.22 181 PRO S N 1
ATOM 3861 C CA . PRO C 3 103 ? 90.608 -11.179 -0.790 1.00 110.31 181 PRO S CA 1
ATOM 3862 C C . PRO C 3 103 ? 90.534 -11.987 -2.084 1.00 103.97 181 PRO S C 1
ATOM 3863 O O . PRO C 3 103 ? 89.737 -12.918 -2.176 1.00 102.00 181 PRO S O 1
ATOM 3867 N N . TRP C 3 104 ? 91.371 -11.644 -3.059 1.00 107.88 182 TRP S N 1
ATOM 3868 C CA . TRP C 3 104 ? 91.426 -12.363 -4.332 1.00 108.78 182 TRP S CA 1
ATOM 3869 C C . TRP C 3 104 ? 91.830 -13.834 -4.181 1.00 106.16 182 TRP S C 1
ATOM 3870 O O . TRP C 3 104 ? 91.940 -14.559 -5.169 1.00 104.80 182 TRP S O 1
ATOM 3881 N N . GLU C 3 105 ? 92.049 -14.263 -2.941 1.00 103.76 183 GLU S N 1
ATOM 3882 C CA . GLU C 3 105 ? 92.407 -15.643 -2.634 1.00 102.70 183 GLU S CA 1
ATOM 3883 C C . GLU C 3 105 ? 91.350 -16.308 -1.754 1.00 97.18 183 GLU S C 1
ATOM 3884 O O . GLU C 3 105 ? 90.937 -17.441 -2.017 1.00 93.29 183 GLU S O 1
ATOM 3890 N N . VAL C 3 106 ? 90.930 -15.600 -0.706 1.00 95.95 184 VAL S N 1
ATOM 3891 C CA . VAL C 3 106 ? 89.830 -16.043 0.146 1.00 92.59 184 VAL S CA 1
ATOM 3892 C C . VAL C 3 106 ? 88.561 -16.251 -0.683 1.00 88.95 184 VAL S C 1
ATOM 3893 O O . VAL C 3 106 ? 87.815 -17.209 -0.457 1.00 82.85 184 VAL S O 1
ATOM 3897 N N . ALA C 3 107 ? 88.336 -15.351 -1.643 1.00 91.38 185 ALA S N 1
ATOM 3898 C CA . ALA C 3 107 ? 87.252 -15.487 -2.613 1.00 83.45 185 ALA S CA 1
ATOM 3899 C C . ALA C 3 107 ? 87.323 -16.844 -3.297 1.00 79.54 185 ALA S C 1
ATOM 3900 O O . ALA C 3 107 ? 86.429 -17.678 -3.133 1.00 77.57 185 ALA S O 1
ATOM 3902 N N . ASP C 3 108 ? 88.400 -17.055 -4.050 1.00 77.61 186 ASP S N 1
ATOM 3903 C CA . ASP C 3 108 ? 88.633 -18.299 -4.774 1.00 72.29 186 ASP S CA 1
ATOM 3904 C C . ASP C 3 108 ? 88.491 -19.548 -3.906 1.00 70.84 186 ASP S C 1
ATOM 3905 O O . ASP C 3 108 ? 88.004 -20.575 -4.372 1.00 68.99 186 ASP S O 1
ATOM 3910 N N . GLY C 3 109 ? 88.924 -19.460 -2.651 1.00 72.69 187 GLY S N 1
ATOM 3911 C CA . GLY C 3 109 ? 88.866 -20.594 -1.745 1.00 70.30 187 GLY S CA 1
ATOM 3912 C C . GLY C 3 109 ? 87.464 -20.860 -1.228 1.00 68.66 187 GLY S C 1
ATOM 3913 O O . GLY C 3 109 ? 87.024 -22.011 -1.152 1.00 67.93 187 GLY S O 1
ATOM 3914 N N . LEU C 3 110 ? 86.772 -19.791 -0.853 1.00 66.73 188 LEU S N 1
ATOM 3915 C CA . LEU C 3 110 ? 85.364 -19.866 -0.493 1.00 69.99 188 LEU S CA 1
ATOM 3916 C C . LEU C 3 110 ? 84.582 -20.546 -1.615 1.00 68.35 188 LEU S C 1
ATOM 3917 O O . LEU C 3 110 ? 83.889 -21.547 -1.400 1.00 61.29 188 LEU S O 1
ATOM 3922 N N . ILE C 3 111 ? 84.719 -19.979 -2.811 1.00 65.63 189 ILE S N 1
ATOM 3923 C CA . ILE C 3 111 ? 84.161 -20.525 -4.040 1.00 60.94 189 ILE S CA 1
ATOM 3924 C C . ILE C 3 111 ? 84.445 -22.022 -4.217 1.00 60.01 189 ILE S C 1
ATOM 3925 O O . ILE C 3 111 ? 83.538 -22.796 -4.521 1.00 59.51 189 ILE S O 1
ATOM 3930 N N . ILE C 3 112 ? 85.693 -22.432 -4.017 1.00 62.99 190 ILE S N 1
ATOM 3931 C CA . ILE C 3 112 ? 86.050 -23.842 -4.133 1.00 59.76 190 ILE S CA 1
ATOM 3932 C C . ILE C 3 112 ? 85.261 -24.679 -3.125 1.00 59.68 190 ILE S C 1
ATOM 3933 O O . ILE C 3 112 ? 84.730 -25.736 -3.469 1.00 60.17 190 ILE S O 1
ATOM 3938 N N . VAL C 3 113 ? 85.164 -24.189 -1.891 1.00 59.91 191 VAL S N 1
ATOM 3939 C CA . VAL C 3 113 ? 84.478 -24.920 -0.831 1.00 57.69 191 VAL S CA 1
ATOM 3940 C C . VAL C 3 113 ? 82.977 -25.055 -1.103 1.00 55.32 191 VAL S C 1
ATOM 3941 O O . VAL C 3 113 ? 82.444 -26.172 -1.123 1.00 53.57 191 VAL S O 1
ATOM 3945 N N . VAL C 3 114 ? 82.309 -23.918 -1.303 1.00 55.88 192 VAL S N 1
ATOM 3946 C CA . VAL C 3 114 ? 80.888 -23.883 -1.645 1.00 55.13 192 VAL S CA 1
ATOM 3947 C C . VAL C 3 114 ? 80.545 -24.848 -2.781 1.00 51.82 192 VAL S C 1
ATOM 3948 O O . VAL C 3 114 ? 79.626 -25.659 -2.653 1.00 53.16 192 VAL S O 1
ATOM 3952 N N . THR C 3 115 ? 81.304 -24.768 -3.871 1.00 50.55 193 THR S N 1
ATOM 3953 C CA . THR C 3 115 ? 81.168 -25.682 -5.005 1.00 52.26 193 THR S CA 1
ATOM 3954 C C . THR C 3 115 ? 81.359 -27.152 -4.606 1.00 50.64 193 THR S C 1
ATOM 3955 O O . THR C 3 115 ? 80.732 -28.056 -5.169 1.00 49.26 193 THR S O 1
ATOM 3959 N N . PHE C 3 116 ? 82.229 -27.393 -3.637 1.00 49.37 194 PHE S N 1
ATOM 3960 C CA . PHE C 3 116 ? 82.538 -28.760 -3.241 1.00 49.19 194 PHE S CA 1
ATOM 3961 C C . PHE C 3 116 ? 81.405 -29.315 -2.378 1.00 44.50 194 PHE S C 1
ATOM 3962 O O . PHE C 3 116 ? 80.955 -30.437 -2.587 1.00 43.37 194 PHE S O 1
ATOM 3970 N N . VAL C 3 117 ? 80.940 -28.520 -1.422 1.00 43.85 195 VAL S N 1
ATOM 3971 C CA . VAL C 3 117 ? 79.796 -28.905 -0.600 1.00 47.60 195 VAL S CA 1
ATOM 3972 C C . VAL C 3 117 ? 78.550 -29.225 -1.449 1.00 51.28 195 VAL S C 1
ATOM 3973 O O . VAL C 3 117 ? 77.905 -30.260 -1.245 1.00 47.57 195 VAL S O 1
ATOM 3977 N N . VAL C 3 118 ? 78.223 -28.357 -2.407 1.00 46.47 196 VAL S N 1
ATOM 3978 C CA . VAL C 3 118 ? 77.097 -28.624 -3.291 1.00 46.93 196 VAL S CA 1
ATOM 3979 C C . VAL C 3 118 ? 77.291 -29.949 -4.041 1.00 49.80 196 VAL S C 1
ATOM 3980 O O . VAL C 3 118 ? 76.394 -30.799 -4.068 1.00 46.43 196 VAL S O 1
ATOM 3984 N N . THR C 3 119 ? 78.481 -30.132 -4.608 1.00 45.37 197 THR S N 1
ATOM 3985 C CA . THR C 3 119 ? 78.802 -31.316 -5.402 1.00 45.56 197 THR S CA 1
ATOM 3986 C C . THR C 3 119 ? 78.802 -32.611 -4.572 1.00 51.38 197 THR S C 1
ATOM 3987 O O . THR C 3 119 ? 78.354 -33.666 -5.043 1.00 48.66 197 THR S O 1
ATOM 3991 N N . ILE C 3 120 ? 79.294 -32.530 -3.338 1.00 47.04 198 ILE S N 1
ATOM 3992 C CA . ILE C 3 120 ? 79.362 -33.709 -2.482 1.00 49.99 198 ILE S CA 1
ATOM 3993 C C . ILE C 3 120 ? 77.951 -34.234 -2.159 1.00 50.14 198 ILE S C 1
ATOM 3994 O O . ILE C 3 120 ? 77.716 -35.445 -2.186 1.00 48.66 198 ILE S O 1
ATOM 3999 N N . PHE C 3 121 ? 77.014 -33.322 -1.893 1.00 47.20 199 PHE S N 1
ATOM 4000 C CA . PHE C 3 121 ? 75.639 -33.703 -1.573 1.00 48.52 199 PHE S CA 1
ATOM 4001 C C . PHE C 3 121 ? 74.899 -34.185 -2.807 1.00 49.13 199 PHE S C 1
ATOM 4002 O O . PHE C 3 121 ? 74.129 -35.134 -2.756 1.00 49.72 199 PHE S O 1
ATOM 4010 N N . TYR C 3 122 ? 75.140 -33.502 -3.914 1.00 50.24 200 TYR S N 1
ATOM 4011 C CA . TYR C 3 122 ? 74.575 -33.857 -5.205 1.00 54.11 200 TYR S CA 1
ATOM 4012 C C . TYR C 3 122 ? 74.938 -35.287 -5.602 1.00 55.64 200 TYR S C 1
ATOM 4013 O O . TYR C 3 122 ? 74.090 -36.043 -6.085 1.00 58.34 200 TYR S O 1
ATOM 4022 N N . THR C 3 123 ? 76.205 -35.646 -5.391 1.00 53.43 201 THR S N 1
ATOM 4023 C CA . THR C 3 123 ? 76.775 -36.886 -5.929 1.00 52.13 201 THR S CA 1
ATOM 4024 C C . THR C 3 123 ? 76.926 -38.021 -4.905 1.00 56.85 201 THR S C 1
ATOM 4025 O O . THR C 3 123 ? 76.905 -39.200 -5.273 1.00 57.80 201 THR S O 1
ATOM 4029 N N . VAL C 3 124 ? 77.106 -37.678 -3.631 1.00 51.77 202 VAL S N 1
ATOM 4030 C CA . VAL C 3 124 ? 77.364 -38.702 -2.619 1.00 51.79 202 VAL S CA 1
ATOM 4031 C C . VAL C 3 124 ? 76.401 -38.694 -1.438 1.00 55.54 202 VAL S C 1
ATOM 4032 O O . VAL C 3 124 ? 75.863 -39.739 -1.075 1.00 63.18 202 VAL S O 1
ATOM 4036 N N . LEU C 3 125 ? 76.182 -37.524 -0.844 1.00 50.34 203 LEU S N 1
ATOM 4037 C CA . LEU C 3 125 ? 75.398 -37.433 0.388 1.00 53.53 203 LEU S CA 1
ATOM 4038 C C . LEU C 3 125 ? 73.905 -37.073 0.225 1.00 53.72 203 LEU S C 1
ATOM 4039 O O . LEU C 3 125 ? 73.289 -36.607 1.176 1.00 49.92 203 LEU S O 1
ATOM 4044 N N . ASP C 3 126 ? 73.316 -37.300 -0.949 1.00 53.51 204 ASP S N 1
ATOM 4045 C CA . ASP C 3 126 ? 71.937 -36.855 -1.179 1.00 53.70 204 ASP S CA 1
ATOM 4046 C C . ASP C 3 126 ? 70.892 -37.492 -0.268 1.00 56.03 204 ASP S C 1
ATOM 4047 O O . ASP C 3 126 ? 69.875 -36.862 0.016 1.00 59.76 204 ASP S O 1
ATOM 4052 N N . GLU C 3 127 ? 71.115 -38.715 0.206 1.00 48.89 205 GLU S N 1
ATOM 4053 C CA . GLU C 3 127 ? 70.151 -39.296 1.154 1.00 60.73 205 GLU S CA 1
ATOM 4054 C C . GLU C 3 127 ? 70.059 -38.483 2.463 1.00 58.90 205 GLU S C 1
ATOM 4055 O O . GLU C 3 127 ? 69.081 -38.577 3.209 1.00 57.87 205 GLU S O 1
ATOM 4061 N N . TYR C 3 128 ? 71.067 -37.658 2.719 1.00 53.70 206 TYR S N 1
ATOM 4062 C CA . TYR C 3 128 ? 71.171 -36.973 3.994 1.00 54.79 206 TYR S CA 1
ATOM 4063 C C . TYR C 3 128 ? 70.995 -35.471 3.852 1.00 56.63 206 TYR S C 1
ATOM 4064 O O . TYR C 3 128 ? 71.270 -34.726 4.799 1.00 59.86 206 TYR S O 1
ATOM 4073 N N . VAL C 3 129 ? 70.522 -35.024 2.686 1.00 49.59 207 VAL S N 1
ATOM 4074 C CA . VAL C 3 129 ? 70.373 -33.585 2.429 1.00 49.52 207 VAL S CA 1
ATOM 4075 C C . VAL C 3 129 ? 69.279 -32.898 3.283 1.00 51.17 207 VAL S C 1
ATOM 4076 O O . VAL C 3 129 ? 69.446 -31.746 3.710 1.00 49.16 207 VAL S O 1
ATOM 4080 N N . GLN C 3 130 ? 68.184 -33.612 3.556 1.00 51.36 208 GLN S N 1
ATOM 4081 C CA . GLN C 3 130 ? 67.128 -33.095 4.439 1.00 49.37 208 GLN S CA 1
ATOM 4082 C C . GLN C 3 130 ? 67.639 -32.745 5.838 1.00 52.58 208 GLN S C 1
ATOM 4083 O O . GLN C 3 130 ? 67.121 -31.823 6.473 1.00 54.70 208 GLN S O 1
ATOM 4089 N N . GLU C 3 131 ? 68.652 -33.464 6.317 1.00 51.28 209 GLU S N 1
ATOM 4090 C CA . GLU C 3 131 ? 69.190 -33.200 7.655 1.00 53.54 209 GLU S CA 1
ATOM 4091 C C . GLU C 3 131 ? 69.946 -31.878 7.734 1.00 56.27 209 GLU S C 1
ATOM 4092 O O . GLU C 3 131 ? 70.260 -31.399 8.831 1.00 57.29 209 GLU S O 1
ATOM 4098 N N . THR C 3 132 ? 70.249 -31.294 6.576 1.00 50.48 210 THR S N 1
ATOM 4099 C CA . THR C 3 132 ? 70.801 -29.946 6.558 1.00 49.37 210 THR S CA 1
ATOM 4100 C C . THR C 3 132 ? 69.698 -28.932 6.791 1.00 47.73 210 THR S C 1
ATOM 4101 O O . THR C 3 132 ? 69.969 -27.791 7.129 1.00 53.20 210 THR S O 1
ATOM 4105 N N . GLY C 3 133 ? 68.453 -29.345 6.581 1.00 46.50 211 GLY S N 1
ATOM 4106 C CA . GLY C 3 133 ? 67.334 -28.414 6.587 1.00 47.27 211 GLY S CA 1
ATOM 4107 C C . GLY C 3 133 ? 67.386 -27.351 5.489 1.00 45.26 211 GLY S C 1
ATOM 4108 O O . GLY C 3 133 ? 66.674 -26.349 5.554 1.00 45.35 211 GLY S O 1
ATOM 4109 N N . ALA C 3 134 ? 68.219 -27.564 4.473 1.00 42.52 212 ALA S N 1
ATOM 4110 C CA . ALA C 3 134 ? 68.352 -26.595 3.390 1.00 45.30 212 ALA S CA 1
ATOM 4111 C C . ALA C 3 134 ? 67.142 -26.593 2.450 1.00 37.97 212 ALA S C 1
ATOM 4112 O O . ALA C 3 134 ? 66.620 -27.649 2.086 1.00 31.01 212 ALA S O 1
ATOM 4114 N N . ASP C 3 135 ? 66.703 -25.407 2.047 1.00 35.16 213 ASP S N 1
ATOM 4115 C CA . ASP C 3 135 ? 65.711 -25.318 0.988 1.00 36.99 213 ASP S CA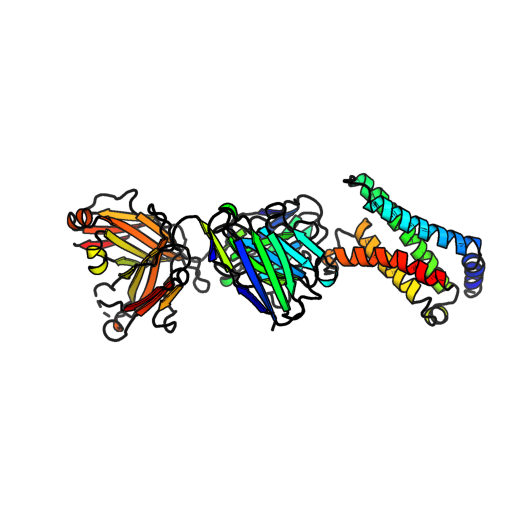 1
ATOM 4116 C C . ASP C 3 135 ? 66.347 -24.653 -0.240 1.00 38.03 213 ASP S C 1
ATOM 4117 O O . ASP C 3 135 ? 67.498 -24.217 -0.180 1.00 36.42 213 ASP S O 1
ATOM 4122 N N . GLY C 3 136 ? 65.616 -24.579 -1.349 1.00 38.11 214 GLY S N 1
ATOM 4123 C CA . GLY C 3 136 ? 66.156 -23.972 -2.556 1.00 35.38 214 GLY S CA 1
ATOM 4124 C C . GLY C 3 136 ? 67.321 -24.746 -3.162 1.00 33.95 214 GLY S C 1
ATOM 4125 O O . GLY C 3 136 ? 68.311 -24.150 -3.594 1.00 35.29 214 GLY S O 1
ATOM 4126 N N . LEU C 3 137 ? 67.203 -26.073 -3.199 1.00 35.22 215 LEU S N 1
ATOM 4127 C CA . LEU C 3 137 ? 68.277 -26.936 -3.700 1.00 36.66 215 LEU S CA 1
ATOM 4128 C C . LEU C 3 137 ? 68.629 -26.633 -5.157 1.00 40.45 215 LEU S C 1
ATOM 4129 O O . LEU C 3 137 ? 69.811 -26.457 -5.496 1.00 41.65 215 LEU S O 1
ATOM 4134 N N . GLY C 3 138 ? 67.604 -26.567 -6.004 1.00 34.67 216 GLY S N 1
ATOM 4135 C CA . GLY C 3 138 ? 67.784 -26.208 -7.394 1.00 34.56 216 GLY S CA 1
ATOM 4136 C C . GLY C 3 138 ? 68.597 -24.941 -7.571 1.00 36.26 216 GLY S C 1
ATOM 4137 O O . GLY C 3 138 ? 69.495 -24.885 -8.420 1.00 31.21 216 GLY S O 1
ATOM 4138 N N . GLU C 3 139 ? 68.315 -23.920 -6.772 1.00 31.83 217 GLU S N 1
ATOM 4139 C CA . GLU C 3 139 ? 69.063 -22.686 -6.955 1.00 37.01 217 GLU S CA 1
ATOM 4140 C C . GLU C 3 139 ? 70.499 -22.786 -6.431 1.00 40.13 217 GLU S C 1
ATOM 4141 O O . GLU C 3 139 ? 71.412 -22.225 -7.032 1.00 41.82 217 GLU S O 1
ATOM 4147 N N . LEU C 3 140 ? 70.711 -23.543 -5.355 1.00 35.86 218 LEU S N 1
ATOM 4148 C CA . LEU C 3 140 ? 72.078 -23.779 -4.879 1.00 39.14 218 LEU S CA 1
ATOM 4149 C C . LEU C 3 140 ? 72.896 -24.536 -5.936 1.00 40.47 218 LEU S C 1
ATOM 4150 O O . LEU C 3 140 ? 74.089 -24.265 -6.112 1.00 39.24 218 LEU S O 1
ATOM 4155 N N . VAL C 3 141 ? 72.258 -25.463 -6.652 1.00 33.66 219 VAL S N 1
ATOM 4156 C CA . VAL C 3 141 ? 72.950 -26.169 -7.730 1.00 39.28 219 VAL S CA 1
ATOM 4157 C C . VAL C 3 141 ? 73.338 -25.200 -8.840 1.00 36.89 219 VAL S C 1
ATOM 4158 O O . VAL C 3 141 ? 74.474 -25.211 -9.324 1.00 40.13 219 VAL S O 1
ATOM 4162 N N . VAL C 3 142 ? 72.406 -24.338 -9.222 1.00 37.35 220 VAL S N 1
ATOM 4163 C CA . VAL C 3 142 ? 72.683 -23.358 -10.259 1.00 37.55 220 VAL S CA 1
ATOM 4164 C C . VAL C 3 142 ? 73.756 -22.387 -9.803 1.00 41.27 220 VAL S C 1
ATOM 4165 O O . VAL C 3 142 ? 74.655 -22.035 -10.567 1.00 43.83 220 VAL S O 1
ATOM 4169 N N . LEU C 3 143 ? 73.657 -21.963 -8.551 1.00 41.04 221 LEU S N 1
ATOM 4170 C CA . LEU C 3 143 ? 74.665 -21.101 -7.954 1.00 43.49 221 LEU S CA 1
ATOM 4171 C C . LEU C 3 143 ? 76.045 -21.739 -8.110 1.00 44.78 221 LEU S C 1
ATOM 4172 O O . LEU C 3 143 ? 76.975 -21.095 -8.596 1.00 47.81 221 LEU S O 1
ATOM 4177 N N . ALA C 3 144 ? 76.158 -23.018 -7.752 1.00 40.73 222 ALA S N 1
ATOM 4178 C CA . ALA C 3 144 ? 77.439 -23.729 -7.808 1.00 41.03 222 ALA S CA 1
ATOM 4179 C C . ALA C 3 144 ? 78.008 -23.874 -9.222 1.00 45.85 222 ALA S C 1
ATOM 4180 O O . ALA C 3 144 ? 79.231 -23.917 -9.409 1.00 46.43 222 ALA S O 1
ATOM 4182 N N . ARG C 3 145 ? 77.131 -23.990 -10.212 1.00 38.97 223 ARG S N 1
ATOM 4183 C CA . ARG C 3 145 ? 77.590 -24.102 -11.584 1.00 42.99 223 ARG S CA 1
ATOM 4184 C C . ARG C 3 145 ? 78.138 -22.758 -12.051 1.00 45.06 223 ARG S C 1
ATOM 4185 O O . ARG C 3 145 ? 79.134 -22.708 -12.759 1.00 48.90 223 ARG S O 1
ATOM 4193 N N . LEU C 3 146 ? 77.500 -21.670 -11.638 1.00 44.87 224 LEU S N 1
ATOM 4194 C CA . LEU C 3 146 ? 77.961 -20.343 -12.031 1.00 48.12 224 LEU S CA 1
ATOM 4195 C C . LEU C 3 146 ? 79.308 -20.009 -11.387 1.00 50.33 224 LEU S C 1
ATOM 4196 O O . LEU C 3 146 ? 80.163 -19.395 -12.020 1.00 50.85 224 LEU S O 1
ATOM 4201 N N . LEU C 3 147 ? 79.506 -20.445 -10.146 1.00 51.11 225 LEU S N 1
ATOM 4202 C CA . LEU C 3 147 ? 80.756 -20.179 -9.444 1.00 51.29 225 LEU S CA 1
ATOM 4203 C C . LEU C 3 147 ? 81.968 -20.788 -10.162 1.00 56.91 225 LEU S C 1
ATOM 4204 O O . LEU C 3 147 ? 83.064 -20.233 -10.113 1.00 59.95 225 LEU S O 1
ATOM 4209 N N . ARG C 3 148 ? 81.765 -21.909 -10.849 1.00 53.98 226 ARG S N 1
ATOM 4210 C CA . ARG C 3 148 ? 82.830 -22.521 -11.649 1.00 58.20 226 ARG S CA 1
ATOM 4211 C C . ARG C 3 148 ? 83.266 -21.656 -12.833 1.00 63.67 226 ARG S C 1
ATOM 4212 O O . ARG C 3 148 ? 84.384 -21.792 -13.337 1.00 67.07 226 ARG S O 1
ATOM 4220 N N . VAL C 3 149 ? 82.370 -20.785 -13.287 1.00 60.40 227 VAL S N 1
ATOM 4221 C CA . VAL C 3 149 ? 82.683 -19.859 -14.372 1.00 64.89 227 VAL S CA 1
ATOM 4222 C C . VAL C 3 149 ? 83.317 -18.587 -13.800 1.00 64.72 227 VAL S C 1
ATOM 4223 O O . VAL C 3 149 ? 84.268 -18.044 -14.362 1.00 73.90 227 VAL S O 1
ATOM 4227 N N . VAL C 3 150 ? 82.788 -18.135 -12.668 1.00 65.43 228 VAL S N 1
ATOM 4228 C CA . VAL C 3 150 ? 83.340 -17.010 -11.918 1.00 69.47 228 VAL S CA 1
ATOM 4229 C C . VAL C 3 150 ? 84.803 -17.251 -11.539 1.00 72.53 228 VAL S C 1
ATOM 4230 O O . VAL C 3 150 ? 85.578 -16.304 -11.408 1.00 82.58 228 VAL S O 1
ATOM 4234 N N . ARG C 3 151 ? 85.173 -18.520 -11.379 1.00 71.35 229 ARG S N 1
ATOM 4235 C CA . ARG C 3 151 ? 86.553 -18.907 -11.081 1.00 76.68 229 ARG S CA 1
ATOM 4236 C C . ARG C 3 151 ? 87.530 -18.337 -12.104 1.00 85.25 229 ARG S C 1
ATOM 4237 O O . ARG C 3 151 ? 88.549 -17.749 -11.735 1.00 90.16 229 ARG S O 1
ATOM 4245 N N . LEU C 3 152 ? 87.204 -18.503 -13.384 1.00 83.21 230 LEU S N 1
ATOM 4246 C CA . LEU C 3 152 ? 88.019 -17.960 -14.472 1.00 83.78 230 LEU S CA 1
ATOM 4247 C C . LEU C 3 152 ? 88.030 -16.432 -14.513 1.00 86.77 230 LEU S C 1
ATOM 4248 O O . LEU C 3 152 ? 88.984 -15.832 -15.002 1.00 93.58 230 LEU S O 1
ATOM 4253 N N . ALA C 3 153 ? 86.975 -15.807 -13.995 1.00 87.55 231 ALA S N 1
ATOM 4254 C CA . ALA C 3 153 ? 86.895 -14.343 -13.931 1.00 94.77 231 ALA S CA 1
ATOM 4255 C C . ALA C 3 153 ? 87.858 -13.746 -12.897 1.00 97.73 231 ALA S C 1
ATOM 4256 O O . ALA C 3 153 ? 88.011 -12.524 -12.808 1.00 103.24 231 ALA S O 1
ATOM 4258 N N . ARG C 3 154 ? 88.488 -14.615 -12.107 1.00 100.44 232 ARG S N 1
ATOM 4259 C CA . ARG C 3 154 ? 89.568 -14.216 -11.205 1.00 107.30 232 ARG S CA 1
ATOM 4260 C C . ARG C 3 154 ? 90.913 -14.429 -11.906 1.00 109.19 232 ARG S C 1
ATOM 4261 O O . ARG C 3 154 ? 91.839 -13.623 -11.758 1.00 112.57 232 ARG S O 1
ATOM 4269 N N . ILE C 3 155 ? 90.999 -15.522 -12.668 1.00 103.91 233 ILE S N 1
ATOM 4270 C CA . ILE C 3 155 ? 92.189 -15.874 -13.447 1.00 107.63 233 ILE S CA 1
ATOM 4271 C C . ILE C 3 155 ? 92.491 -14.798 -14.494 1.00 113.73 233 ILE S C 1
ATOM 4272 O O . ILE C 3 155 ? 93.656 -14.476 -14.753 1.00 116.64 233 ILE S O 1
ATOM 4277 N N . PHE C 3 156 ? 91.433 -14.238 -15.080 1.00 112.26 234 PHE S N 1
ATOM 4278 C CA . PHE C 3 156 ? 91.558 -13.243 -16.147 1.00 117.86 234 PHE S CA 1
ATOM 4279 C C . PHE C 3 156 ? 92.366 -12.004 -15.746 1.00 123.02 234 PHE S C 1
ATOM 4280 O O . PHE C 3 156 ? 93.024 -11.390 -16.590 1.00 124.52 234 PHE S O 1
ATOM 4288 N N . TYR C 3 157 ? 92.320 -11.639 -14.466 1.00 124.89 235 TYR S N 1
ATOM 4289 C CA . TYR C 3 157 ? 93.155 -10.548 -13.962 1.00 129.71 235 TYR S CA 1
ATOM 4290 C C . TYR C 3 157 ? 94.549 -11.079 -13.635 1.00 131.10 235 TYR S C 1
ATOM 4291 O O . TYR C 3 157 ? 95.561 -10.465 -13.997 1.00 132.19 235 TYR S O 1
ATOM 4300 N N . SER C 3 158 ? 94.580 -12.233 -12.965 1.00 126.74 236 SER S N 1
ATOM 4301 C CA . SER C 3 158 ? 95.817 -12.900 -12.549 1.00 127.61 236 SER S CA 1
ATOM 4302 C C . SER C 3 158 ? 96.708 -12.003 -11.686 1.00 131.34 236 SER S C 1
ATOM 4303 O O . SER C 3 158 ? 96.457 -11.822 -10.491 1.00 125.08 236 SER S O 1
#

Secondary structure (DSSP, 8-state):
--EEEEE--EEE-TT--EEEEEEEESS-GGGSEEEEEEE-TTS--EEEEEEEGGGTEEEE-TTTTTTEEEEEETTTTEEEEEE-S--GGG-EEEEEEEESSTTS-EEEE---EEEEE-SSPPBPPEEEEE------EEEEEEEEEEEBSS--EEEEGGGTB-TTEEEPPPB--SSS-EEEEEEEEEEGGGTTTS-EEEEEEEGGGTEEEEEEE--/---EEEE-SEEEEETT--EEEEEEESS-BTB-EEEEEE-TTS--EEEEETTTEEPTTS-TTEEEEEETTEEEEEESS--GGG-EEEEEEE-SSSSPEE---EEEEEE---BPPEEEEEPPPHHHHTTTEEEEEEEEEEEBSS--EEEEEETTEEP-SSEEEEEPPPPSSS--EEEEEEEEEEHHHHTT--EEEEEEE-TTSSS-EEEEEE-/--TTHHHHHHHHHTSHHHHHHHHHHHHHHHHHHHHHHHSTT--HHHHHHHHHHHHHHHHHHHHHHHHHTTSS-HHHHHT-HHHHHHHHHHHHHHHHHHHHHT-GGGGGGGT---HHHHHHHHHHHHHHTHHHHTT-

Radius of gyration: 31.72 Å; Cα contacts (8 Å, |Δi|>4): 1265; chains: 3; bounding box: 113×47×55 Å

Foldseek 3Di:
DWAWDKDWADEAEQQAKTKMKIQTDDDFLQQWKKWKWWDAVPGDIGTAKMDRNVVRDIDGDPVQPPFWDKADDRVRSMIMIIGGNDDQVVFTFIKMFIASYDVGDTDDIHPGDTHGYHPDDFDAWDKAKQAWDDCAKTKIKIKTDFGDDDDKDKDKPVPPDDPQKDWDDWDQDPVRGTMTMIMGIDNPVCAVPDWIWMWMADVNVRDTDIGTHHD/DWAWAKDDQEDEEAFFAKDKIKIFTPAFQQQQKWKWWAAPPGDIDTQDGSQFHGPPPHDPLWGWHDDGRMIMIMRRGDALLSQTWMWMWGDRDPPIDIHPTYGYAYDDDWDFWDKDKDWADVVVVVVQKTKIKIKTHWGDDPDKDKWKAFVNRTDDDFKDKDKDAQDSPSRTIMMMMIGMDGSVVVVVTFKIKIWMDDPNDPGIDIDIGTD/DQLVVLAVLCVVLVDPVNVVVLVVLLVVLLVLVVVLVPDPPDDVVVVLVSLVSNLVSLVVVLVSLVSCCSSCDVVRQVPDPLRVLLNVLSVLLNVLSCCVNPVVVCVVVVVDDPNVVSNVVNSVSSVVNVVSVVVD

Sequence (562 aa):
EVQLVESGGGLVQPGGSLRLSCAASGFNVSSSSIHWVRQAPGKGLEWVASISSYYGYTSYADSVKGRFTISADTSKNTAYLQMNSLRAEDTAVYYCARSYSWSYAIDYWGQGTLVTVSSASTKGPSVFPLAPSSGGTAALGCLVKDYFPEPVTVSWNSGALTSGVHTFPAVLQSSGLYSLSSVVTVPSSSLGTQTYICNVNHKPSNTKVDKKVEPDIQMTQSPSSLSASVGDRVTITCRASQSVSSAVAWYQQKPGKAPKLLIYSASSLYSGVPSRFSGSGSGTDFTLTISSLQPEDFATYYCQQYFYWPITFGQGTKVEIKRTVAAPSVFIFPPSDEQLKSGTASVVCLLNNFYPREAKVQWKVDNALQAGNSQESVTEQDSKDSTYSLSSTLTLSKADYEKHKVYACEVTHQGLSSPVTKSFNRGVGRVQFRVRAVIDHLGMRVFGVFLIFLDIILMIIDLSLPGKSESSQSFYDGMALALSCYFMLDLGLRIFAYGPKNFFTNPWEVADGLIIVVTFVVTIFYTVLDEYVQETGADGLGELVVLARLLRVVRLARIFYS

Solvent-accessible surface area: 27415 Å² total; per-residue (Å²): 183,56,90,10,88,21,60,38,28,28,54,15,121,67,56,25,60,31,127,0,30,1,47,11,47,39,28,94,1,42,60,10,0,0,4,0,0,16,24,24,99,88,140,27,14,72,10,0,0,11,16,4,34,171,115,77,86,58,17,49,9,108,52,0,146,79,24,4,71,5,40,30,48,75,110,138,32,15,1,38,0,44,0,59,57,2,118,65,127,2,30,1,43,0,12,0,0,26,0,138,11,74,6,56,5,3,27,80,7,2,111,19,20,48,0,19,8,26,85,51,91,59,89,23,12,49,9,17,16,5,38,8,91,161,136,46,92,12,3,0,0,0,5,0,19,34,0,17,2,54,68,16,84,22,41,1,33,98,37,93,37,100,92,35,38,28,56,4,64,24,34,94,45,124,79,34,35,47,11,14,3,0,1,0,31,5,84,43,100,19,40,77,118,88,57,12,53,0,11,1,36,0,154,56,32,146,32,124,45,87,49,107,4,94,118,124,7,114,12,92,17,60,54,89,65,34,63,13,36,82,45,63,164,6,70,0,49,0,131,2,68,89,54,1,23,1,5,0,0,0,0,15,17,70,61,87,120,5,3,145,7,7,1,56,1,1,44,18,69,75,103,82,23,61,97,49,6,57,9,60,26,82,42,36,40,4,35,0,22,0,43,45,0,53,32,69,1,15,2,29,0,9,0,0,0,15,70,92,142,32,23,31,24,2,171,6,0,124,0,33,1,110,78,107,68,21,43,10,60,12,42,20,3,61,12,17,112,79,4,23,177,85,32,37,0,3,0,0,0,0,0,13,49,0,12,20,120,123,27,124,21,38,5,40,6,64,121,57,113,43,99,90,44,51,77,81,15,30,19,92,6,53,62,185,56,6,7,10,1,4,6,1,25,0,55,20,54,76,63,61,13,111,145,70,123,49,0,6,0,47,0,58,8,129,29,33,132,74,67,49,65,86,61,35,69,207,94,106,26,182,70,48,150,176,33,95,52,78,18,64,114,125,39,68,148,85,95,12,36,110,15,8,104,59,8,31,90,12,18,92,72,24,96,75,80,123,86,46,62,141,91,44,46,72,126,41,20,37,69,15,29,61,21,8,48,54,20,51,124,27,11,37,68,33,45,81,6,61,17,82,189,96,9,124,104,68,95,132,36,48,44,4,4,112,27,8,52,59,14,41,68,25,5,31,48,91,35,88,66,47,75,114,9,25,135,74,29,30,27,0,21,17,26,74,24,51,73,2,54,104,30,31,76,68,24,37,60,56,53,167,144,119

Nearest PDB structures (foldseek):
  4g7v-assembly1_H  TM=1.005E+00  e=3.407E-42  Homo sapiens
  4xwo-assembly1_C  TM=6.817E-01  e=7.340E-36  unclassified
  6nmu-assembly2_B  TM=7.257E-01  e=4.049E-34  Homo sapiens
  2v7n-assembly1_B  TM=7.227E-01  e=3.844E-34  synthetic construct
  6xsw-assembly3_G  TM=6.414E-01  e=4.266E-34  Rattus norvegicus

B-factor: mean 46.44, std 22.73, range [18.25, 138.46]